Protein AF-0000000080283296 (afdb_homodimer)

Organism: Amycolatopsis orientalis (NCBI:txid31958)

Nearest PDB structures (foldseek):
  4ctd-assembly1_A  TM=1.386E-01  e=1.726E+00  Escherichia coli K-12
  4ctd-assembly1_A  TM=1.386E-01  e=1.718E+00  Escherichia coli K-12

Foldseek 3Di:
DDDDDADQDPPDDPDFDWPWKWKKKFKFWAQLVLVQVLLCVFAVQKHFDDAPRTWIKMKMWMWTKGADPVGIDIKIKIWIWTWTFGPVCVVVDDHDHPVCLVQQVDPVLRTATRTNEMEMADPVVQVNCCRPAVHRYDYKDKDWDAADPPDPHAHKIKIWIGDPRHTFKIKIAHCPPADWDWGANPQHWYWHAHPVSDIDTDTDDDPGTKIKGFDDPVCQVRMDMTGDDCPDPVNVSCCNGRNPTGTGMMIIDTDDDPDDDDDDDDDD/DDDDDADQDPPDDPDFDWPWKWKKKFKFWAQLVLVQVLLCVFAVQKHFDDAPRTWIKMKMWMWTKGADPVGIDIKIKIWIWTWTFGPVCVVVDDHDHPVCLVQQVDPVLRTATRTNEMEMADPVVQVNCCRPAVHNYDYKDKDWDAADPPDPHAHKIKIWIGDPRHTFKIKIAHCPPADWDWGANPQHWYWHAHPVSDIDTDTDDDPGTKIKGFDDPVCQVRMDMTGDDCPDPVNVSCCNGRNPTGTGMMIIDTDDDPDDDDDDDDDD

pLDDT: mean 95.44, std 4.17, range [61.84, 98.88]

Sequence (536 aa):
MSLPLPPVAEPYLLPFHYGALHTIGIDYPADPGACAEILGQAHPRLAVAEFDGKACVSVNYQLYFAQYPNGGGITQEIEINIVGYPRGERRRLPRLSYLDYARGVDQTKLLGIGRIHVLCDNPIAIDAGRKLFAEPKHPATFTTAVPSLNGPATDSWSVTCHQDGDELFGFTAVLEDLAHEPVLHTPITGYGTDGEGRLLAGPMNVHHPYRHYPLADGTADRVGFTIADDDSVVGKNLRTLVGGTPAAGVWTFQSMPVAAHHRPYYLPMSLPLPPVAEPYLLPFHYGALHTIGIDYPADPGACAEILGQAHPRLAVAEFDGKACVSVNYQLYFAQYPNGGGITQEIEINIVGYPRGERRRLPRLSYLDYARGVDQTKLLGIGRIHVLCDNPIAIDAGRKLFAEPKHPATFTTAVPSLNGPATDSWSVTCHQDGDELFGFTAVLEDLAHEPVLHTPITGYGTDGEGRLLAGPMNVHHPYRHYPLADGTADRVGFTIADDDSVVGKNLRTLVGGTPAAGVWTFQSMPVAAHHRPYYLP

Structure (mmCIF, N/CA/C/O backbone):
data_AF-0000000080283296-model_v1
#
loop_
_entity.id
_entity.type
_entity.pdbx_description
1 polymer 'Acetoacetate decarboxylase'
#
loop_
_atom_site.group_PDB
_atom_site.id
_atom_site.type_symbol
_atom_site.label_atom_id
_atom_site.label_alt_id
_atom_site.label_comp_id
_atom_site.label_asym_id
_atom_site.label_entity_id
_atom_site.label_seq_id
_atom_site.pdbx_PDB_ins_code
_atom_site.Cartn_x
_atom_site.Cartn_y
_atom_site.Cartn_z
_atom_site.occupancy
_atom_site.B_iso_or_equiv
_atom_site.auth_seq_id
_atom_site.auth_comp_id
_atom_site.auth_asym_id
_atom_site.auth_atom_id
_atom_site.pdbx_PDB_model_num
ATOM 1 N N . MET A 1 1 ? 31.375 -27.297 -7.504 1 61.84 1 MET A N 1
ATOM 2 C CA . MET A 1 1 ? 31.781 -25.906 -7.652 1 61.84 1 MET A CA 1
ATOM 3 C C . MET A 1 1 ? 30.641 -24.953 -7.293 1 61.84 1 MET A C 1
ATOM 5 O O . MET A 1 1 ? 29.469 -25.297 -7.477 1 61.84 1 MET A O 1
ATOM 9 N N . SER A 1 2 ? 30.891 -23.922 -6.496 1 79.38 2 SER A N 1
ATOM 10 C CA . SER A 1 2 ? 29.906 -22.938 -6.066 1 79.38 2 SER A CA 1
ATOM 11 C C . SER A 1 2 ? 29.391 -22.125 -7.25 1 79.38 2 SER A C 1
ATOM 13 O O . SER A 1 2 ? 30.125 -21.859 -8.203 1 79.38 2 SER A O 1
ATOM 15 N N . LEU A 1 3 ? 28.094 -22.016 -7.41 1 86.06 3 LEU A N 1
ATOM 16 C CA . LEU A 1 3 ? 27.469 -21.266 -8.492 1 86.06 3 LEU A CA 1
ATOM 17 C C . LEU A 1 3 ? 27.484 -19.766 -8.195 1 86.06 3 LEU A C 1
ATOM 19 O O . LEU A 1 3 ? 27.344 -19.359 -7.039 1 86.06 3 LEU A O 1
ATOM 23 N N . PRO A 1 4 ? 27.734 -18.969 -9.219 1 87.56 4 PRO A N 1
ATOM 24 C CA . PRO A 1 4 ? 27.594 -17.531 -9.031 1 87.56 4 PRO A CA 1
ATOM 25 C C . PRO A 1 4 ? 26.156 -17.094 -8.789 1 87.56 4 PRO A C 1
ATOM 27 O O . PRO A 1 4 ? 25.219 -17.859 -9.016 1 87.56 4 PRO A O 1
ATOM 30 N N . LEU A 1 5 ? 26.031 -15.844 -8.25 1 91.06 5 LEU A N 1
ATOM 31 C CA . LEU A 1 5 ? 24.703 -15.258 -8.148 1 91.06 5 LEU A CA 1
ATOM 32 C C . LEU A 1 5 ? 24.312 -14.594 -9.469 1 91.06 5 LEU A C 1
ATOM 34 O O . LEU A 1 5 ? 25.156 -14.016 -10.156 1 91.06 5 LEU A O 1
ATOM 38 N N . PRO A 1 6 ? 23 -14.664 -9.805 1 91.81 6 PRO A N 1
ATOM 39 C CA . PRO A 1 6 ? 22.531 -13.883 -10.953 1 91.81 6 PRO A CA 1
ATOM 40 C C . PRO A 1 6 ? 22.781 -12.383 -10.781 1 91.81 6 PRO A C 1
ATOM 42 O O . PRO A 1 6 ? 22.719 -11.867 -9.664 1 91.81 6 PRO A O 1
ATOM 45 N N . PRO A 1 7 ? 23.062 -11.656 -11.891 1 89.62 7 PRO A N 1
ATOM 46 C CA . PRO A 1 7 ? 23.281 -10.211 -11.797 1 89.62 7 PRO A CA 1
ATOM 47 C C . PRO A 1 7 ? 22.031 -9.445 -11.391 1 89.62 7 PRO A C 1
ATOM 49 O O . PRO A 1 7 ? 20.906 -9.883 -11.688 1 89.62 7 PRO A O 1
ATOM 52 N N . VAL A 1 8 ? 22.266 -8.32 -10.68 1 92.5 8 VAL A N 1
ATOM 53 C CA . VAL A 1 8 ? 21.203 -7.363 -10.406 1 92.5 8 VAL A CA 1
ATOM 54 C C . VAL A 1 8 ? 21.281 -6.195 -11.383 1 92.5 8 VAL A C 1
ATOM 56 O O . VAL A 1 8 ? 22.141 -5.316 -11.234 1 92.5 8 VAL A O 1
ATOM 59 N N . ALA A 1 9 ? 20.406 -6.152 -12.32 1 89.75 9 ALA A N 1
ATOM 60 C CA . ALA A 1 9 ? 20.453 -5.156 -13.391 1 89.75 9 ALA A CA 1
ATOM 61 C C . ALA A 1 9 ? 20.062 -3.777 -12.867 1 89.75 9 ALA A C 1
ATOM 63 O O . ALA A 1 9 ? 19.078 -3.637 -12.148 1 89.75 9 ALA A O 1
ATOM 64 N N . GLU A 1 10 ? 20.875 -2.842 -13.242 1 88.56 10 GLU A N 1
ATOM 65 C CA . GLU A 1 10 ? 20.469 -1.468 -12.969 1 88.56 10 GLU A CA 1
ATOM 66 C C . GLU A 1 10 ? 19.172 -1.118 -13.688 1 88.56 10 GLU A C 1
ATOM 68 O O . GLU A 1 10 ? 18.922 -1.6 -14.789 1 88.56 10 GLU A O 1
ATOM 73 N N . PRO A 1 11 ? 18.344 -0.292 -12.992 1 91.12 11 PRO A N 1
ATOM 74 C CA . PRO A 1 11 ? 18.438 0.456 -11.734 1 91.12 11 PRO A CA 1
ATOM 75 C C . PRO A 1 11 ? 17.797 -0.277 -10.562 1 91.12 11 PRO A C 1
ATOM 77 O O . PRO A 1 11 ? 17.516 0.333 -9.523 1 91.12 11 PRO A O 1
ATOM 80 N N . TYR A 1 12 ? 17.641 -1.524 -10.734 1 92.88 12 TYR A N 1
ATOM 81 C CA . TYR A 1 12 ? 16.828 -2.25 -9.773 1 92.88 12 TYR A CA 1
ATOM 82 C C . TYR A 1 12 ? 17.625 -2.602 -8.523 1 92.88 12 TYR A C 1
ATOM 84 O O . TYR A 1 12 ? 18.859 -2.711 -8.586 1 92.88 12 TYR A O 1
ATOM 92 N N . LEU A 1 13 ? 16.922 -2.658 -7.414 1 91.62 13 LEU A N 1
ATOM 93 C CA . LEU A 1 13 ? 17.484 -3.051 -6.129 1 91.62 13 LEU A CA 1
ATOM 94 C C . LEU A 1 13 ? 16.781 -4.293 -5.582 1 91.62 13 LEU A C 1
ATOM 96 O O . LEU A 1 13 ? 15.617 -4.555 -5.918 1 91.62 13 LEU A O 1
ATOM 100 N N . LEU A 1 14 ? 17.531 -5.082 -4.824 1 94 14 LEU A N 1
ATOM 101 C CA . LEU A 1 14 ? 16.984 -6.25 -4.133 1 94 14 LEU A CA 1
ATOM 102 C C . LEU A 1 14 ? 17.344 -6.215 -2.65 1 94 14 LEU A C 1
ATOM 104 O O . LEU A 1 14 ? 18.406 -5.723 -2.275 1 94 14 LEU A O 1
ATOM 108 N N . PRO A 1 15 ? 16.422 -6.801 -1.757 1 96.12 15 PRO A N 1
ATOM 109 C CA . PRO A 1 15 ? 15.094 -7.332 -2.098 1 96.12 15 PRO A CA 1
ATOM 110 C C . PRO A 1 15 ? 14.117 -6.25 -2.547 1 96.12 15 PRO A C 1
ATOM 112 O O . PRO A 1 15 ? 14.297 -5.074 -2.211 1 96.12 15 PRO A O 1
ATOM 115 N N . PHE A 1 16 ? 13.188 -6.688 -3.375 1 97.38 16 PHE A N 1
ATOM 116 C CA . PHE A 1 16 ? 12.062 -5.82 -3.701 1 97.38 16 PHE A CA 1
ATOM 117 C C . PHE A 1 16 ? 11 -5.875 -2.607 1 97.38 16 PHE A C 1
ATOM 119 O O . PHE A 1 16 ? 10.516 -6.953 -2.262 1 97.38 16 PHE A O 1
ATOM 126 N N . HIS A 1 17 ? 10.57 -4.676 -2.133 1 97.88 17 HIS A N 1
ATOM 127 C CA . HIS A 1 17 ? 9.648 -4.613 -1.004 1 97.88 17 HIS A CA 1
ATOM 128 C C . HIS A 1 17 ? 8.258 -4.191 -1.454 1 97.88 17 HIS A C 1
ATOM 130 O O . HIS A 1 17 ? 8.102 -3.186 -2.148 1 97.88 17 HIS A O 1
ATOM 136 N N . TYR A 1 18 ? 7.254 -5.016 -1 1 98.12 18 TYR A N 1
ATOM 137 C CA . TYR A 1 18 ? 5.848 -4.707 -1.218 1 98.12 18 TYR A CA 1
ATOM 138 C C . TYR A 1 18 ? 5.281 -3.896 -0.058 1 98.12 18 TYR A C 1
ATOM 140 O O . TYR A 1 18 ? 5.344 -4.324 1.097 1 98.12 18 TYR A O 1
ATOM 148 N N . GLY A 1 19 ? 4.75 -2.734 -0.404 1 97.44 19 GLY A N 1
ATOM 149 C CA . GLY A 1 19 ? 4.102 -1.939 0.628 1 97.44 19 GLY A CA 1
ATOM 150 C C . GLY A 1 19 ? 2.717 -2.441 0.988 1 97.44 19 GLY A C 1
ATOM 151 O O . GLY A 1 19 ? 2.26 -2.26 2.117 1 97.44 19 GLY A O 1
ATOM 152 N N . ALA A 1 20 ? 2.021 -2.963 0.049 1 98.25 20 ALA A N 1
ATOM 153 C CA . ALA A 1 20 ? 0.737 -3.645 0.182 1 98.25 20 ALA A CA 1
ATOM 154 C C . ALA A 1 20 ? 0.603 -4.766 -0.845 1 98.25 20 ALA A C 1
ATOM 156 O O . ALA A 1 20 ? 1.183 -4.695 -1.932 1 98.25 20 ALA A O 1
ATOM 157 N N . LEU A 1 21 ? -0.13 -5.809 -0.476 1 98.38 21 LEU A N 1
ATOM 158 C CA . LEU A 1 21 ? -0.338 -6.957 -1.349 1 98.38 21 LEU A CA 1
ATOM 159 C C . LEU A 1 21 ? -1.732 -7.543 -1.156 1 98.38 21 LEU A C 1
ATOM 161 O O . LEU A 1 21 ? -2.156 -7.789 -0.024 1 98.38 21 LEU A O 1
ATOM 165 N N . HIS A 1 22 ? -2.469 -7.676 -2.223 1 98.56 22 HIS A N 1
ATOM 166 C CA . HIS A 1 22 ? -3.76 -8.352 -2.301 1 98.56 22 HIS A CA 1
ATOM 167 C C . HIS A 1 22 ? -3.752 -9.438 -3.369 1 98.56 22 HIS A C 1
ATOM 169 O O . HIS A 1 22 ? -3.625 -9.141 -4.559 1 98.56 22 HIS A O 1
ATOM 175 N N . THR A 1 23 ? -3.855 -10.664 -2.898 1 98.44 23 THR A N 1
ATOM 176 C CA . THR A 1 23 ? -3.633 -11.734 -3.861 1 98.44 23 THR A CA 1
ATOM 177 C C . THR A 1 23 ? -4.598 -12.898 -3.613 1 98.44 23 THR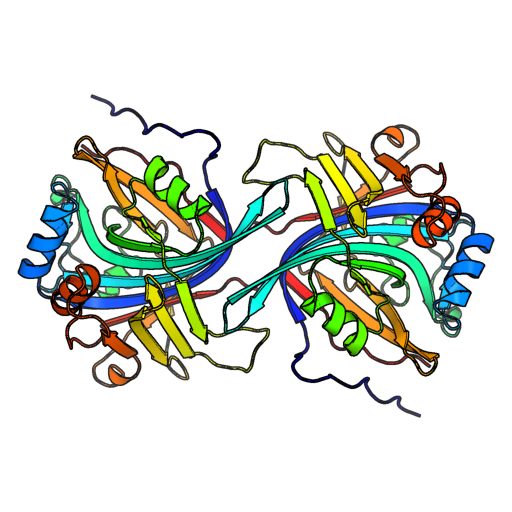 A C 1
ATOM 179 O O . THR A 1 23 ? -5.016 -13.125 -2.479 1 98.44 23 THR A O 1
ATOM 182 N N . ILE A 1 24 ? -4.945 -13.539 -4.715 1 98.69 24 ILE A N 1
ATOM 183 C CA . ILE A 1 24 ? -5.672 -14.805 -4.711 1 98.69 24 ILE A CA 1
ATOM 184 C C . ILE A 1 24 ? -4.965 -15.805 -5.621 1 98.69 24 ILE A C 1
ATOM 186 O O . ILE A 1 24 ? -4.457 -15.438 -6.684 1 98.69 24 ILE A O 1
ATOM 190 N N . GLY A 1 25 ? -4.852 -17 -5.172 1 98.19 25 GLY A N 1
ATOM 191 C CA . GLY A 1 25 ? -4.418 -18.141 -5.973 1 98.19 25 GLY A CA 1
ATOM 192 C C . GLY A 1 25 ? -5.422 -19.266 -5.996 1 98.19 25 GLY A C 1
ATOM 193 O O . GLY A 1 25 ? -6.043 -19.578 -4.977 1 98.19 25 GLY A O 1
ATOM 194 N N . ILE A 1 26 ? -5.551 -19.828 -7.117 1 98.19 26 ILE A N 1
ATOM 195 C CA . ILE A 1 26 ? -6.434 -20.969 -7.305 1 98.19 26 ILE A CA 1
ATOM 196 C C . ILE A 1 26 ? -5.641 -22.156 -7.855 1 98.19 26 ILE A C 1
ATOM 198 O O . ILE A 1 26 ? -4.941 -22.016 -8.867 1 98.19 26 ILE A O 1
ATOM 202 N N . ASP A 1 27 ? -5.785 -23.281 -7.168 1 97.62 27 ASP A N 1
ATOM 203 C CA . ASP A 1 27 ? -5.039 -24.469 -7.555 1 97.62 27 ASP A CA 1
ATOM 204 C C . ASP A 1 27 ? -5.949 -25.5 -8.219 1 97.62 27 ASP A C 1
ATOM 206 O O . ASP A 1 27 ? -7.031 -25.797 -7.711 1 97.62 27 ASP A O 1
ATOM 210 N N . TYR A 1 28 ? -5.449 -26 -9.328 1 97.25 28 TYR A N 1
ATOM 211 C CA . TYR A 1 28 ? -6.184 -27 -10.102 1 97.25 28 TYR A CA 1
ATOM 212 C C . TYR A 1 28 ? -5.387 -28.281 -10.227 1 97.25 28 TYR A C 1
ATOM 214 O O . TYR A 1 28 ? -4.219 -28.266 -10.625 1 97.25 28 TYR A O 1
ATOM 222 N N . PRO A 1 29 ? -6.078 -29.422 -9.906 1 96.62 29 PRO A N 1
ATOM 223 C CA . PRO A 1 29 ? -5.453 -30.672 -10.336 1 96.62 29 PRO A CA 1
ATOM 224 C C . PRO A 1 29 ? -5.398 -30.828 -11.852 1 96.62 29 PRO A C 1
ATOM 226 O O . PRO A 1 29 ? -6.324 -30.406 -12.555 1 96.62 29 PRO A O 1
ATOM 229 N N . ALA A 1 30 ? -4.289 -31.375 -12.305 1 97.62 30 ALA A N 1
ATOM 230 C CA . ALA A 1 30 ? -4.109 -31.5 -13.75 1 97.62 30 ALA A CA 1
ATOM 231 C C . ALA A 1 30 ? -3.387 -32.812 -14.102 1 97.62 30 ALA A C 1
ATOM 233 O O . ALA A 1 30 ? -2.869 -33.5 -13.227 1 97.62 30 ALA A O 1
ATOM 234 N N . ASP A 1 31 ? -3.416 -33.094 -15.375 1 97.44 31 ASP A N 1
ATOM 235 C CA . ASP A 1 31 ? -2.707 -34.281 -15.883 1 97.44 31 ASP A CA 1
ATOM 236 C C . ASP A 1 31 ? -1.195 -34.062 -15.836 1 97.44 31 ASP A C 1
ATOM 238 O O . ASP A 1 31 ? -0.675 -33.125 -16.438 1 97.44 31 ASP A O 1
ATOM 242 N N . PRO A 1 32 ? -0.52 -34.969 -15.156 1 98.06 32 PRO A N 1
ATOM 243 C CA . PRO A 1 32 ? 0.926 -34.781 -15.016 1 98.06 32 PRO A CA 1
ATOM 244 C C . PRO A 1 32 ? 1.653 -34.812 -16.359 1 98.06 32 PRO A C 1
ATOM 246 O O . PRO A 1 32 ? 2.625 -34.062 -16.547 1 98.06 32 PRO A O 1
ATOM 249 N N . GLY A 1 33 ? 1.235 -35.594 -17.25 1 98 33 GLY A N 1
ATOM 250 C CA . GLY A 1 33 ? 1.887 -35.688 -18.562 1 98 33 GLY A CA 1
ATOM 251 C C . GLY A 1 33 ? 1.787 -34.375 -19.344 1 98 33 GLY A C 1
ATOM 252 O O . GLY A 1 33 ? 2.785 -33.875 -19.875 1 98 33 GLY A O 1
ATOM 253 N N . ALA A 1 34 ? 0.582 -33.875 -19.375 1 97.75 34 ALA A N 1
ATOM 254 C CA . ALA A 1 34 ? 0.371 -32.594 -20.078 1 97.75 34 ALA A CA 1
ATOM 255 C C . ALA A 1 34 ? 1.168 -31.469 -19.406 1 97.75 34 ALA A C 1
ATOM 257 O O . ALA A 1 34 ? 1.777 -30.656 -20.094 1 97.75 34 ALA A O 1
ATOM 258 N N . CYS A 1 35 ? 1.17 -31.469 -18.078 1 98.62 35 CYS A N 1
ATOM 259 C CA . CYS A 1 35 ? 1.934 -30.469 -17.328 1 98.62 35 CYS A CA 1
ATOM 260 C C . CYS A 1 35 ? 3.426 -30.609 -17.609 1 98.62 35 CYS A C 1
ATOM 262 O O . CYS A 1 35 ? 4.129 -29.609 -17.766 1 98.62 35 CYS A O 1
ATOM 264 N N . ALA A 1 36 ? 3.857 -31.828 -17.688 1 98.62 36 ALA A N 1
ATOM 265 C CA . ALA A 1 36 ? 5.277 -32.062 -17.922 1 98.62 36 ALA A CA 1
ATOM 266 C C . ALA A 1 36 ? 5.695 -31.547 -19.297 1 98.62 36 ALA A C 1
ATOM 268 O O . ALA A 1 36 ? 6.793 -31 -19.453 1 98.62 36 ALA A O 1
ATOM 269 N N . GLU A 1 37 ? 4.895 -31.719 -20.219 1 98.44 37 GLU A N 1
ATOM 270 C CA . GLU A 1 37 ? 5.207 -31.234 -21.562 1 98.44 37 GLU A CA 1
ATOM 271 C C . GLU A 1 37 ? 5.332 -29.719 -21.594 1 98.44 37 GLU A C 1
ATOM 273 O O . GLU A 1 37 ? 6.328 -29.188 -22.078 1 98.44 37 GLU A O 1
ATOM 278 N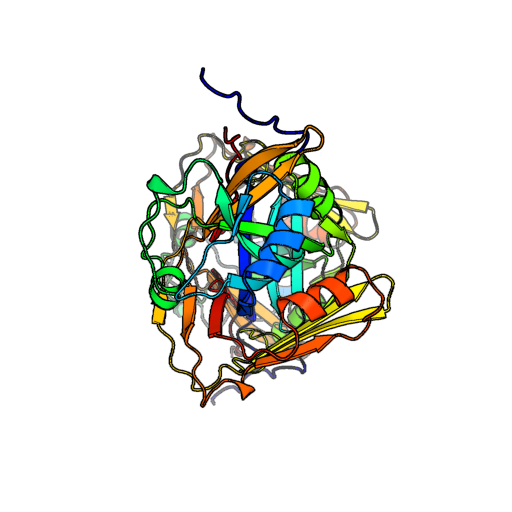 N . ILE A 1 38 ? 4.383 -29.047 -21.047 1 98.5 38 ILE A N 1
ATOM 279 C CA . ILE A 1 38 ? 4.355 -27.578 -21.062 1 98.5 38 ILE A CA 1
ATOM 280 C C . ILE A 1 38 ? 5.477 -27.031 -20.188 1 98.5 38 ILE A C 1
ATOM 282 O O . ILE A 1 38 ? 6.195 -26.125 -20.594 1 98.5 38 ILE A O 1
ATOM 286 N N . LEU A 1 39 ? 5.625 -27.625 -19.016 1 98.69 39 LEU A N 1
ATOM 287 C CA . LEU A 1 39 ? 6.684 -27.188 -18.109 1 98.69 39 LEU A CA 1
ATOM 288 C C . LEU A 1 39 ? 8.055 -27.406 -18.734 1 98.69 39 LEU A C 1
ATOM 290 O O . LEU A 1 39 ? 8.93 -26.531 -18.625 1 98.69 39 LEU A O 1
ATOM 294 N N . GLY A 1 40 ? 8.25 -28.5 -19.375 1 97.94 40 GLY A N 1
ATOM 295 C CA . GLY A 1 40 ? 9.523 -28.828 -19.984 1 97.94 40 GLY A CA 1
ATOM 296 C C . GLY A 1 40 ? 9.922 -27.859 -21.094 1 97.94 40 GLY A C 1
ATOM 297 O O . GLY A 1 40 ? 11.109 -27.609 -21.312 1 97.94 40 GLY A O 1
ATOM 298 N N . GLN A 1 41 ? 8.961 -27.359 -21.766 1 97 41 GLN A N 1
ATOM 299 C CA . GLN A 1 41 ? 9.234 -26.391 -22.812 1 97 41 GLN A CA 1
ATOM 300 C C . GLN A 1 41 ? 9.695 -25.062 -22.219 1 97 41 GLN A C 1
ATOM 302 O O . GLN A 1 41 ? 10.617 -24.422 -22.734 1 97 41 GLN A O 1
ATOM 307 N N . ALA A 1 42 ? 9.125 -24.672 -21.125 1 97 42 ALA A N 1
ATOM 308 C CA . ALA A 1 42 ? 9.438 -23.391 -20.5 1 97 42 ALA A CA 1
ATOM 309 C C . ALA A 1 42 ? 10.664 -23.516 -19.594 1 97 42 ALA A C 1
ATOM 311 O O . ALA A 1 42 ? 11.484 -22.594 -19.531 1 97 42 ALA A O 1
ATOM 312 N N . HIS A 1 43 ? 10.742 -24.641 -18.859 1 98.12 43 HIS A N 1
ATOM 313 C CA . HIS A 1 43 ? 11.773 -24.906 -17.875 1 98.12 43 HIS A CA 1
ATOM 314 C C . HIS A 1 43 ? 12.305 -26.328 -17.984 1 98.12 43 HIS A C 1
ATOM 316 O O . HIS A 1 43 ? 11.961 -27.188 -17.188 1 98.12 43 HIS A O 1
ATOM 322 N N . PRO A 1 44 ? 13.273 -26.516 -18.844 1 97.5 44 PRO A N 1
ATOM 323 C CA . PRO A 1 44 ? 13.734 -27.891 -19.109 1 97.5 44 PRO A CA 1
ATOM 324 C C . PRO A 1 44 ? 14.352 -28.531 -17.875 1 97.5 44 PRO A C 1
ATOM 326 O O . PRO A 1 44 ? 14.453 -29.766 -17.797 1 97.5 44 PRO A O 1
ATOM 329 N N . ARG A 1 45 ? 14.68 -27.75 -16.922 1 97.81 45 ARG A N 1
ATOM 330 C CA . ARG A 1 45 ? 15.383 -28.297 -15.773 1 97.81 45 ARG A CA 1
ATOM 331 C C . ARG A 1 45 ? 14.438 -28.5 -14.602 1 97.81 45 ARG A C 1
ATOM 333 O O . ARG A 1 45 ? 14.867 -28.859 -13.5 1 97.81 45 ARG A O 1
ATOM 340 N N . LEU A 1 46 ? 13.18 -28.281 -14.805 1 98.38 46 LEU A N 1
ATOM 341 C CA . LEU A 1 46 ? 12.18 -28.547 -13.773 1 98.38 46 LEU A CA 1
ATOM 342 C C . LEU A 1 46 ? 11.414 -29.828 -14.078 1 98.38 46 LEU A C 1
ATOM 344 O O . LEU A 1 46 ? 11.266 -30.203 -15.25 1 98.38 46 LEU A O 1
ATOM 348 N N . ALA A 1 47 ? 11.023 -30.469 -13.023 1 98.38 47 ALA A N 1
ATOM 349 C CA . ALA A 1 47 ? 10.086 -31.578 -13.086 1 98.38 47 ALA A CA 1
ATOM 350 C C . ALA A 1 47 ? 8.766 -31.234 -12.414 1 98.38 47 ALA A C 1
ATOM 352 O O . ALA A 1 47 ? 8.727 -30.406 -11.5 1 98.38 47 ALA A O 1
ATOM 353 N N . VAL A 1 48 ? 7.723 -31.875 -12.875 1 98.5 48 VAL A N 1
ATOM 354 C CA . VAL A 1 48 ? 6.398 -31.656 -12.312 1 98.5 48 VAL A CA 1
ATOM 355 C C . VAL A 1 48 ? 6.301 -32.312 -10.945 1 98.5 48 VAL A C 1
ATOM 357 O O . VAL A 1 48 ? 6.762 -33.469 -10.758 1 98.5 48 VAL A O 1
ATOM 360 N N . ALA A 1 49 ? 5.805 -31.594 -9.969 1 98.12 49 ALA A N 1
ATOM 361 C CA . ALA A 1 49 ? 5.445 -32.188 -8.688 1 98.12 49 ALA A CA 1
ATOM 362 C C . ALA A 1 49 ? 4.105 -32.906 -8.781 1 98.12 49 ALA A C 1
ATOM 364 O O . ALA A 1 49 ? 3.16 -32.406 -9.383 1 98.12 49 ALA A O 1
ATOM 365 N N . GLU A 1 50 ? 4.074 -34.062 -8.211 1 97.38 50 GLU A N 1
ATOM 366 C CA . GLU A 1 50 ? 2.828 -34.812 -8.195 1 97.38 50 GLU A CA 1
ATOM 367 C C . GLU A 1 50 ? 2.301 -35 -6.77 1 97.38 50 GLU A C 1
ATOM 369 O O . GLU A 1 50 ? 3.064 -35.281 -5.848 1 97.38 50 GLU A O 1
ATOM 374 N N . PHE A 1 51 ? 1.01 -34.719 -6.629 1 96.69 51 PHE A N 1
ATOM 375 C CA . PHE A 1 51 ? 0.261 -34.938 -5.398 1 96.69 51 PHE A CA 1
ATOM 376 C C . PHE A 1 51 ? -0.841 -35.969 -5.613 1 96.69 51 PHE A C 1
ATOM 378 O O . PHE A 1 51 ? -1.847 -35.688 -6.266 1 96.69 51 PHE A O 1
ATOM 385 N N . ASP A 1 52 ? -0.674 -37.156 -5.082 1 91.38 52 ASP A N 1
ATOM 386 C CA . ASP A 1 52 ? -1.609 -38.281 -5.262 1 91.38 52 ASP A CA 1
ATOM 387 C C . ASP A 1 52 ? -1.9 -38.5 -6.742 1 91.38 52 ASP A C 1
ATOM 389 O O . ASP A 1 52 ? -3.062 -38.594 -7.148 1 91.38 52 ASP A O 1
ATOM 393 N N . GLY A 1 53 ? -0.895 -38.375 -7.551 1 95.19 53 GLY A N 1
ATOM 394 C CA . GLY A 1 53 ? -0.961 -38.75 -8.953 1 95.19 53 GLY A CA 1
ATOM 395 C C . GLY A 1 53 ? -1.384 -37.594 -9.852 1 95.19 53 GLY A C 1
ATOM 396 O O . GLY A 1 53 ? -1.515 -37.75 -11.062 1 95.19 53 GLY A O 1
ATOM 397 N N . LYS A 1 54 ? -1.576 -36.438 -9.289 1 97.31 54 LYS A N 1
ATOM 398 C CA . LYS A 1 54 ? -1.974 -35.281 -10.078 1 97.31 54 LYS A CA 1
ATOM 399 C C . LYS A 1 54 ? -0.942 -34.156 -9.969 1 97.31 54 LYS A C 1
ATOM 401 O O . LYS A 1 54 ? -0.314 -34 -8.922 1 97.31 54 LYS A O 1
ATOM 406 N N . ALA A 1 55 ? -0.792 -33.438 -11.078 1 98.38 55 ALA A N 1
ATOM 407 C CA . ALA A 1 55 ? -0.044 -32.188 -11.031 1 98.38 55 ALA A CA 1
ATOM 408 C C . ALA A 1 55 ? -0.896 -31.062 -10.445 1 98.38 55 ALA A C 1
ATOM 410 O O . ALA A 1 55 ? -2.096 -31.234 -10.219 1 98.38 55 ALA A O 1
ATOM 411 N N . CYS A 1 56 ? -0.291 -30 -10.117 1 98.25 56 CYS A N 1
ATOM 412 C CA . CYS A 1 56 ? -0.986 -28.828 -9.609 1 98.25 56 CYS A CA 1
ATOM 413 C C . CYS A 1 56 ? -0.691 -27.609 -10.469 1 98.25 56 CYS A C 1
ATOM 415 O O . CYS A 1 56 ? 0.468 -27.219 -10.641 1 98.25 56 CYS A O 1
ATOM 417 N N . VAL A 1 57 ? -1.712 -27.078 -11.047 1 98.62 57 VAL A N 1
ATOM 418 C CA . VAL A 1 57 ? -1.646 -25.812 -11.742 1 98.62 57 VAL A CA 1
ATOM 419 C C . VAL A 1 57 ? -2.174 -24.688 -10.844 1 98.62 57 VAL A C 1
ATOM 421 O O . VAL A 1 57 ? -3.238 -24.828 -10.234 1 98.62 57 VAL A O 1
ATOM 424 N N . SER A 1 58 ? -1.393 -23.641 -10.742 1 98.38 58 SER A N 1
ATOM 425 C CA . SER A 1 58 ? -1.786 -22.5 -9.922 1 98.38 58 SER A CA 1
ATOM 426 C C . SER A 1 58 ? -1.96 -21.234 -10.773 1 98.38 58 SER A C 1
ATOM 428 O O . SER A 1 58 ? -1.063 -20.875 -11.531 1 98.38 58 SER A O 1
ATOM 430 N N . VAL A 1 59 ? -3.129 -20.625 -10.68 1 98.56 59 VAL A N 1
ATOM 431 C CA . VAL A 1 59 ? -3.398 -19.312 -11.273 1 98.56 59 VAL A CA 1
ATOM 432 C C . VAL A 1 59 ? -3.549 -18.266 -10.172 1 98.56 59 VAL A C 1
ATOM 434 O O . VAL A 1 59 ? -4.469 -18.344 -9.359 1 98.56 59 VAL A O 1
ATOM 437 N N . ASN A 1 60 ? -2.621 -17.328 -10.141 1 98.25 60 ASN A N 1
ATOM 438 C CA . ASN A 1 60 ? -2.664 -16.375 -9.039 1 98.25 60 ASN A CA 1
ATOM 439 C C . ASN A 1 60 ? -2.701 -14.938 -9.547 1 98.25 60 ASN A C 1
ATOM 441 O O . ASN A 1 60 ? -2.051 -14.609 -10.547 1 98.25 60 ASN A O 1
ATOM 445 N N . TYR A 1 61 ? -3.547 -14.172 -8.961 1 98.81 61 TYR A N 1
ATOM 446 C CA . TYR A 1 61 ? -3.654 -12.734 -9.172 1 98.81 61 TYR A CA 1
ATOM 447 C C . TYR A 1 61 ? -3.041 -11.961 -8.016 1 98.81 61 TYR A C 1
ATOM 449 O O . TYR A 1 61 ? -3.215 -12.336 -6.852 1 98.81 61 TYR A O 1
ATOM 457 N N . GLN A 1 62 ? -2.291 -10.922 -8.383 1 98.75 62 GLN A N 1
ATOM 458 C CA . GLN A 1 62 ? -1.726 -10.016 -7.387 1 98.75 62 GLN A CA 1
ATOM 459 C C . GLN A 1 62 ? -2.018 -8.562 -7.738 1 98.75 62 GLN A C 1
ATOM 461 O O . GLN A 1 62 ? -1.817 -8.141 -8.875 1 98.75 62 GLN A O 1
ATOM 466 N N . LEU A 1 63 ? -2.529 -7.871 -6.828 1 98.81 63 LEU A N 1
ATOM 467 C CA . LEU A 1 63 ? -2.51 -6.414 -6.766 1 98.81 63 LEU A CA 1
ATOM 468 C C . LEU A 1 63 ? -1.562 -5.93 -5.672 1 98.81 63 LEU A C 1
ATOM 470 O O . LEU A 1 63 ? -1.761 -6.23 -4.492 1 98.81 63 LEU A O 1
ATOM 474 N N . TYR A 1 64 ? -0.5 -5.199 -6.113 1 98.56 64 TYR A N 1
ATOM 475 C CA . TYR A 1 64 ? 0.407 -4.781 -5.051 1 98.56 64 TYR A CA 1
ATOM 476 C C . TYR A 1 64 ? 0.875 -3.346 -5.266 1 98.56 64 TYR A C 1
ATOM 478 O O . TYR A 1 64 ? 0.804 -2.826 -6.383 1 98.56 64 TYR A O 1
ATOM 486 N N . PHE A 1 65 ? 1.254 -2.779 -4.148 1 98.38 65 PHE A N 1
ATOM 487 C CA . PHE A 1 65 ? 1.835 -1.444 -4.066 1 98.38 65 PHE A CA 1
ATOM 488 C C . PHE A 1 65 ? 3.293 -1.514 -3.627 1 98.38 65 PHE A C 1
ATOM 490 O O . PHE A 1 65 ? 3.643 -2.303 -2.746 1 98.38 65 PHE A O 1
ATOM 497 N N . ALA A 1 66 ? 4.102 -0.65 -4.328 1 97.81 66 ALA A N 1
ATOM 498 C CA . ALA A 1 66 ? 5.473 -0.443 -3.869 1 97.81 66 ALA A CA 1
ATOM 499 C C . ALA A 1 66 ? 5.797 1.044 -3.762 1 97.81 66 ALA A C 1
ATOM 501 O O . ALA A 1 66 ? 5.422 1.832 -4.633 1 97.81 66 ALA A O 1
ATOM 502 N N . GLN A 1 67 ? 6.383 1.408 -2.65 1 96.81 67 GLN A N 1
ATOM 503 C CA . GLN A 1 67 ? 6.84 2.779 -2.447 1 96.81 67 GLN A CA 1
ATOM 504 C C . GLN A 1 67 ? 8.266 2.965 -2.957 1 96.81 67 GLN A C 1
ATOM 506 O O . GLN A 1 67 ? 9.148 2.154 -2.662 1 96.81 67 GLN A O 1
ATOM 511 N N . TYR A 1 68 ? 8.516 4.004 -3.746 1 96 68 TYR A N 1
ATOM 512 C CA . TYR A 1 68 ? 9.82 4.43 -4.246 1 96 68 TYR A CA 1
ATOM 513 C C . TYR A 1 68 ? 10.156 5.828 -3.754 1 96 68 TYR A C 1
ATOM 515 O O . TYR A 1 68 ? 9.297 6.535 -3.219 1 96 68 TYR A O 1
ATOM 523 N N . PRO A 1 69 ? 11.469 6.199 -3.924 1 94.5 69 PRO A N 1
ATOM 524 C CA . PRO A 1 69 ? 11.836 7.547 -3.484 1 94.5 69 PRO A CA 1
ATOM 525 C C . PRO A 1 69 ? 11.016 8.641 -4.168 1 94.5 69 PRO A C 1
ATOM 527 O O . PRO A 1 69 ? 10.711 9.664 -3.557 1 94.5 69 PRO A O 1
ATOM 530 N N . ASN A 1 70 ? 10.609 8.406 -5.34 1 94.81 70 ASN A N 1
ATOM 531 C CA . ASN A 1 70 ? 9.93 9.438 -6.121 1 94.81 70 ASN A CA 1
ATOM 532 C C . ASN A 1 70 ? 8.43 9.195 -6.188 1 94.81 70 ASN A C 1
ATOM 534 O O . ASN A 1 70 ? 7.746 9.727 -7.066 1 94.81 70 ASN A O 1
ATOM 538 N N . GLY A 1 71 ? 7.934 8.352 -5.297 1 94.12 71 GLY A N 1
ATOM 539 C CA . GLY A 1 71 ? 6.504 8.078 -5.293 1 94.12 71 GLY A CA 1
ATOM 540 C C . GLY A 1 71 ? 6.18 6.613 -5.066 1 94.12 71 GLY A C 1
ATOM 541 O O . GLY A 1 71 ? 6.801 5.953 -4.23 1 94.12 71 GLY A O 1
ATOM 542 N N . GLY A 1 72 ? 5.062 6.27 -5.613 1 93.69 72 GLY A N 1
ATOM 543 C CA . GLY A 1 72 ? 4.625 4.891 -5.496 1 93.69 72 GLY A CA 1
ATOM 544 C C . GLY A 1 72 ? 4.199 4.281 -6.816 1 93.69 72 GLY A C 1
ATOM 545 O O . GLY A 1 72 ? 4.004 4.996 -7.801 1 93.69 72 GLY A O 1
ATOM 546 N N . GLY A 1 73 ? 4.242 2.936 -6.859 1 96.38 73 GLY A N 1
ATOM 547 C CA . GLY A 1 73 ? 3.756 2.186 -8.008 1 96.38 73 GLY A CA 1
ATOM 548 C C . GLY A 1 73 ? 2.746 1.115 -7.633 1 96.38 73 GLY A C 1
ATOM 549 O O . GLY A 1 73 ? 2.854 0.497 -6.57 1 96.38 73 GLY A O 1
ATOM 550 N N . ILE A 1 74 ? 1.728 1.003 -8.516 1 98.31 74 ILE A N 1
ATOM 551 C CA . ILE A 1 74 ? 0.749 -0.071 -8.391 1 98.31 74 ILE A CA 1
ATOM 552 C C . ILE A 1 74 ? 0.923 -1.062 -9.539 1 98.31 74 ILE A C 1
ATOM 554 O O . ILE A 1 74 ? 1.154 -0.661 -10.68 1 98.31 74 ILE A O 1
ATOM 558 N N . THR A 1 75 ? 0.855 -2.346 -9.211 1 98.69 75 THR A N 1
ATOM 559 C CA . THR A 1 75 ? 0.971 -3.395 -10.219 1 98.69 75 THR A CA 1
ATOM 560 C C . THR A 1 75 ? -0.116 -4.449 -10.031 1 98.69 75 THR A C 1
ATOM 562 O O . THR A 1 75 ? -0.411 -4.848 -8.906 1 98.69 75 THR A O 1
ATOM 565 N N . GLN A 1 76 ? -0.724 -4.793 -11.125 1 98.75 76 GLN A N 1
ATOM 566 C CA . GLN A 1 76 ? -1.55 -5.996 -11.195 1 98.75 76 GLN A CA 1
ATOM 567 C C . GLN A 1 76 ? -0.899 -7.059 -12.07 1 98.75 76 GLN A C 1
ATOM 569 O O . GLN A 1 76 ? -0.319 -6.742 -13.117 1 98.75 76 GLN A O 1
ATOM 574 N N . GLU A 1 77 ? -0.996 -8.266 -11.602 1 98.69 77 GLU A N 1
ATOM 575 C CA . GLU A 1 77 ? -0.464 -9.344 -12.43 1 98.69 77 GLU A CA 1
ATOM 576 C C . GLU A 1 77 ? -1.189 -10.656 -12.164 1 98.69 77 GLU A C 1
ATOM 578 O O . GLU A 1 77 ? -1.745 -10.852 -11.078 1 98.69 77 GLU A O 1
ATOM 583 N N . ILE A 1 78 ? -1.262 -11.477 -13.188 1 98.81 78 ILE A N 1
ATOM 584 C CA . ILE A 1 78 ? -1.665 -12.875 -13.062 1 98.81 78 ILE A CA 1
ATOM 585 C C . ILE A 1 78 ? -0.517 -13.781 -13.492 1 98.81 78 ILE A C 1
ATOM 587 O O . ILE A 1 78 ? 0.128 -13.531 -14.516 1 98.81 78 ILE A O 1
ATOM 591 N N . GLU A 1 79 ? -0.286 -14.758 -12.703 1 98.75 79 GLU A N 1
ATOM 592 C CA . GLU A 1 79 ? 0.672 -15.797 -13.055 1 98.75 79 GLU A CA 1
ATOM 593 C C . GLU A 1 79 ? -0.022 -17.141 -13.25 1 98.75 79 GLU A C 1
ATOM 595 O O . GLU A 1 79 ? -0.877 -17.531 -12.453 1 98.75 79 GLU A O 1
ATOM 600 N N . ILE A 1 80 ? 0.324 -17.75 -14.305 1 98.75 80 ILE A N 1
ATOM 601 C CA . ILE A 1 80 ? -0.052 -19.141 -14.562 1 98.75 80 ILE A CA 1
ATOM 602 C C . ILE A 1 80 ? 1.159 -20.047 -14.375 1 98.75 80 ILE A C 1
ATOM 604 O O . ILE A 1 80 ? 2.152 -19.938 -15.094 1 98.75 80 ILE A O 1
ATOM 608 N N . ASN A 1 81 ? 0.984 -20.953 -13.422 1 98.81 81 ASN A N 1
ATOM 609 C CA . ASN A 1 81 ? 2.148 -21.719 -12.992 1 98.81 81 ASN A CA 1
ATOM 610 C C . ASN A 1 81 ? 1.845 -23.219 -12.93 1 98.81 81 ASN A C 1
ATOM 612 O O . ASN A 1 81 ? 0.689 -23.609 -12.773 1 98.81 81 ASN A O 1
ATOM 616 N N . ILE A 1 82 ? 2.852 -23.969 -13.102 1 98.88 82 ILE A N 1
ATOM 617 C CA . ILE A 1 82 ? 2.85 -25.375 -12.75 1 98.88 82 ILE A CA 1
ATOM 618 C C . ILE A 1 82 ? 3.777 -25.625 -11.562 1 98.88 82 ILE A C 1
ATOM 620 O O . ILE A 1 82 ? 4.941 -25.219 -11.586 1 98.88 82 ILE A O 1
ATOM 624 N N . VAL A 1 83 ? 3.229 -26.281 -10.508 1 98.62 83 VAL A N 1
ATOM 625 C CA . VAL A 1 83 ? 4.07 -26.578 -9.352 1 98.62 83 VAL A CA 1
ATOM 626 C C . VAL A 1 83 ? 5.094 -27.641 -9.719 1 98.62 83 VAL A C 1
ATOM 628 O O . VAL A 1 83 ? 4.742 -28.688 -10.258 1 98.62 83 VAL A O 1
ATOM 631 N N . GLY A 1 84 ? 6.332 -27.328 -9.492 1 98.38 84 GLY A N 1
ATOM 632 C CA . GLY A 1 84 ? 7.414 -28.25 -9.828 1 98.38 84 GLY A CA 1
ATOM 633 C C . GLY A 1 84 ? 8.617 -28.109 -8.914 1 98.38 84 GLY A C 1
ATOM 634 O O . GLY A 1 84 ? 8.539 -27.469 -7.871 1 98.38 84 GLY A O 1
ATOM 635 N N . TYR A 1 85 ? 9.656 -28.828 -9.242 1 98 85 TYR A N 1
ATOM 636 C CA . TYR A 1 85 ? 10.922 -28.828 -8.508 1 98 85 TYR A CA 1
ATOM 637 C C . TYR A 1 85 ? 12.094 -29.094 -9.438 1 98 85 TYR A C 1
ATOM 639 O O . TYR A 1 85 ? 11.914 -29.625 -10.539 1 98 85 TYR A O 1
ATOM 647 N N . PRO A 1 86 ? 13.305 -28.672 -9.008 1 97.12 86 PRO A N 1
ATOM 648 C CA . PRO A 1 86 ? 14.469 -28.984 -9.836 1 97.12 86 PRO A CA 1
ATOM 649 C C . PRO A 1 86 ? 14.688 -30.484 -10.008 1 97.12 86 PRO A C 1
ATOM 651 O O . PRO A 1 86 ? 14.742 -31.234 -9.023 1 97.12 86 PRO A O 1
ATOM 654 N N . ARG A 1 87 ? 14.844 -30.922 -11.242 1 95.5 87 ARG A N 1
ATOM 655 C CA . ARG A 1 87 ? 14.914 -32.344 -11.594 1 95.5 87 ARG A CA 1
ATOM 656 C C . ARG A 1 87 ? 15.969 -33.062 -10.766 1 95.5 87 ARG A C 1
ATOM 658 O O . ARG A 1 87 ? 15.773 -34.219 -10.375 1 95.5 87 ARG A O 1
ATOM 665 N N . GLY A 1 88 ? 17.031 -32.5 -10.438 1 91.38 88 GLY A N 1
ATOM 666 C CA . GLY A 1 88 ? 18.109 -33.156 -9.727 1 91.38 88 GLY A CA 1
ATOM 667 C C . GLY A 1 88 ? 17.875 -33.25 -8.227 1 91.38 88 GLY A C 1
ATOM 668 O O . GLY A 1 88 ? 18.656 -33.875 -7.508 1 91.38 88 GLY A O 1
ATOM 669 N N . GLU A 1 89 ? 16.703 -32.75 -7.805 1 93.75 89 GLU A N 1
ATOM 670 C CA . GLU A 1 89 ? 16.531 -32.656 -6.359 1 93.75 89 GLU A CA 1
ATOM 671 C C . GLU A 1 89 ? 15.398 -33.562 -5.875 1 93.75 89 GLU A C 1
ATOM 673 O O . GLU A 1 89 ? 14.93 -33.406 -4.742 1 93.75 89 GLU A O 1
ATOM 678 N N . ARG A 1 90 ? 14.969 -34.5 -6.656 1 93.06 90 ARG A N 1
ATOM 679 C CA . ARG A 1 90 ? 13.828 -35.344 -6.324 1 93.06 90 ARG A CA 1
ATOM 680 C C . ARG A 1 90 ? 14.055 -36.062 -5.004 1 93.06 90 ARG A C 1
ATOM 682 O O . ARG A 1 90 ? 13.133 -36.219 -4.199 1 93.06 90 ARG A O 1
ATOM 689 N N . ARG A 1 91 ? 15.172 -36.375 -4.695 1 93.12 91 ARG A N 1
ATOM 690 C CA . ARG A 1 91 ? 15.477 -37.219 -3.533 1 93.12 91 ARG A CA 1
ATOM 691 C C . ARG A 1 91 ? 15.32 -36.438 -2.24 1 93.12 91 ARG A C 1
ATOM 693 O O . ARG A 1 91 ? 15.227 -37 -1.157 1 93.12 91 ARG A O 1
ATOM 700 N N . ARG A 1 92 ? 15.266 -35.125 -2.365 1 93.12 92 ARG A N 1
ATOM 701 C CA . ARG A 1 92 ? 15.164 -34.281 -1.171 1 93.12 92 ARG A CA 1
ATOM 702 C C . ARG A 1 92 ? 13.703 -34 -0.821 1 93.12 92 ARG A C 1
ATOM 704 O O . ARG A 1 92 ? 13.406 -33.5 0.255 1 93.12 92 ARG A O 1
ATOM 711 N N . LEU A 1 93 ? 12.828 -34.438 -1.728 1 93.62 93 LEU A N 1
ATOM 712 C CA . LEU A 1 93 ? 11.43 -34.094 -1.544 1 93.62 93 LEU A CA 1
ATOM 713 C C . LEU A 1 93 ? 10.656 -35.219 -0.894 1 93.62 93 LEU A C 1
ATOM 715 O O . LEU A 1 93 ? 10.727 -36.375 -1.353 1 93.62 93 LEU A O 1
ATOM 719 N N . PRO A 1 94 ? 9.922 -34.938 0.161 1 91.88 94 PRO A N 1
ATOM 720 C CA . PRO A 1 94 ? 9.008 -35.938 0.704 1 91.88 94 PRO A CA 1
ATOM 721 C C . PRO A 1 94 ? 7.789 -36.188 -0.183 1 91.88 94 PRO A C 1
ATOM 723 O O . PRO A 1 94 ? 7.512 -35.375 -1.079 1 91.88 94 PRO A O 1
ATOM 726 N N . ARG A 1 95 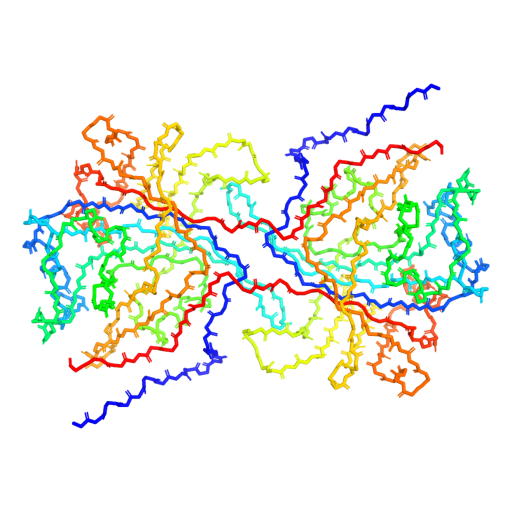? 7.129 -37.344 0.05 1 92.56 95 ARG A N 1
ATOM 727 C CA . ARG A 1 95 ? 5.812 -37.531 -0.548 1 92.56 95 ARG A CA 1
ATOM 728 C C . ARG A 1 95 ? 4.746 -36.719 0.188 1 92.56 95 ARG A C 1
ATOM 730 O O . ARG A 1 95 ? 4.605 -36.844 1.407 1 92.56 95 ARG A O 1
ATOM 737 N N . LEU A 1 96 ? 4.031 -35.844 -0.544 1 94.19 96 LEU A N 1
ATOM 738 C CA . LEU A 1 96 ? 3.029 -34.969 0.052 1 94.19 96 LEU A CA 1
ATOM 739 C C . LEU A 1 96 ? 1.698 -35.094 -0.682 1 94.19 96 LEU A C 1
ATOM 741 O O . LEU A 1 96 ? 1.671 -35.281 -1.901 1 94.19 96 LEU A O 1
ATOM 745 N N . SER A 1 97 ? 0.597 -35 0.105 1 95.19 97 SER A N 1
ATOM 746 C CA . SER A 1 97 ? -0.689 -34.719 -0.521 1 95.19 97 SER A CA 1
ATOM 747 C C . SER A 1 97 ? -0.782 -33.25 -0.938 1 95.19 97 SER A C 1
ATOM 749 O O . SER A 1 97 ? 0.053 -32.438 -0.545 1 95.19 97 SER A O 1
ATOM 751 N N . TYR A 1 98 ? -1.775 -33 -1.713 1 95.88 98 TYR A N 1
ATOM 752 C CA . TYR A 1 98 ? -2.014 -31.594 -2.068 1 95.88 98 TYR A CA 1
ATOM 753 C C . TYR A 1 98 ? -2.264 -30.75 -0.824 1 95.88 98 TYR A C 1
ATOM 755 O O . TYR A 1 98 ? -1.743 -29.641 -0.706 1 95.88 98 TYR A O 1
ATOM 763 N N . LEU A 1 99 ? -3.045 -31.281 0.089 1 94.38 99 LEU A N 1
ATOM 764 C CA . LEU A 1 99 ? -3.375 -30.516 1.285 1 94.38 99 LEU A CA 1
ATOM 765 C C . LEU A 1 99 ? -2.127 -30.25 2.119 1 94.38 99 LEU A C 1
ATOM 767 O O . LEU A 1 99 ? -1.989 -29.172 2.707 1 94.38 99 LEU A O 1
ATOM 771 N N . ASP A 1 100 ? -1.229 -31.219 2.156 1 94.12 100 ASP A N 1
ATOM 772 C CA . ASP A 1 100 ? 0.048 -31 2.826 1 94.12 100 ASP A CA 1
ATOM 773 C C . ASP A 1 100 ? 0.8 -29.828 2.195 1 94.12 100 ASP A C 1
ATOM 775 O O . ASP A 1 100 ? 1.302 -28.953 2.9 1 94.12 100 ASP A O 1
ATOM 779 N N . TYR A 1 101 ? 0.84 -29.844 0.921 1 95.19 101 TYR A N 1
ATOM 780 C CA . TYR A 1 101 ? 1.513 -28.781 0.183 1 95.19 101 TYR A CA 1
ATOM 781 C C . TYR A 1 101 ? 0.852 -27.438 0.444 1 95.19 101 TYR A C 1
ATOM 783 O O . TYR A 1 101 ? 1.527 -26.453 0.788 1 95.19 101 TYR A O 1
ATOM 791 N N . ALA A 1 102 ? -0.443 -27.422 0.337 1 94.62 102 ALA A N 1
ATOM 792 C CA . ALA A 1 102 ? -1.211 -26.188 0.499 1 94.62 102 ALA A CA 1
ATOM 793 C C . ALA A 1 102 ? -1.035 -25.625 1.901 1 94.62 102 ALA A C 1
ATOM 795 O O . ALA A 1 102 ? -1.068 -24.406 2.088 1 94.62 102 ALA A O 1
ATOM 796 N N . ARG A 1 103 ? -0.729 -26.5 2.863 1 92.06 103 ARG A N 1
ATOM 797 C CA . ARG A 1 103 ? -0.624 -26.078 4.258 1 92.06 103 ARG A CA 1
ATOM 798 C C . ARG A 1 103 ? 0.81 -25.703 4.609 1 92.06 103 ARG A C 1
ATOM 800 O O . ARG A 1 103 ? 1.093 -25.312 5.742 1 92.06 103 ARG A O 1
ATOM 807 N N . GLY A 1 104 ? 1.715 -25.859 3.646 1 91.62 104 GLY A N 1
ATOM 808 C CA . GLY A 1 104 ? 3.096 -25.453 3.869 1 91.62 104 GLY A CA 1
ATOM 809 C C . GLY A 1 104 ? 3.893 -26.469 4.664 1 91.62 104 GLY A C 1
ATOM 810 O O . GLY A 1 104 ? 4.867 -26.125 5.332 1 91.62 104 GLY A O 1
ATOM 811 N N . VAL A 1 105 ? 3.523 -27.656 4.574 1 89.75 105 VAL A N 1
ATOM 812 C CA . VAL A 1 105 ? 4.219 -28.70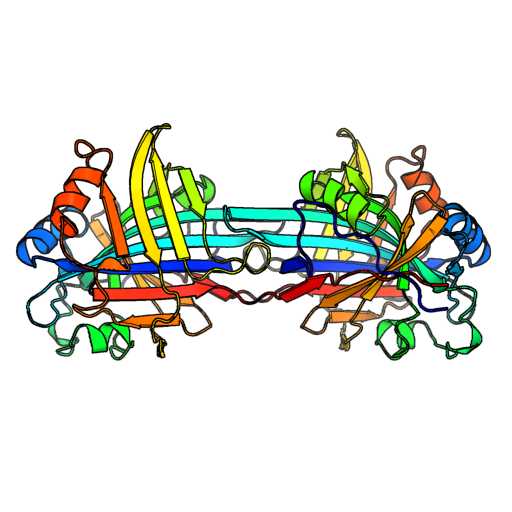3 5.305 1 89.75 105 VAL A CA 1
ATOM 813 C C . VAL A 1 105 ? 5.629 -28.875 4.746 1 89.75 105 VAL A C 1
ATOM 815 O O . VAL A 1 105 ? 6.562 -29.188 5.492 1 89.75 105 VAL A O 1
ATOM 818 N N . ASP A 1 106 ? 5.711 -28.719 3.463 1 89.75 106 ASP A N 1
ATOM 819 C CA . ASP A 1 106 ? 7.023 -28.828 2.838 1 89.75 106 ASP A CA 1
ATOM 820 C C . ASP A 1 106 ? 7.953 -27.703 3.312 1 89.75 106 ASP A C 1
ATOM 822 O O . ASP A 1 106 ? 7.688 -26.531 3.074 1 89.75 106 ASP A O 1
ATOM 826 N N . GLN A 1 107 ? 9.133 -28.078 3.875 1 89.19 107 GLN A N 1
ATOM 827 C CA . GLN A 1 107 ? 10.062 -27.062 4.363 1 89.19 107 GLN A CA 1
ATOM 828 C C . GLN A 1 107 ? 11.367 -27.094 3.578 1 89.19 107 GLN A C 1
ATOM 830 O O . GLN A 1 107 ? 12.289 -26.312 3.863 1 89.19 107 GLN A O 1
ATOM 835 N N . THR A 1 108 ? 11.375 -27.922 2.508 1 90.62 108 THR A N 1
ATOM 836 C CA . THR A 1 108 ? 12.555 -27.875 1.645 1 90.62 108 THR A CA 1
ATOM 837 C C . THR A 1 108 ? 12.562 -26.594 0.821 1 90.62 108 THR A C 1
ATOM 839 O O . THR A 1 108 ? 13.633 -26.109 0.429 1 90.62 108 THR A O 1
ATOM 842 N N . LYS A 1 109 ? 11.414 -26.156 0.536 1 92.5 109 LYS A N 1
ATOM 843 C CA . LYS A 1 109 ? 11.141 -24.969 -0.275 1 92.5 109 LYS A CA 1
ATOM 844 C C . LYS A 1 109 ? 11.664 -25.156 -1.698 1 92.5 109 LYS A C 1
ATOM 846 O O . LYS A 1 109 ? 11.961 -24.172 -2.385 1 92.5 109 LYS A O 1
ATOM 851 N N . LEU A 1 110 ? 11.758 -26.5 -2.041 1 94.62 110 LEU A N 1
ATOM 852 C CA . LEU A 1 110 ? 12.109 -26.844 -3.414 1 94.62 110 LEU A CA 1
ATOM 853 C C . LEU A 1 110 ? 10.859 -26.922 -4.289 1 94.62 110 LEU A C 1
ATOM 855 O O . LEU A 1 110 ? 10.945 -26.797 -5.516 1 94.62 110 LEU A O 1
ATOM 859 N N . LEU A 1 111 ? 9.695 -27.234 -3.635 1 96.56 111 LEU A N 1
ATOM 860 C CA . LEU A 1 111 ? 8.453 -27.094 -4.383 1 96.56 111 LEU A CA 1
ATOM 861 C C . LEU A 1 111 ? 8.141 -25.625 -4.645 1 96.56 111 LEU A C 1
ATOM 863 O O . LEU A 1 111 ? 8.102 -24.812 -3.713 1 96.56 111 LEU A O 1
ATOM 867 N N . GLY A 1 112 ? 8.078 -25.312 -5.941 1 97.31 112 GLY A N 1
ATOM 868 C CA . GLY A 1 112 ? 7.828 -23.938 -6.336 1 97.31 112 GLY A CA 1
ATOM 869 C C . GLY A 1 112 ? 7.012 -23.812 -7.609 1 97.31 112 GLY A C 1
ATOM 870 O O . GLY A 1 112 ? 6.555 -24.812 -8.156 1 97.31 112 GLY A O 1
ATOM 871 N N . ILE A 1 113 ? 6.809 -22.609 -7.969 1 98.25 113 ILE A N 1
ATOM 872 C CA . ILE A 1 113 ? 5.992 -22.359 -9.148 1 98.25 113 ILE A CA 1
ATOM 873 C C . ILE A 1 113 ? 6.891 -22.234 -10.383 1 98.25 113 ILE A C 1
ATOM 875 O O . ILE A 1 113 ? 7.773 -21.375 -10.422 1 98.25 113 ILE A O 1
ATOM 879 N N . GLY A 1 114 ? 6.746 -23.156 -11.328 1 98.62 114 GLY A N 1
ATOM 880 C CA . GLY A 1 114 ? 7.273 -22.953 -12.664 1 98.62 114 GLY A CA 1
ATOM 881 C C . GLY A 1 114 ? 6.406 -22.047 -13.516 1 98.62 114 GLY A C 1
ATOM 882 O O . GLY A 1 114 ? 5.391 -22.484 -14.062 1 98.62 114 GLY A O 1
ATOM 883 N N . ARG A 1 115 ? 6.836 -20.797 -13.648 1 98.44 115 ARG A N 1
ATOM 884 C CA . ARG A 1 115 ? 6.027 -19.797 -14.328 1 98.44 115 ARG A CA 1
ATOM 885 C C . ARG A 1 115 ? 5.926 -20.094 -15.82 1 98.44 115 ARG A C 1
ATOM 887 O O . ARG A 1 115 ? 6.941 -20.234 -16.5 1 98.44 115 ARG A O 1
ATOM 894 N N . ILE A 1 116 ? 4.715 -20.156 -16.281 1 98.62 116 ILE A N 1
ATOM 895 C CA . ILE A 1 116 ? 4.469 -20.391 -17.703 1 98.62 116 ILE A CA 1
ATOM 896 C C . ILE A 1 116 ? 4.125 -19.078 -18.391 1 98.62 116 ILE A C 1
ATOM 898 O O . ILE A 1 116 ? 4.727 -18.734 -19.406 1 98.62 116 ILE A O 1
ATOM 902 N N . HIS A 1 117 ? 3.174 -18.391 -17.812 1 98.44 117 HIS A N 1
ATOM 903 C CA . HIS A 1 117 ? 2.799 -17.047 -18.25 1 98.44 117 HIS A CA 1
ATOM 904 C C . HIS A 1 117 ? 2.654 -16.094 -17.062 1 98.44 117 HIS A C 1
ATOM 906 O O . HIS A 1 117 ? 2.068 -16.453 -16.047 1 98.44 117 HIS A O 1
ATOM 912 N N . VAL A 1 118 ? 3.223 -14.938 -17.234 1 98.69 118 VAL A N 1
ATOM 913 C CA . VAL A 1 118 ? 2.988 -13.852 -16.281 1 98.69 118 VAL A CA 1
ATOM 914 C C . VAL A 1 118 ? 2.459 -12.625 -17.031 1 98.69 118 VAL A C 1
ATOM 916 O O . VAL A 1 118 ? 3.168 -12.031 -17.844 1 98.69 118 VAL A O 1
ATOM 919 N N . LEU A 1 119 ? 1.22 -12.305 -16.812 1 98.81 119 LEU A N 1
ATOM 920 C CA . LEU A 1 119 ? 0.565 -11.148 -17.406 1 98.81 119 LEU A CA 1
ATOM 921 C C . LEU A 1 119 ? 0.521 -9.984 -16.422 1 98.81 119 LEU A C 1
ATOM 923 O O . LEU A 1 119 ? 0.057 -10.141 -15.289 1 98.81 119 LEU A O 1
ATOM 927 N N . CYS A 1 120 ? 1.005 -8.859 -16.844 1 98.81 120 CYS A N 1
ATOM 928 C CA . CYS A 1 120 ? 1.252 -7.762 -15.914 1 98.81 120 CYS A CA 1
ATOM 929 C C . CYS A 1 120 ? 0.939 -6.418 -16.562 1 98.81 120 CYS A C 1
ATOM 931 O O . CYS A 1 120 ? 1.184 -6.227 -17.75 1 98.81 120 CYS A O 1
ATOM 933 N N . ASP A 1 121 ? 0.465 -5.418 -15.773 1 98.62 121 ASP A N 1
ATOM 934 C CA . ASP A 1 121 ? 0.01 -4.16 -16.359 1 98.62 121 ASP A CA 1
ATOM 935 C C . ASP A 1 121 ? 1.054 -3.061 -16.172 1 98.62 121 ASP A C 1
ATOM 937 O O . ASP A 1 121 ? 0.869 -1.938 -16.641 1 98.62 121 ASP A O 1
ATOM 941 N N . ASN A 1 122 ? 2.111 -3.275 -15.477 1 98.19 122 ASN A N 1
ATOM 942 C CA . ASN A 1 122 ? 3.111 -2.262 -15.156 1 98.19 122 ASN A CA 1
ATOM 943 C C . ASN A 1 122 ? 4.414 -2.498 -15.922 1 98.19 122 ASN A C 1
ATOM 945 O O . ASN A 1 122 ? 5.113 -3.482 -15.672 1 98.19 122 ASN A O 1
ATOM 949 N N . PRO A 1 123 ? 4.777 -1.563 -16.812 1 97.44 123 PRO A N 1
ATOM 950 C CA . PRO A 1 123 ? 5.949 -1.789 -17.656 1 97.44 123 PRO A CA 1
ATOM 951 C C . PRO A 1 123 ? 7.242 -1.909 -16.844 1 97.44 123 PRO A C 1
ATOM 953 O O . PRO A 1 123 ? 8.156 -2.643 -17.25 1 97.44 123 PRO A O 1
ATOM 956 N N . ILE A 1 124 ? 7.332 -1.206 -15.75 1 95.75 124 ILE A N 1
ATOM 957 C CA . ILE A 1 124 ? 8.531 -1.275 -14.914 1 95.75 124 ILE A CA 1
ATOM 958 C C . ILE A 1 124 ? 8.625 -2.656 -14.273 1 95.75 124 ILE A C 1
ATOM 960 O O . ILE A 1 124 ? 9.703 -3.264 -14.25 1 95.75 124 ILE A O 1
ATOM 964 N N . ALA A 1 125 ? 7.527 -3.141 -13.805 1 97.19 125 ALA A N 1
ATOM 965 C CA . ALA A 1 125 ? 7.496 -4.473 -13.195 1 97.19 125 ALA A CA 1
ATOM 966 C C . ALA A 1 125 ? 7.809 -5.547 -14.234 1 97.19 125 ALA A C 1
ATOM 968 O O . ALA A 1 125 ? 8.453 -6.555 -13.914 1 97.19 125 ALA A O 1
ATOM 969 N N . ILE A 1 126 ? 7.332 -5.348 -15.453 1 98.25 126 ILE A N 1
ATOM 970 C CA . ILE A 1 126 ? 7.609 -6.297 -16.516 1 98.25 126 ILE A CA 1
ATOM 971 C C . ILE A 1 126 ? 9.109 -6.355 -16.781 1 98.25 126 ILE A C 1
ATOM 973 O O . ILE A 1 126 ? 9.695 -7.441 -16.828 1 98.25 126 ILE A O 1
ATOM 977 N N . ASP A 1 127 ? 9.695 -5.195 -16.922 1 97.69 127 ASP A N 1
ATOM 978 C CA . ASP A 1 127 ? 11.133 -5.129 -17.188 1 97.69 127 ASP A CA 1
ATOM 979 C C . ASP A 1 127 ? 11.93 -5.742 -16.047 1 97.69 127 ASP A C 1
ATOM 981 O O . ASP A 1 127 ? 12.828 -6.559 -16.266 1 97.69 127 ASP A O 1
ATOM 985 N N . ALA A 1 128 ? 11.609 -5.434 -14.836 1 96.88 128 ALA A N 1
ATOM 986 C CA . ALA A 1 128 ? 12.305 -5.941 -13.656 1 96.88 128 ALA A CA 1
ATOM 987 C C . ALA A 1 128 ? 12.172 -7.457 -13.555 1 96.88 128 ALA A C 1
ATOM 989 O O . ALA A 1 128 ? 13.156 -8.156 -13.305 1 96.88 128 ALA A O 1
ATOM 990 N N . GLY A 1 129 ? 10.961 -7.988 -13.719 1 97.69 129 GLY A N 1
ATOM 991 C CA . GLY A 1 129 ? 10.727 -9.422 -13.625 1 97.69 129 GLY A CA 1
ATOM 992 C C . GLY A 1 129 ? 11.516 -10.219 -14.641 1 97.69 129 GLY A C 1
ATOM 993 O O . GLY A 1 129 ? 12.039 -11.297 -14.328 1 97.69 129 GLY A O 1
ATOM 994 N N . ARG A 1 130 ? 11.586 -9.648 -15.844 1 97.38 130 ARG A N 1
ATOM 995 C CA . ARG A 1 130 ? 12.344 -10.32 -16.891 1 97.38 130 ARG A CA 1
ATOM 996 C C . ARG A 1 130 ? 13.836 -10.328 -16.562 1 97.38 130 ARG A C 1
ATOM 998 O O . ARG A 1 130 ? 14.484 -11.375 -16.641 1 97.38 130 ARG A O 1
ATOM 1005 N N . LYS A 1 131 ? 14.328 -9.25 -16.125 1 96.38 131 LYS A N 1
ATOM 1006 C CA . LYS A 1 131 ? 15.773 -9.07 -15.969 1 96.38 131 LYS A CA 1
ATOM 1007 C C . LYS A 1 131 ? 16.266 -9.703 -14.68 1 96.38 131 LYS A C 1
ATOM 1009 O O . LYS A 1 131 ? 17.375 -10.258 -14.641 1 96.38 131 LYS A O 1
ATOM 1014 N N . LEU A 1 132 ? 15.445 -9.656 -13.617 1 96.44 132 LEU A N 1
ATOM 1015 C CA . LEU A 1 132 ? 15.922 -10.07 -12.297 1 96.44 132 LEU A CA 1
ATOM 1016 C C . LEU A 1 132 ? 15.578 -11.531 -12.023 1 96.44 132 LEU A C 1
ATOM 1018 O O . LEU A 1 132 ? 16.344 -12.234 -11.367 1 96.44 132 LEU A O 1
ATOM 1022 N N . PHE A 1 133 ? 14.453 -12.008 -12.562 1 97.06 133 PHE A N 1
ATOM 1023 C CA . PHE A 1 133 ? 13.938 -13.297 -12.117 1 97.06 133 PHE A CA 1
ATOM 1024 C C . PHE A 1 133 ? 13.672 -14.203 -13.312 1 97.06 133 PHE A C 1
ATOM 1026 O O . PHE A 1 133 ? 13.141 -15.312 -13.156 1 97.06 133 PHE A O 1
ATOM 1033 N N . ALA A 1 134 ? 13.969 -13.742 -14.57 1 97.44 134 ALA A N 1
ATOM 1034 C CA . ALA A 1 134 ? 13.742 -14.5 -15.789 1 97.44 134 ALA A CA 1
ATOM 1035 C C . ALA A 1 134 ? 12.273 -14.898 -15.93 1 97.44 134 ALA A C 1
ATOM 1037 O O . ALA A 1 134 ? 11.961 -16.016 -16.359 1 97.44 134 ALA A O 1
ATOM 1038 N N . GLU A 1 135 ? 11.391 -14.008 -15.492 1 97.81 135 GLU A N 1
ATOM 1039 C CA . GLU A 1 135 ? 9.961 -14.273 -15.602 1 97.81 135 GLU A CA 1
ATOM 1040 C C . GLU A 1 135 ? 9.469 -14.078 -17.031 1 97.81 135 GLU A C 1
ATOM 1042 O O . GLU A 1 135 ? 9.898 -13.148 -17.719 1 97.81 135 GLU A O 1
ATOM 1047 N N . PRO A 1 136 ? 8.648 -14.977 -17.484 1 97.75 136 PRO A N 1
ATOM 1048 C CA . PRO A 1 136 ? 8.008 -14.766 -18.781 1 97.75 136 PRO A CA 1
ATOM 1049 C C . PRO A 1 136 ? 6.879 -13.742 -18.734 1 97.75 136 PRO A C 1
ATOM 1051 O O . PRO A 1 136 ? 5.723 -14.078 -19.016 1 97.75 136 PRO A O 1
ATOM 1054 N N . LYS A 1 137 ? 7.172 -12.469 -18.562 1 97.44 137 LYS A N 1
ATOM 1055 C CA . LYS A 1 137 ? 6.199 -11.406 -18.328 1 97.44 137 LYS A CA 1
ATOM 1056 C C . LYS A 1 137 ? 5.789 -10.734 -19.641 1 97.44 137 LYS A C 1
ATOM 1058 O O . LYS A 1 137 ? 6.641 -10.422 -20.469 1 97.44 137 LYS A O 1
ATOM 1063 N N . HIS A 1 138 ? 4.508 -10.57 -19.734 1 97.62 138 HIS A N 1
ATOM 1064 C CA . HIS A 1 138 ? 3.928 -9.898 -20.891 1 97.62 138 HIS A CA 1
ATOM 1065 C C . HIS A 1 138 ? 2.896 -8.859 -20.469 1 97.62 138 HIS A C 1
ATOM 1067 O O . HIS A 1 138 ? 2.23 -9.016 -19.453 1 97.62 138 HIS A O 1
ATOM 1073 N N . PRO A 1 139 ? 2.76 -7.797 -21.328 1 98.31 139 PRO A N 1
ATOM 1074 C CA . PRO A 1 139 ? 1.799 -6.746 -20.984 1 98.31 139 PRO A CA 1
ATOM 1075 C C . PRO A 1 139 ? 0.351 -7.23 -21.047 1 98.31 139 PRO A C 1
ATOM 1077 O O . PRO A 1 139 ? -0.012 -7.992 -21.938 1 98.31 139 PRO A O 1
ATOM 1080 N N . ALA A 1 140 ? -0.406 -6.848 -20.109 1 98.56 140 ALA A N 1
ATOM 1081 C CA . ALA A 1 140 ? -1.844 -7.094 -20.031 1 98.56 140 ALA A CA 1
ATOM 1082 C C . ALA A 1 140 ? -2.535 -6.031 -19.188 1 98.56 140 ALA A C 1
ATOM 1084 O O . ALA A 1 140 ? -1.874 -5.191 -18.562 1 98.56 140 ALA A O 1
ATOM 1085 N N . THR A 1 141 ? -3.811 -5.996 -19.25 1 98.44 141 THR A N 1
ATOM 1086 C CA . THR A 1 141 ? -4.641 -5.18 -18.375 1 98.44 141 THR A CA 1
ATOM 1087 C C . THR A 1 141 ? -5.699 -6.035 -17.672 1 98.44 141 THR A C 1
ATOM 1089 O O . THR A 1 141 ? -5.898 -7.195 -18.047 1 98.44 141 THR A O 1
ATOM 1092 N N . PHE A 1 142 ? -6.371 -5.449 -16.688 1 98.56 142 PHE A N 1
ATOM 1093 C CA . PHE A 1 142 ? -7.258 -6.266 -15.867 1 98.56 142 PHE A CA 1
ATOM 1094 C C . PHE A 1 142 ? -8.531 -5.504 -15.516 1 98.56 142 PHE A C 1
ATOM 1096 O O . PHE A 1 142 ? -8.492 -4.289 -15.305 1 98.56 142 PHE A O 1
ATOM 1103 N N . THR A 1 143 ? -9.617 -6.16 -15.5 1 98.44 143 THR A N 1
ATOM 1104 C CA . THR A 1 143 ? -10.852 -5.754 -14.828 1 98.44 143 THR A CA 1
ATOM 1105 C C . THR A 1 143 ? -11.102 -6.609 -13.594 1 98.44 143 THR A C 1
ATOM 1107 O O . THR A 1 143 ? -11.109 -7.84 -13.664 1 98.44 143 THR A O 1
ATOM 1110 N N . THR A 1 144 ? -11.281 -5.945 -12.477 1 98.38 144 THR A N 1
ATOM 1111 C CA . THR A 1 144 ? -11.359 -6.719 -11.242 1 98.38 144 THR A CA 1
ATOM 1112 C C . THR A 1 144 ? -12.516 -6.223 -10.367 1 98.38 144 THR A C 1
ATOM 1114 O O . THR A 1 144 ? -12.906 -5.059 -10.445 1 98.38 144 THR A O 1
ATOM 1117 N N . ALA A 1 145 ? -13.172 -7.027 -9.602 1 98.25 145 ALA A N 1
ATOM 1118 C CA . ALA A 1 145 ? -14.008 -6.82 -8.422 1 98.25 145 ALA A CA 1
ATOM 1119 C C . ALA A 1 145 ? -13.57 -7.73 -7.277 1 98.25 145 ALA A C 1
ATOM 1121 O O . ALA A 1 145 ? -13.875 -8.922 -7.277 1 98.25 145 ALA A O 1
ATOM 1122 N N . VAL A 1 146 ? -12.789 -7.195 -6.367 1 97.81 146 VAL A N 1
ATOM 1123 C CA . VAL A 1 146 ? -12.188 -8 -5.309 1 97.81 146 VAL A CA 1
ATOM 1124 C C . VAL A 1 146 ? -12.586 -7.445 -3.943 1 97.81 146 VAL A C 1
ATOM 1126 O O . VAL A 1 146 ? -12.992 -6.285 -3.834 1 97.81 146 VAL A O 1
ATOM 1129 N N . PRO A 1 147 ? -12.523 -8.25 -2.896 1 97.38 147 PRO A N 1
ATOM 1130 C CA . PRO A 1 147 ? -12.844 -7.73 -1.562 1 97.38 147 PRO A CA 1
ATOM 1131 C C . PRO A 1 147 ? -11.984 -6.527 -1.177 1 97.38 147 PRO A C 1
ATOM 1133 O O . PRO A 1 147 ? -10.789 -6.492 -1.481 1 97.38 147 PRO A O 1
ATOM 1136 N N . SER A 1 148 ? -12.648 -5.555 -0.624 1 96.94 148 SER A N 1
ATOM 1137 C CA . SER A 1 148 ? -11.992 -4.316 -0.208 1 96.94 148 SER A CA 1
ATOM 1138 C C . SER A 1 148 ? -12.711 -3.68 0.976 1 96.94 148 SER A C 1
ATOM 1140 O O . SER A 1 148 ? -13.945 -3.652 1.018 1 96.94 148 SER A O 1
ATOM 1142 N N . LEU A 1 149 ? -11.891 -3.201 1.944 1 95.06 149 LEU A N 1
ATOM 1143 C CA . LEU A 1 149 ? -12.492 -2.455 3.045 1 95.06 149 LEU A CA 1
ATOM 1144 C C . LEU A 1 149 ? -13.055 -1.125 2.555 1 95.06 149 LEU A C 1
ATOM 1146 O O . LEU A 1 149 ? -13.875 -0.508 3.232 1 95.06 149 LEU A O 1
ATOM 1150 N N . ASN A 1 150 ? -12.586 -0.618 1.406 1 96.44 150 ASN A N 1
ATOM 1151 C CA . ASN A 1 150 ? -13.078 0.614 0.801 1 96.44 150 ASN A CA 1
ATOM 1152 C C . ASN A 1 150 ? -14.141 0.331 -0.261 1 96.44 150 ASN A C 1
ATOM 1154 O O . ASN A 1 150 ? -14.219 1.037 -1.268 1 96.44 150 ASN A O 1
ATOM 1158 N N . GLY A 1 151 ? -14.859 -0.749 -0.201 1 93.56 151 GLY A N 1
ATOM 1159 C CA . GLY A 1 151 ? -15.969 -1.17 -1.043 1 93.56 151 GLY A CA 1
ATOM 1160 C C . GLY A 1 151 ? -17.031 -1.951 -0.288 1 93.56 151 GLY A C 1
ATOM 1161 O O . GLY A 1 151 ? -16.891 -2.191 0.913 1 93.56 151 GLY A O 1
ATOM 1162 N N . PRO A 1 152 ? -18.109 -2.234 -0.988 1 91.94 152 PRO A N 1
ATOM 1163 C CA . PRO A 1 152 ? -19.125 -3.064 -0.34 1 91.94 152 PRO A CA 1
ATOM 1164 C C . PRO A 1 152 ? -18.562 -4.379 0.197 1 91.94 152 PRO A C 1
ATOM 1166 O O . PRO A 1 152 ? -17.672 -4.969 -0.417 1 91.94 152 PRO A O 1
ATOM 1169 N N . ALA A 1 153 ? -19.125 -4.781 1.259 1 92.88 153 ALA A N 1
ATOM 1170 C CA . ALA A 1 153 ? -18.672 -6.012 1.895 1 92.88 153 ALA A CA 1
ATOM 1171 C C . ALA A 1 153 ? -18.906 -7.219 0.989 1 92.88 153 ALA A C 1
ATOM 1173 O O . ALA A 1 153 ? -20.016 -7.441 0.518 1 92.88 153 ALA A O 1
ATOM 1174 N N . THR A 1 154 ? -17.812 -7.938 0.722 1 95.25 154 THR A N 1
ATOM 1175 C CA . THR A 1 154 ? -17.875 -9.18 -0.037 1 95.25 154 THR A CA 1
ATOM 1176 C C . THR A 1 154 ? -16.609 -10.016 0.188 1 95.25 154 THR A C 1
ATOM 1178 O O . THR A 1 154 ? -15.578 -9.484 0.617 1 95.25 154 THR A O 1
ATOM 1181 N N . ASP A 1 155 ? -16.719 -11.305 -0.009 1 96.75 155 ASP A N 1
ATOM 1182 C CA . ASP A 1 155 ? -15.555 -12.172 -0.061 1 96.75 155 ASP A CA 1
ATOM 1183 C C . ASP A 1 155 ? -15.453 -12.875 -1.411 1 96.75 155 ASP A C 1
ATOM 1185 O O . ASP A 1 155 ? -15.07 -14.047 -1.478 1 96.75 155 ASP A O 1
ATOM 1189 N N . SER A 1 156 ? -15.891 -12.141 -2.402 1 97.88 156 SER A N 1
ATOM 1190 C CA . SER A 1 156 ? -15.844 -12.672 -3.762 1 97.88 156 SER A CA 1
ATOM 1191 C C . SER A 1 156 ? -14.781 -11.961 -4.594 1 97.88 156 SER A C 1
ATOM 1193 O O . SER A 1 156 ? -14.609 -10.742 -4.484 1 97.88 156 SER A O 1
ATOM 1195 N N . TRP A 1 157 ? -14.117 -12.773 -5.379 1 98.69 157 TRP A N 1
ATOM 1196 C CA . TRP A 1 157 ? -13.094 -12.281 -6.293 1 98.69 157 TRP A CA 1
ATOM 1197 C C . TRP A 1 157 ? -13.516 -12.484 -7.742 1 98.69 157 TRP A C 1
ATOM 1199 O O . TRP A 1 157 ? -13.945 -13.57 -8.125 1 98.69 157 TRP A O 1
ATOM 1209 N N . SER A 1 158 ? -13.453 -11.469 -8.508 1 98.75 158 SER A N 1
ATOM 1210 C CA . SER A 1 158 ? -13.602 -11.531 -9.953 1 98.75 158 SER A CA 1
ATOM 1211 C C . SER A 1 158 ? -12.469 -10.805 -10.664 1 98.75 158 SER A C 1
ATOM 1213 O O . SER A 1 158 ? -12.242 -9.617 -10.43 1 98.75 158 SER A O 1
ATOM 1215 N N . VAL A 1 159 ? -11.75 -11.562 -11.492 1 98.75 159 VAL A N 1
ATOM 1216 C CA . VAL A 1 159 ? -10.617 -10.992 -12.211 1 98.75 159 VAL A CA 1
ATOM 1217 C C . VAL A 1 159 ? -10.68 -11.414 -13.68 1 98.75 159 VAL A C 1
ATOM 1219 O O . VAL A 1 159 ? -10.82 -12.602 -13.992 1 98.75 159 VAL A O 1
ATOM 1222 N N . THR A 1 160 ? -10.617 -10.461 -14.562 1 98.69 160 THR A N 1
ATOM 1223 C CA . THR A 1 160 ? -10.547 -10.711 -16 1 98.69 160 THR A CA 1
ATOM 1224 C C . THR A 1 160 ? -9.273 -10.117 -16.594 1 98.69 160 THR A C 1
ATOM 1226 O O . THR A 1 160 ? -8.945 -8.953 -16.328 1 98.69 160 THR A O 1
ATOM 1229 N N . CYS A 1 161 ? -8.617 -10.938 -17.297 1 98.62 161 CYS A N 1
ATOM 1230 C CA . CYS A 1 161 ? -7.383 -10.531 -17.953 1 98.62 161 CYS A CA 1
ATOM 1231 C C . CYS A 1 161 ? -7.645 -10.148 -19.406 1 98.62 161 CYS A C 1
ATOM 1233 O O . CYS A 1 161 ? -8.352 -10.859 -20.125 1 98.62 161 CYS A O 1
ATOM 1235 N N . HIS A 1 162 ? -7.047 -9.008 -19.781 1 98.31 162 HIS A N 1
ATOM 1236 C CA . HIS A 1 162 ? -7.168 -8.523 -21.156 1 98.31 162 HIS A CA 1
ATOM 1237 C C . HIS A 1 162 ? -5.797 -8.383 -21.812 1 98.31 162 HIS A C 1
ATOM 1239 O O . HIS A 1 162 ? -4.828 -7.988 -21.156 1 98.31 162 HIS A O 1
ATOM 1245 N N . GLN A 1 163 ? -5.727 -8.688 -23 1 95.5 163 GLN A N 1
ATOM 1246 C CA . GLN A 1 163 ? -4.551 -8.398 -23.812 1 95.5 163 GLN A CA 1
ATOM 1247 C C . GLN A 1 163 ? -4.945 -7.703 -25.125 1 95.5 163 GLN A C 1
ATOM 1249 O O . GLN A 1 163 ? -5.832 -8.172 -25.828 1 95.5 163 GLN A O 1
ATOM 1254 N N . ASP A 1 164 ? -4.305 -6.531 -25.391 1 91.94 164 ASP A N 1
ATOM 1255 C CA . ASP A 1 164 ? -4.562 -5.715 -26.562 1 91.94 164 ASP A CA 1
ATOM 1256 C C . ASP A 1 164 ? -6.043 -5.363 -26.688 1 91.94 164 ASP A C 1
ATOM 1258 O O . ASP A 1 164 ? -6.625 -5.445 -27.766 1 91.94 164 ASP A O 1
ATOM 1262 N N . GLY A 1 165 ? -6.691 -5.164 -25.531 1 92.31 165 GLY A N 1
ATOM 1263 C CA . GLY A 1 165 ? -8.062 -4.688 -25.484 1 92.31 165 GLY A CA 1
ATOM 1264 C C . GLY A 1 165 ? -9.086 -5.809 -25.484 1 92.31 165 GLY A C 1
ATOM 1265 O O . GLY A 1 165 ? -10.266 -5.578 -25.234 1 92.31 165 GLY A O 1
ATOM 1266 N N . ASP A 1 166 ? -8.602 -7.047 -25.75 1 95.94 166 ASP A N 1
ATOM 1267 C CA . ASP A 1 166 ? -9.516 -8.18 -25.812 1 95.94 166 ASP A CA 1
ATOM 1268 C C . ASP A 1 166 ? -9.414 -9.039 -24.547 1 95.94 166 ASP A C 1
ATOM 1270 O O . ASP A 1 166 ? -8.336 -9.188 -23.984 1 95.94 166 ASP A O 1
ATOM 1274 N N . GLU A 1 167 ? -10.586 -9.547 -24.25 1 97.62 167 GLU A N 1
ATOM 1275 C CA . GLU A 1 167 ? -10.594 -10.469 -23.109 1 97.62 167 GLU A CA 1
ATOM 1276 C C . GLU A 1 167 ? -9.836 -11.758 -23.453 1 97.62 167 GLU A C 1
ATOM 1278 O O . GLU A 1 167 ? -10.055 -12.352 -24.5 1 97.62 167 GLU A O 1
ATOM 1283 N N . LEU A 1 168 ? -8.969 -12.188 -22.547 1 97.69 168 LEU A N 1
ATOM 1284 C CA . LEU A 1 168 ? -8.203 -13.414 -22.734 1 97.69 168 LEU A CA 1
ATOM 1285 C C . LEU A 1 168 ? -8.797 -14.547 -21.906 1 97.69 168 LEU A C 1
ATOM 1287 O O . LEU A 1 168 ? -9.133 -15.602 -22.438 1 97.69 168 LEU A O 1
ATOM 1291 N N . PHE A 1 169 ? -8.945 -14.336 -20.672 1 97.94 169 PHE A N 1
ATOM 1292 C CA . PHE A 1 169 ? -9.531 -15.281 -19.734 1 97.94 169 PHE A CA 1
ATOM 1293 C C . PHE A 1 169 ? -9.906 -14.586 -18.422 1 97.94 169 PHE A C 1
ATOM 1295 O O . PHE A 1 169 ? -9.586 -13.414 -18.219 1 97.94 169 PHE A O 1
ATOM 1302 N N . GLY A 1 170 ? -10.656 -15.32 -17.578 1 97.88 170 GLY A N 1
ATOM 1303 C CA . GLY A 1 170 ? -11 -14.812 -16.266 1 97.88 170 GLY A CA 1
ATOM 1304 C C . GLY A 1 170 ? -11.43 -15.898 -15.289 1 97.88 170 GLY A C 1
ATOM 1305 O O . GLY A 1 170 ? -11.625 -17.047 -15.688 1 97.88 170 GLY A O 1
ATOM 1306 N N . PHE A 1 171 ? -11.461 -15.484 -14.031 1 98 171 PHE A N 1
ATOM 1307 C CA . PHE A 1 171 ? -11.953 -16.406 -13.016 1 98 171 PHE A CA 1
ATOM 1308 C C . PHE A 1 171 ? -12.766 -15.656 -11.953 1 98 171 PHE A C 1
ATOM 1310 O O . PHE A 1 171 ? -12.656 -14.438 -11.828 1 98 171 PHE A O 1
ATOM 1317 N N . THR A 1 172 ? -13.609 -16.359 -11.297 1 98.25 172 THR A N 1
ATOM 1318 C CA . THR A 1 172 ? -14.367 -15.914 -10.133 1 98.25 172 THR A CA 1
ATOM 1319 C C . THR A 1 172 ? -14.195 -16.891 -8.977 1 98.25 172 THR A C 1
ATOM 1321 O O . THR A 1 172 ? -14.016 -18.094 -9.188 1 98.25 172 THR A O 1
ATOM 1324 N N . ALA A 1 173 ? -14.172 -16.438 -7.812 1 98.56 173 ALA A N 1
ATOM 1325 C CA . ALA A 1 173 ? -14.172 -17.219 -6.582 1 98.56 173 ALA A CA 1
ATOM 1326 C C . ALA A 1 173 ? -15.094 -16.609 -5.531 1 98.56 173 ALA A C 1
ATOM 1328 O O . ALA A 1 173 ? -14.852 -15.492 -5.07 1 98.56 173 ALA A O 1
ATOM 1329 N N . VAL A 1 174 ? -16.156 -17.297 -5.211 1 98.38 174 VAL A N 1
ATOM 1330 C CA . VAL A 1 174 ? -17.078 -16.891 -4.152 1 98.38 174 VAL A CA 1
ATOM 1331 C C . VAL A 1 174 ? -16.703 -17.594 -2.85 1 98.38 174 VAL A C 1
ATOM 1333 O O . VAL A 1 174 ? -17 -18.781 -2.674 1 98.38 174 VAL A O 1
ATOM 1336 N N . LEU A 1 175 ? -16.156 -16.875 -1.926 1 97.88 175 LEU A N 1
ATOM 1337 C CA . LEU A 1 175 ? -15.57 -17.516 -0.755 1 97.88 175 LEU A CA 1
ATOM 1338 C C . LEU A 1 175 ? -16.422 -17.266 0.487 1 97.88 175 LEU A C 1
ATOM 1340 O O . LEU A 1 175 ? -16.062 -17.688 1.587 1 97.88 175 LEU A O 1
ATOM 1344 N N . GLU A 1 176 ? -17.547 -16.609 0.272 1 95.38 176 GLU A N 1
ATOM 1345 C CA . GLU A 1 176 ? -18.469 -16.344 1.379 1 95.38 176 GLU A CA 1
ATOM 1346 C C . GLU A 1 176 ? -18.859 -17.641 2.086 1 95.38 176 GLU A C 1
ATOM 1348 O O . GLU A 1 176 ? -19.234 -18.625 1.438 1 95.38 176 GLU A O 1
ATOM 1353 N N . ASP A 1 177 ? -18.719 -17.703 3.402 1 92.44 177 ASP A N 1
ATOM 1354 C CA . ASP A 1 177 ? -19.203 -18.766 4.285 1 92.44 177 ASP A CA 1
ATOM 1355 C C . ASP A 1 177 ? -18.391 -20.047 4.082 1 92.44 177 ASP A C 1
ATOM 1357 O O . ASP A 1 177 ? -18.812 -21.125 4.5 1 92.44 177 ASP A O 1
ATOM 1361 N N . LEU A 1 178 ? -17.312 -19.969 3.34 1 95.31 178 LEU A N 1
ATOM 1362 C CA . LEU A 1 178 ? -16.422 -21.125 3.24 1 95.31 178 LEU A CA 1
ATOM 1363 C C . LEU A 1 178 ? -15.445 -21.172 4.41 1 95.31 178 LEU A C 1
ATOM 1365 O O . LEU A 1 178 ? -14.891 -20.141 4.797 1 95.31 178 LEU A O 1
ATOM 1369 N N . ALA A 1 179 ? -15.375 -22.359 4.953 1 92.38 179 ALA A N 1
ATOM 1370 C CA . ALA A 1 179 ? -14.375 -22.531 6.004 1 92.38 179 ALA A CA 1
ATOM 1371 C C . ALA A 1 179 ? -12.961 -22.375 5.457 1 92.38 179 ALA A C 1
ATOM 1373 O O . ALA A 1 179 ? -12.664 -22.828 4.348 1 92.38 179 ALA A O 1
ATOM 1374 N N . HIS A 1 180 ? -12.133 -21.609 6.172 1 95.19 180 HIS A N 1
ATOM 1375 C CA . HIS A 1 180 ? -10.734 -21.438 5.801 1 95.19 180 HIS A CA 1
ATOM 1376 C C . HIS A 1 180 ? -9.82 -21.625 7.012 1 95.19 180 HIS A C 1
ATOM 1378 O O . HIS A 1 180 ? -10.289 -21.656 8.148 1 95.19 180 HIS A O 1
ATOM 1384 N N . GLU A 1 181 ? -8.555 -21.891 6.785 1 94.81 181 GLU A N 1
ATOM 1385 C CA . GLU A 1 181 ? -7.531 -22.016 7.82 1 94.81 181 GLU A CA 1
ATOM 1386 C C . GLU A 1 181 ? -6.312 -21.156 7.496 1 94.81 181 GLU A C 1
ATOM 1388 O O . GLU A 1 181 ? -5.969 -20.969 6.324 1 94.81 181 GLU A O 1
ATOM 1393 N N . PRO A 1 182 ? -5.648 -20.562 8.516 1 95.69 182 PRO A N 1
ATOM 1394 C CA . PRO A 1 182 ? -4.379 -19.875 8.273 1 95.69 182 PRO A CA 1
ATOM 1395 C C . PRO A 1 182 ? -3.252 -20.828 7.887 1 95.69 182 PRO A C 1
ATOM 1397 O O . PRO A 1 182 ? -3.104 -21.891 8.492 1 95.69 182 PRO A O 1
ATOM 1400 N N . VAL A 1 183 ? -2.535 -20.438 6.863 1 94.56 183 VAL A N 1
ATOM 1401 C CA . VAL A 1 183 ? -1.413 -21.266 6.441 1 94.56 183 VAL A CA 1
ATOM 1402 C C . VAL A 1 183 ? -0.185 -20.406 6.195 1 94.56 183 VAL A C 1
ATOM 1404 O O . VAL A 1 183 ? -0.308 -19.25 5.766 1 94.56 183 VAL A O 1
ATOM 1407 N N . LEU A 1 184 ? 0.974 -20.969 6.516 1 88.81 184 LEU A N 1
ATOM 1408 C CA . LEU A 1 184 ? 2.26 -20.328 6.254 1 88.81 184 LEU A CA 1
ATOM 1409 C C . LEU A 1 184 ? 3.062 -21.125 5.23 1 88.81 184 LEU A C 1
ATOM 1411 O O . LEU A 1 184 ? 3.635 -22.172 5.555 1 88.81 184 LEU A O 1
ATOM 1415 N N . HIS A 1 185 ? 3.041 -20.594 4.027 1 84.38 185 HIS A N 1
ATOM 1416 C CA . HIS A 1 185 ? 3.719 -21.344 2.986 1 84.38 185 HIS A CA 1
ATOM 1417 C C . HIS A 1 185 ? 4.848 -20.531 2.357 1 84.38 185 HIS A C 1
ATOM 1419 O O . HIS A 1 185 ? 5.41 -20.938 1.335 1 84.38 185 HIS A O 1
ATOM 1425 N N . THR A 1 186 ? 5.188 -19.531 3.016 1 88.38 186 THR A N 1
ATOM 1426 C CA . THR A 1 186 ? 6.32 -18.734 2.557 1 88.38 186 THR A CA 1
ATOM 1427 C C . THR A 1 186 ? 7.633 -19.312 3.062 1 88.38 186 THR A C 1
ATOM 1429 O O . THR A 1 186 ? 7.664 -19.984 4.102 1 88.38 186 THR A O 1
ATOM 1432 N N . PRO A 1 187 ? 8.766 -19.062 2.295 1 93.69 187 PRO A N 1
ATOM 1433 C CA . PRO A 1 187 ? 8.844 -18.375 1.011 1 93.69 187 PRO A CA 1
ATOM 1434 C C . PRO A 1 187 ? 8.203 -19.156 -0.129 1 93.69 187 PRO A C 1
ATOM 1436 O O . PRO A 1 187 ? 8.289 -20.391 -0.163 1 93.69 187 PRO A O 1
ATOM 1439 N N . ILE A 1 188 ? 7.504 -18.469 -0.977 1 94.88 188 ILE A N 1
ATOM 1440 C CA . ILE A 1 188 ? 7.07 -19.016 -2.258 1 94.88 188 ILE A CA 1
ATOM 1441 C C . ILE A 1 188 ? 8.219 -18.969 -3.26 1 94.88 188 ILE A C 1
ATOM 1443 O O . ILE A 1 188 ? 8.688 -17.891 -3.627 1 94.88 188 ILE A O 1
ATOM 1447 N N . THR A 1 189 ? 8.625 -20.078 -3.662 1 96.69 189 THR A N 1
ATOM 1448 C CA . THR A 1 189 ? 9.719 -20.172 -4.617 1 96.69 189 THR A CA 1
ATOM 1449 C C . THR A 1 189 ? 9.203 -20.031 -6.047 1 96.69 189 THR A C 1
ATOM 1451 O O . THR A 1 189 ? 8.406 -20.859 -6.5 1 96.69 189 THR A O 1
ATOM 1454 N N . GLY A 1 190 ? 9.648 -18.969 -6.699 1 97.94 190 GLY A N 1
ATOM 1455 C CA . GLY A 1 190 ? 9.375 -18.828 -8.117 1 97.94 190 GLY A CA 1
ATOM 1456 C C . GLY A 1 190 ? 10.562 -19.172 -8.992 1 97.94 190 GLY A C 1
ATOM 1457 O O . GLY A 1 190 ? 11.68 -18.703 -8.758 1 97.94 190 GLY A O 1
ATOM 1458 N N . TYR A 1 191 ? 10.312 -20.047 -9.938 1 98.38 191 TYR A N 1
ATOM 1459 C CA . TYR A 1 191 ? 11.391 -20.469 -10.828 1 98.38 191 TYR A CA 1
ATOM 1460 C C . TYR A 1 191 ? 11.336 -19.703 -12.141 1 98.38 191 TYR A C 1
ATOM 1462 O O . TYR A 1 191 ? 10.25 -19.391 -12.641 1 98.38 191 TYR A O 1
ATOM 1470 N N . GLY A 1 192 ? 12.539 -19.438 -12.664 1 97.62 192 GLY A N 1
ATOM 1471 C CA . GLY A 1 192 ? 12.75 -18.891 -14 1 97.62 192 GLY A CA 1
ATOM 1472 C C . GLY A 1 192 ? 13.922 -19.516 -14.719 1 97.62 192 GLY A C 1
ATOM 1473 O O . GLY A 1 192 ? 14.844 -20.047 -14.086 1 97.62 192 GLY A O 1
ATOM 1474 N N . THR A 1 193 ? 13.82 -19.562 -15.992 1 97.56 193 THR A N 1
ATOM 1475 C CA . THR A 1 193 ? 14.922 -19.984 -16.844 1 97.56 193 THR A CA 1
ATOM 1476 C C . THR A 1 193 ? 15.422 -18.812 -17.703 1 97.56 193 THR A C 1
ATOM 1478 O O . THR A 1 193 ? 14.656 -18.25 -18.484 1 97.56 193 THR A O 1
ATOM 1481 N N . ASP A 1 194 ? 16.688 -18.5 -17.531 1 95.06 194 ASP A N 1
ATOM 1482 C CA . ASP A 1 194 ? 17.188 -17.328 -18.25 1 95.06 194 ASP A CA 1
ATOM 1483 C C . ASP A 1 194 ? 17.547 -17.672 -19.688 1 95.06 194 ASP A C 1
ATOM 1485 O O . ASP A 1 194 ? 17.344 -18.797 -20.141 1 95.06 194 ASP A O 1
ATOM 1489 N N . GLY A 1 195 ? 18.031 -16.688 -20.469 1 93.06 195 GLY A N 1
ATOM 1490 C CA . GLY A 1 195 ? 18.312 -16.828 -21.891 1 93.06 195 GLY A CA 1
ATOM 1491 C C . GLY A 1 195 ? 19.391 -17.859 -22.203 1 93.06 195 GLY A C 1
ATOM 1492 O O . GLY A 1 195 ? 19.469 -18.359 -23.312 1 93.06 195 GLY A O 1
ATOM 1493 N N . GLU A 1 196 ? 20.188 -18.188 -21.203 1 94.06 196 GLU A N 1
ATOM 1494 C CA . GLU A 1 196 ? 21.25 -19.172 -21.375 1 94.06 196 GLU A CA 1
ATOM 1495 C C . GLU A 1 196 ? 20.797 -20.562 -20.953 1 94.06 196 GLU A C 1
ATOM 1497 O O . GLU A 1 196 ? 21.578 -21.516 -20.969 1 94.06 196 GLU A O 1
ATOM 1502 N N . GLY A 1 197 ? 19.562 -20.656 -20.5 1 94.5 197 GLY A N 1
ATOM 1503 C CA . GLY A 1 197 ? 19.016 -21.938 -20.094 1 94.5 197 GLY A CA 1
ATOM 1504 C C . GLY A 1 197 ? 19.266 -22.25 -18.625 1 94.5 197 GLY A C 1
ATOM 1505 O O . GLY A 1 197 ? 19 -23.375 -18.188 1 94.5 197 GLY A O 1
ATOM 1506 N N . ARG A 1 198 ? 19.844 -21.344 -17.969 1 95.56 198 ARG A N 1
ATOM 1507 C CA . ARG A 1 198 ? 20.109 -21.562 -16.547 1 95.56 198 ARG A CA 1
ATOM 1508 C C . ARG A 1 198 ? 18.828 -21.375 -15.727 1 95.56 198 ARG A C 1
ATOM 1510 O O . ARG A 1 198 ? 18.047 -20.469 -15.984 1 95.56 198 ARG A O 1
ATOM 1517 N N . LEU A 1 199 ? 18.609 -22.281 -14.758 1 97.06 199 LEU A N 1
ATOM 1518 C CA . LEU A 1 199 ? 17.469 -22.234 -13.859 1 97.06 199 LEU A CA 1
ATOM 1519 C C . LEU A 1 199 ? 17.766 -21.359 -12.648 1 97.06 199 LEU A C 1
ATOM 1521 O O . LEU A 1 199 ? 18.828 -21.5 -12.023 1 97.06 199 LEU A O 1
ATOM 1525 N N . LEU A 1 200 ? 16.859 -20.469 -12.367 1 96.12 200 LEU A N 1
ATOM 1526 C CA . LEU A 1 200 ? 17 -19.672 -11.148 1 96.12 200 LEU A CA 1
ATOM 1527 C C . LEU A 1 200 ? 15.766 -19.797 -10.266 1 96.12 200 LEU A C 1
ATOM 1529 O O . LEU A 1 200 ? 14.68 -20.109 -10.75 1 96.12 200 LEU A O 1
ATOM 1533 N N . ALA A 1 201 ? 15.969 -19.656 -8.953 1 96.44 201 ALA A N 1
ATOM 1534 C CA . ALA A 1 201 ? 14.922 -19.594 -7.938 1 96.44 201 ALA A CA 1
ATOM 1535 C C . ALA A 1 201 ? 14.891 -18.219 -7.27 1 96.44 201 ALA A C 1
ATOM 1537 O O . ALA A 1 201 ? 15.93 -17.703 -6.863 1 96.44 201 ALA A O 1
ATOM 1538 N N . GLY A 1 202 ? 13.75 -17.578 -7.234 1 94.88 202 GLY A N 1
ATOM 1539 C CA . GLY A 1 202 ? 13.531 -16.312 -6.527 1 94.88 202 GLY A CA 1
ATOM 1540 C C . GLY A 1 202 ? 12.469 -16.422 -5.449 1 94.88 202 GLY A C 1
ATOM 1541 O O . GLY A 1 202 ? 11.273 -16.516 -5.754 1 94.88 202 GLY A O 1
ATOM 1542 N N . PRO A 1 203 ? 12.875 -16.438 -4.207 1 94.88 203 PRO A N 1
ATOM 1543 C CA . PRO A 1 203 ? 11.898 -16.594 -3.127 1 94.88 203 PRO A CA 1
ATOM 1544 C C . PRO A 1 203 ? 11.172 -15.305 -2.785 1 94.88 203 PRO A C 1
ATOM 1546 O O . PRO A 1 203 ? 11.789 -14.234 -2.73 1 94.88 203 PRO A O 1
ATOM 1549 N N . MET A 1 204 ? 9.953 -15.422 -2.66 1 96.56 204 MET A N 1
ATOM 1550 C CA . MET A 1 204 ? 9.133 -14.328 -2.152 1 96.56 204 MET A CA 1
ATOM 1551 C C . MET A 1 204 ? 8.602 -14.648 -0.759 1 96.56 204 MET A C 1
ATOM 1553 O O . MET A 1 204 ? 7.988 -15.688 -0.548 1 96.56 204 MET A O 1
ATOM 1557 N N . ASN A 1 205 ? 8.859 -13.75 0.181 1 95.62 205 ASN A N 1
ATOM 1558 C CA . ASN A 1 205 ? 8.32 -13.867 1.534 1 95.62 205 ASN A CA 1
ATOM 1559 C C . ASN A 1 205 ? 7.133 -12.938 1.75 1 95.62 205 ASN A C 1
ATOM 1561 O O . ASN A 1 205 ? 7.246 -11.727 1.567 1 95.62 205 ASN A O 1
ATOM 1565 N N . VAL A 1 206 ? 6.012 -13.5 2.088 1 95.81 206 VAL A N 1
ATOM 1566 C CA . VAL A 1 206 ? 4.887 -12.75 2.639 1 95.81 206 VAL A CA 1
ATOM 1567 C C . VAL A 1 206 ? 4.887 -12.867 4.164 1 95.81 206 VAL A C 1
ATOM 1569 O O . VAL A 1 206 ? 4.941 -13.977 4.707 1 95.81 206 VAL A O 1
ATOM 1572 N N . HIS A 1 207 ? 4.77 -11.781 4.848 1 94.12 207 HIS A N 1
ATOM 1573 C CA . HIS A 1 207 ? 5.125 -11.75 6.262 1 94.12 207 HIS A CA 1
ATOM 1574 C C . HIS A 1 207 ? 3.934 -12.117 7.141 1 94.12 207 HIS A C 1
ATOM 1576 O O . HIS A 1 207 ? 4.043 -12.125 8.367 1 94.12 207 HIS A O 1
ATOM 1582 N N . HIS A 1 208 ? 2.801 -12.445 6.562 1 93.38 208 HIS A N 1
ATOM 1583 C CA . HIS A 1 208 ? 1.602 -12.891 7.266 1 93.38 208 HIS A CA 1
ATOM 1584 C C . HIS A 1 208 ? 1.033 -14.156 6.648 1 93.38 208 HIS A C 1
ATOM 1586 O O . HIS A 1 208 ? 1.289 -14.453 5.477 1 93.38 208 HIS A O 1
ATOM 1592 N N . PRO A 1 209 ? 0.228 -14.914 7.461 1 94.62 209 PRO A N 1
ATOM 1593 C CA . PRO A 1 209 ? -0.358 -16.141 6.906 1 94.62 209 PRO A CA 1
ATOM 1594 C C . PRO A 1 209 ? -1.372 -15.852 5.801 1 94.62 209 PRO A C 1
ATOM 1596 O O . PRO A 1 209 ? -2.041 -14.82 5.816 1 94.62 209 PRO A O 1
ATOM 1599 N N . TYR A 1 210 ? -1.428 -16.812 4.898 1 96.88 210 TYR A N 1
ATOM 1600 C CA . TYR A 1 210 ? -2.533 -16.859 3.949 1 96.88 210 TYR A CA 1
ATOM 1601 C C . TYR A 1 210 ? -3.773 -17.484 4.586 1 96.88 210 TYR A C 1
ATOM 1603 O O . TYR A 1 210 ? -3.686 -18.125 5.633 1 96.88 210 TYR A O 1
ATOM 1611 N N . ARG A 1 211 ? -4.898 -17.141 3.973 1 96.69 211 ARG A N 1
ATOM 1612 C CA . ARG A 1 211 ? -6.098 -17.953 4.172 1 96.69 211 ARG A CA 1
ATOM 1613 C C . ARG A 1 211 ? -6.211 -19.031 3.113 1 96.69 211 ARG A C 1
ATOM 1615 O O . ARG A 1 211 ? -6.148 -18.75 1.914 1 96.69 211 ARG A O 1
ATOM 1622 N N . HIS A 1 212 ? -6.316 -20.25 3.525 1 97.44 212 HIS A N 1
ATOM 1623 C CA . HIS A 1 212 ? -6.508 -21.344 2.594 1 97.44 212 HIS A CA 1
ATOM 1624 C C . HIS A 1 212 ? -7.926 -21.906 2.684 1 97.44 212 HIS A C 1
ATOM 1626 O O . HIS A 1 212 ? -8.43 -22.156 3.779 1 97.44 212 HIS A O 1
ATOM 1632 N N . TYR A 1 213 ? -8.547 -22.031 1.549 1 97.12 213 TYR A N 1
ATOM 1633 C CA . TYR A 1 213 ? -9.875 -22.609 1.384 1 97.12 213 TYR A CA 1
ATOM 1634 C C . TYR A 1 213 ? -9.805 -23.938 0.65 1 97.12 213 TYR A C 1
ATOM 1636 O O . TYR A 1 213 ? -9.766 -23.969 -0.582 1 97.12 213 TYR A O 1
ATOM 1644 N N . PRO A 1 214 ? -9.773 -25.016 1.455 1 95.06 214 PRO A N 1
ATOM 1645 C CA . PRO A 1 214 ? -9.867 -26.281 0.744 1 95.06 214 PRO A CA 1
ATOM 1646 C C . PRO A 1 214 ? -11.211 -26.469 0.041 1 95.06 214 PRO A C 1
ATOM 1648 O O . PRO A 1 214 ? -12.258 -26.172 0.613 1 95.06 214 PRO A O 1
ATOM 1651 N N . LEU A 1 215 ? -11.062 -26.875 -1.176 1 94.38 215 LEU A N 1
ATOM 1652 C CA . LEU A 1 215 ? -12.297 -27.109 -1.915 1 94.38 215 LEU A CA 1
ATOM 1653 C C . LEU A 1 215 ? -12.555 -28.609 -2.098 1 94.38 215 LEU A C 1
ATOM 1655 O O . LEU A 1 215 ? -11.609 -29.391 -2.23 1 94.38 215 LEU A O 1
ATOM 1659 N N . ALA A 1 216 ? -13.812 -28.922 -1.893 1 85 216 ALA A N 1
ATOM 1660 C CA . ALA A 1 216 ? -14.289 -30.281 -2.094 1 85 216 ALA A CA 1
ATOM 1661 C C . ALA A 1 216 ? -15.406 -30.328 -3.129 1 85 216 ALA A C 1
ATOM 1663 O O . ALA A 1 216 ? -15.758 -29.312 -3.719 1 85 216 ALA A O 1
ATOM 1664 N N . ASP A 1 217 ? -15.812 -31.531 -3.373 1 77 217 ASP A N 1
ATOM 1665 C CA . ASP A 1 217 ? -16.844 -31.734 -4.391 1 77 217 ASP A CA 1
ATOM 1666 C C . ASP A 1 217 ? -18.031 -30.812 -4.152 1 77 217 ASP A C 1
ATOM 1668 O O . ASP A 1 217 ? -18.594 -30.266 -5.098 1 77 217 ASP A O 1
ATOM 1672 N N . GLY A 1 218 ? -18.391 -30.516 -3.016 1 81.56 218 GLY A N 1
ATOM 1673 C CA . GLY A 1 218 ? -19.562 -29.703 -2.727 1 81.56 218 GLY A CA 1
ATOM 1674 C C . GLY A 1 218 ? -19.297 -28.203 -2.844 1 81.56 218 GLY A C 1
ATOM 1675 O O . GLY A 1 218 ? -20.234 -27.406 -2.809 1 81.56 218 GLY A O 1
ATOM 1676 N N . THR A 1 219 ? -18.016 -27.859 -3.123 1 87.44 219 THR A N 1
ATOM 1677 C CA . THR A 1 219 ? -17.703 -26.438 -3.164 1 87.44 219 THR A CA 1
ATOM 1678 C C . THR A 1 219 ? -16.984 -26.078 -4.461 1 87.44 219 THR A C 1
ATOM 1680 O O . THR A 1 219 ? -16.453 -24.969 -4.598 1 87.44 219 THR A O 1
ATOM 1683 N N . ALA A 1 220 ? -17.047 -26.969 -5.402 1 81.69 220 ALA A N 1
ATOM 1684 C CA . ALA A 1 220 ? -16.328 -26.766 -6.66 1 81.69 220 ALA A CA 1
ATOM 1685 C C . ALA A 1 220 ? -16.953 -25.625 -7.461 1 81.69 220 ALA A C 1
ATOM 1687 O O . ALA A 1 220 ? -16.25 -24.922 -8.203 1 81.69 220 ALA A O 1
ATOM 1688 N N . ASP A 1 221 ? -18.219 -25.391 -7.289 1 90.06 221 ASP A N 1
ATOM 1689 C CA . ASP A 1 221 ? -18.938 -24.406 -8.078 1 90.06 221 ASP A CA 1
ATOM 1690 C C . ASP A 1 221 ? -18.656 -22.984 -7.574 1 90.06 221 ASP A C 1
ATOM 1692 O O . ASP A 1 221 ? -19.062 -22.016 -8.195 1 90.06 221 ASP A O 1
ATOM 1696 N N . ARG A 1 222 ? -17.906 -22.969 -6.496 1 96 222 ARG A N 1
ATOM 1697 C CA . ARG A 1 222 ? -17.578 -21.672 -5.93 1 96 222 ARG A CA 1
ATOM 1698 C C . ARG A 1 222 ? -16.516 -20.969 -6.766 1 96 222 ARG A C 1
ATOM 1700 O O . ARG A 1 222 ? -16.297 -19.75 -6.625 1 96 222 ARG A O 1
ATOM 1707 N N . VAL A 1 223 ? -15.867 -21.766 -7.625 1 97.38 223 VAL A N 1
ATOM 1708 C CA . VAL A 1 223 ? -14.828 -21.203 -8.484 1 97.38 223 VAL A CA 1
ATOM 1709 C C . VAL A 1 223 ? -15.203 -21.406 -9.953 1 97.38 223 VAL A C 1
ATOM 1711 O O . VAL A 1 223 ? -15.586 -22.5 -10.352 1 97.38 223 VAL A O 1
ATOM 1714 N N . GLY A 1 224 ? -15.227 -20.297 -10.656 1 96.44 224 GLY A N 1
ATOM 1715 C CA . GLY A 1 224 ? -15.445 -20.344 -12.094 1 96.44 224 GLY A CA 1
ATOM 1716 C C . GLY A 1 224 ? -14.234 -19.891 -12.891 1 96.44 224 GLY A C 1
ATOM 1717 O O . GLY A 1 224 ? -13.477 -19.031 -12.445 1 96.44 224 GLY A O 1
ATOM 1718 N N . PHE A 1 225 ? -14.07 -20.484 -14.055 1 96.44 225 PHE A N 1
ATOM 1719 C CA . PHE A 1 225 ? -12.977 -20.141 -14.953 1 96.44 225 PHE A CA 1
ATOM 1720 C C . PHE A 1 225 ? -13.453 -20.094 -16.391 1 96.44 225 PHE A C 1
ATOM 1722 O O . PHE A 1 225 ? -14.125 -21.016 -16.859 1 96.44 225 PHE A O 1
ATOM 1729 N N . THR A 1 226 ? -13.125 -18.969 -17.078 1 96.12 226 THR A N 1
ATOM 1730 C CA . THR A 1 226 ? -13.508 -18.828 -18.469 1 96.12 226 THR A CA 1
ATOM 1731 C C . THR A 1 226 ? -12.297 -18.5 -19.344 1 96.12 226 THR A C 1
ATOM 1733 O O . THR A 1 226 ? -11.422 -17.75 -18.938 1 96.12 226 THR A O 1
ATOM 1736 N N . ILE A 1 227 ? -12.273 -19.125 -20.484 1 96.75 227 ILE A N 1
ATOM 1737 C CA . ILE A 1 227 ? -11.289 -18.812 -21.516 1 96.75 227 ILE A CA 1
ATOM 1738 C C . ILE A 1 227 ? -11.969 -18.141 -22.703 1 96.75 227 ILE A C 1
ATOM 1740 O O . ILE A 1 227 ? -12.82 -18.75 -23.359 1 96.75 227 ILE A O 1
ATOM 1744 N N . ALA A 1 228 ? -11.602 -16.938 -22.938 1 96.06 228 ALA A N 1
ATOM 1745 C CA . ALA A 1 228 ? -12.273 -16.156 -23.969 1 96.06 228 ALA A CA 1
ATOM 1746 C C . ALA A 1 228 ? -11.57 -16.297 -25.312 1 96.06 228 ALA A C 1
ATOM 1748 O O . ALA A 1 228 ? -12.219 -16.312 -26.359 1 96.06 228 ALA A O 1
ATOM 1749 N N . ASP A 1 229 ? -10.234 -16.328 -25.297 1 93.62 229 ASP A N 1
ATOM 1750 C CA . ASP A 1 229 ? -9.445 -16.484 -26.516 1 93.62 229 ASP A CA 1
ATOM 1751 C C . ASP A 1 229 ? -8.727 -17.828 -26.531 1 93.62 229 ASP A C 1
ATOM 1753 O O . ASP A 1 229 ? -7.559 -17.922 -26.141 1 93.62 229 ASP A O 1
ATOM 1757 N N . ASP A 1 230 ? -9.281 -18.766 -27.156 1 90.88 230 ASP A N 1
ATOM 1758 C CA . ASP A 1 230 ? -8.766 -20.125 -27.156 1 90.88 230 ASP A CA 1
ATOM 1759 C C . ASP A 1 230 ? -7.672 -20.297 -28.203 1 90.88 230 ASP A C 1
ATOM 1761 O O . ASP A 1 230 ? -6.977 -21.312 -28.234 1 90.88 230 ASP A O 1
ATOM 1765 N N . ASP A 1 231 ? -7.512 -19.281 -28.938 1 92.44 231 ASP A N 1
ATOM 1766 C CA . ASP A 1 231 ? -6.547 -19.422 -30.031 1 92.44 231 ASP A CA 1
ATOM 1767 C C . ASP A 1 231 ? -5.184 -18.875 -29.625 1 92.44 231 ASP A C 1
ATOM 1769 O O . ASP A 1 231 ? -4.172 -19.172 -30.266 1 92.44 231 ASP A O 1
ATOM 1773 N N . SER A 1 232 ? -5.27 -18.047 -28.594 1 94.38 232 SER A N 1
ATOM 1774 C CA . SER A 1 232 ? -3.992 -17.516 -28.125 1 94.38 232 SER A CA 1
ATOM 1775 C C . SER A 1 232 ? -3.156 -18.609 -27.469 1 94.38 232 SER A C 1
ATOM 1777 O O . SER A 1 232 ? -3.689 -19.641 -27.047 1 94.38 232 SER A O 1
ATOM 1779 N N . VAL A 1 233 ? -1.832 -18.391 -27.422 1 95.06 233 VAL A N 1
ATOM 1780 C CA . VAL A 1 233 ? -0.94 -19.344 -26.75 1 95.06 233 VAL A CA 1
ATOM 1781 C C . VAL A 1 233 ? -1.361 -19.516 -25.297 1 95.06 233 VAL A C 1
ATOM 1783 O O . VAL A 1 233 ? -1.394 -20.625 -24.781 1 95.06 233 VAL A O 1
ATOM 1786 N N . VAL A 1 234 ? -1.738 -18.422 -24.641 1 96.88 234 VAL A N 1
ATOM 1787 C CA . VAL A 1 234 ? -2.18 -18.469 -23.25 1 96.88 234 VAL A CA 1
ATOM 1788 C C . VAL A 1 234 ? -3.469 -19.281 -23.141 1 96.88 234 VAL A C 1
ATOM 1790 O O . VAL A 1 234 ? -3.59 -20.141 -22.266 1 96.88 234 VAL A O 1
ATOM 1793 N N . GLY A 1 235 ? -4.383 -19.016 -24.016 1 96.62 235 GLY A N 1
ATOM 1794 C CA . GLY A 1 235 ? -5.645 -19.734 -24 1 96.62 235 GLY A CA 1
ATOM 1795 C C . GLY A 1 235 ? -5.484 -21.234 -24.219 1 96.62 235 GLY A C 1
ATOM 1796 O O . GLY A 1 235 ? -6.117 -22.031 -23.531 1 96.62 235 GLY A O 1
ATOM 1797 N N . LYS A 1 236 ? -4.648 -21.609 -25.109 1 96.75 236 LYS A N 1
ATOM 1798 C CA . LYS A 1 236 ? -4.398 -23.016 -25.391 1 96.75 236 LYS A CA 1
ATOM 1799 C C . LYS A 1 236 ? -3.768 -23.719 -24.188 1 96.75 236 LYS A C 1
ATOM 1801 O O . LYS A 1 236 ? -4.164 -24.828 -23.828 1 96.75 236 LYS A O 1
ATOM 1806 N N . ASN A 1 237 ? -2.789 -23.031 -23.625 1 97.62 237 ASN A N 1
ATOM 1807 C CA . ASN A 1 237 ? -2.186 -23.594 -22.422 1 97.62 237 ASN A CA 1
ATOM 1808 C C . ASN A 1 237 ? -3.209 -23.75 -21.297 1 97.62 237 ASN A C 1
ATOM 1810 O O . ASN A 1 237 ? -3.252 -24.781 -20.641 1 97.62 237 ASN A O 1
ATOM 1814 N N . LEU A 1 238 ? -4.035 -22.766 -21.156 1 97.5 238 LEU A N 1
ATOM 1815 C CA . LEU A 1 238 ? -5.035 -22.812 -20.094 1 97.5 238 LEU A CA 1
ATOM 1816 C C . LEU A 1 238 ? -6.047 -23.922 -20.344 1 97.5 238 LEU A C 1
ATOM 1818 O O . LEU A 1 238 ? -6.477 -24.594 -19.406 1 97.5 238 LEU A O 1
ATOM 1822 N N . ARG A 1 239 ? -6.434 -24.094 -21.531 1 96.62 239 ARG A N 1
ATOM 1823 C CA . ARG A 1 239 ? -7.348 -25.188 -21.859 1 96.62 239 ARG A CA 1
ATOM 1824 C C . ARG A 1 239 ? -6.738 -26.547 -21.5 1 96.62 239 ARG A C 1
ATOM 1826 O O . ARG A 1 239 ? -7.43 -27.422 -20.984 1 96.62 239 ARG A O 1
ATOM 1833 N N . THR A 1 240 ? -5.523 -26.641 -21.766 1 96.5 240 THR A N 1
ATOM 1834 C CA . THR A 1 240 ? -4.82 -27.891 -21.484 1 96.5 240 THR A CA 1
ATOM 1835 C C . THR A 1 240 ? -4.625 -28.078 -19.984 1 96.5 240 THR A C 1
ATOM 1837 O O . THR A 1 240 ? -4.816 -29.172 -19.453 1 96.5 240 THR A O 1
ATOM 1840 N N . LEU A 1 241 ? -4.285 -27.047 -19.266 1 97.12 241 LEU A N 1
ATOM 1841 C CA . LEU A 1 241 ? -3.832 -27.109 -17.875 1 97.12 241 LEU A CA 1
ATOM 1842 C C . LEU A 1 241 ? -5.016 -27.125 -16.922 1 97.12 241 LEU A C 1
ATOM 1844 O O . LEU A 1 241 ? -5 -27.828 -15.906 1 97.12 241 LEU A O 1
ATOM 1848 N N . VAL A 1 242 ? -5.965 -26.266 -17.141 1 93.75 242 VAL A N 1
ATOM 1849 C CA . VAL A 1 242 ? -7.09 -26.078 -16.234 1 93.75 242 VAL A CA 1
ATOM 1850 C C . VAL A 1 242 ? -8.336 -26.75 -16.812 1 93.75 242 VAL A C 1
ATOM 1852 O O . VAL A 1 242 ? -9.008 -27.531 -16.125 1 93.75 242 VAL A O 1
ATOM 1855 N N . GLY A 1 243 ? -8.492 -26.562 -18.125 1 81.19 243 GLY A N 1
ATOM 1856 C CA . GLY A 1 243 ? -9.633 -27.156 -18.812 1 81.19 243 GLY A CA 1
ATOM 1857 C C . GLY A 1 243 ? -10.93 -27 -18.047 1 81.19 243 GLY A C 1
ATOM 1858 O O . GLY A 1 243 ? -11.266 -25.906 -17.578 1 81.19 243 GLY A O 1
ATOM 1859 N N . GLY A 1 244 ? -11.711 -27.906 -17.797 1 83.62 244 GLY A N 1
ATOM 1860 C CA . GLY A 1 244 ? -12.961 -27.984 -17.047 1 83.62 244 GLY A CA 1
ATOM 1861 C C . GLY A 1 244 ? -12.812 -28.625 -15.688 1 83.62 244 GLY A C 1
ATOM 1862 O O . GLY A 1 244 ? -13.797 -29.016 -15.062 1 83.62 244 GLY A O 1
ATOM 1863 N N . THR A 1 245 ? -11.57 -28.656 -15.227 1 90.75 245 THR A N 1
ATOM 1864 C CA . THR A 1 245 ? -11.305 -29.312 -13.953 1 90.75 245 THR A CA 1
ATOM 1865 C C . THR A 1 245 ? -11.664 -28.406 -12.781 1 90.75 245 THR A C 1
ATOM 1867 O O . THR A 1 245 ? -11.281 -27.234 -12.766 1 90.75 245 THR A O 1
ATOM 1870 N N . PRO A 1 246 ? -12.391 -28.969 -11.805 1 94.88 246 PRO A N 1
ATOM 1871 C CA . PRO A 1 246 ? -12.688 -28.156 -10.617 1 94.88 246 PRO A CA 1
ATOM 1872 C C . PRO A 1 246 ? -11.438 -27.828 -9.805 1 94.88 246 PRO A C 1
ATOM 1874 O O . PRO A 1 246 ? -10.523 -28.656 -9.711 1 94.88 246 PRO A O 1
ATOM 1877 N N . ALA A 1 247 ? -11.438 -26.656 -9.211 1 96.88 247 ALA A N 1
ATOM 1878 C CA . ALA A 1 247 ? -10.328 -26.234 -8.359 1 96.88 247 ALA A CA 1
ATOM 1879 C C . ALA A 1 247 ? -10.242 -27.109 -7.109 1 96.88 247 ALA A C 1
ATOM 1881 O O . ALA A 1 247 ? -11.258 -27.578 -6.598 1 96.88 247 ALA A O 1
ATOM 1882 N N . ALA A 1 248 ? -9.039 -27.281 -6.645 1 95.88 248 ALA A N 1
ATOM 1883 C CA . ALA A 1 248 ? -8.797 -28.062 -5.434 1 95.88 248 ALA A CA 1
ATOM 1884 C C . ALA A 1 248 ? -8.727 -27.156 -4.203 1 95.88 248 ALA A C 1
ATOM 1886 O O . ALA A 1 248 ? -9.023 -27.594 -3.088 1 95.88 248 ALA A O 1
ATOM 1887 N N . GLY A 1 249 ? -8.305 -25.922 -4.406 1 96.69 249 GLY A N 1
ATOM 1888 C CA . GLY A 1 249 ? -8.156 -25 -3.293 1 96.69 249 GLY A CA 1
ATOM 1889 C C . GLY A 1 249 ? -7.91 -23.562 -3.73 1 96.69 249 GLY A C 1
ATOM 1890 O O . GLY A 1 249 ? -7.555 -23.312 -4.883 1 96.69 249 GLY A O 1
ATOM 1891 N N . VAL A 1 250 ? -8.203 -22.688 -2.805 1 97.94 250 VAL A N 1
ATOM 1892 C CA . VAL A 1 250 ? -7.973 -21.25 -2.986 1 97.94 250 VAL A CA 1
ATOM 1893 C C . VAL A 1 250 ? -7.137 -20.719 -1.827 1 97.94 250 VAL A C 1
ATOM 1895 O O . VAL A 1 250 ? -7.309 -21.141 -0.681 1 97.94 250 VAL A O 1
ATOM 1898 N N . TRP A 1 251 ? -6.211 -19.906 -2.105 1 97.31 251 TRP A N 1
ATOM 1899 C CA . TRP A 1 251 ? -5.48 -19.188 -1.066 1 97.31 251 TRP A CA 1
ATOM 1900 C C . TRP A 1 251 ? -5.543 -17.688 -1.304 1 97.31 251 TRP A C 1
ATOM 1902 O O . TRP A 1 251 ? -5.465 -17.234 -2.445 1 97.31 251 TRP A O 1
ATOM 1912 N N . THR A 1 252 ? -5.762 -16.938 -0.217 1 98.12 252 THR A N 1
ATOM 1913 C CA . THR A 1 252 ? -5.812 -15.477 -0.334 1 98.12 252 THR A CA 1
ATOM 1914 C C . THR A 1 252 ? -4.941 -14.82 0.728 1 98.12 252 THR A C 1
ATOM 1916 O O . THR A 1 252 ? -4.668 -15.414 1.773 1 98.12 252 THR A O 1
ATOM 1919 N N . PHE A 1 253 ? -4.512 -13.711 0.393 1 98.12 253 PHE A N 1
ATOM 1920 C CA . PHE A 1 253 ? -3.898 -12.781 1.333 1 98.12 253 PHE A CA 1
ATOM 1921 C C . PHE A 1 253 ? -4.258 -11.344 0.984 1 98.12 253 PHE A C 1
ATOM 1923 O O . PHE A 1 253 ? -4.164 -10.938 -0.177 1 98.12 253 PHE A O 1
ATOM 1930 N N . GLN A 1 254 ? -4.684 -10.578 1.954 1 97 254 GLN A N 1
ATOM 1931 C CA . GLN A 1 254 ? -4.918 -9.141 1.828 1 97 254 GLN A CA 1
ATOM 1932 C C . GLN A 1 254 ? -4.281 -8.375 2.984 1 97 254 GLN A C 1
ATOM 1934 O O . GLN A 1 254 ? -4.566 -8.648 4.152 1 97 254 GLN A O 1
ATOM 1939 N N . SER A 1 255 ? -3.486 -7.422 2.605 1 95.81 255 SER A N 1
ATOM 1940 C CA . SER A 1 255 ? -2.828 -6.605 3.617 1 95.81 255 SER A CA 1
ATOM 1941 C C . SER A 1 255 ? -3.848 -5.875 4.484 1 95.81 255 SER A C 1
ATOM 1943 O O . SER A 1 255 ? -4.859 -5.383 3.982 1 95.81 255 SER A O 1
ATOM 1945 N N . MET A 1 256 ? -3.514 -5.852 5.777 1 93.69 256 MET A N 1
ATOM 1946 C CA . MET A 1 256 ? -4.328 -5.055 6.688 1 93.69 256 MET A CA 1
ATOM 1947 C C . MET A 1 256 ? -4.09 -3.564 6.469 1 93.69 256 MET A C 1
ATOM 1949 O O . MET A 1 256 ? -2.988 -3.156 6.098 1 93.69 256 MET A O 1
ATOM 1953 N N . PRO A 1 257 ? -5.148 -2.811 6.699 1 95.19 257 PRO A N 1
ATOM 1954 C CA . PRO A 1 257 ? -4.91 -1.367 6.613 1 95.19 257 PRO A CA 1
ATOM 1955 C C . PRO A 1 257 ? -3.928 -0.868 7.668 1 95.19 257 PRO A C 1
ATOM 1957 O O . PRO A 1 257 ? -3.803 -1.473 8.734 1 95.19 257 PRO A O 1
ATOM 1960 N N . VAL A 1 258 ? -3.232 0.276 7.367 1 96.75 258 VAL A N 1
ATOM 1961 C CA . VAL A 1 258 ? -2.264 0.836 8.305 1 96.75 258 VAL A CA 1
ATOM 1962 C C . VAL A 1 258 ? -2.857 2.062 8.992 1 96.75 258 VAL A C 1
ATOM 1964 O O . VAL A 1 258 ? -2.318 2.543 9.992 1 96.75 258 VAL A O 1
ATOM 1967 N N . ALA A 1 259 ? -3.881 2.627 8.414 1 97.44 259 ALA A N 1
ATOM 1968 C CA . ALA A 1 259 ? -4.574 3.799 8.945 1 97.44 259 ALA A CA 1
ATOM 1969 C C . ALA A 1 259 ? -6.027 3.836 8.477 1 97.44 259 ALA A C 1
ATOM 1971 O O . ALA A 1 259 ? -6.402 3.117 7.547 1 97.44 259 ALA A O 1
ATOM 1972 N N . ALA A 1 260 ? -6.836 4.621 9.141 1 97 260 ALA A N 1
ATOM 1973 C CA . ALA A 1 260 ? -8.227 4.836 8.742 1 97 260 ALA A CA 1
ATOM 1974 C C . ALA A 1 260 ? -8.68 6.254 9.078 1 97 260 ALA A C 1
ATOM 1976 O O . ALA A 1 260 ? -8.352 6.785 10.141 1 97 260 ALA A O 1
ATOM 1977 N N . HIS A 1 261 ? -9.25 6.906 8.109 1 96.69 261 HIS A N 1
ATOM 1978 C CA . HIS A 1 261 ? -9.945 8.172 8.328 1 96.69 261 HIS A CA 1
ATOM 1979 C C . HIS A 1 261 ? -11.43 7.957 8.602 1 96.69 261 HIS A C 1
ATOM 1981 O O . HIS A 1 261 ? -12.172 7.543 7.711 1 96.69 261 HIS A O 1
ATOM 1987 N N . HIS A 1 262 ? -11.867 8.305 9.789 1 94.44 262 HIS A N 1
ATOM 1988 C CA . HIS A 1 262 ? -13.172 7.895 10.289 1 94.44 262 HIS A CA 1
ATOM 1989 C C . HIS A 1 262 ? -14.234 8.93 9.961 1 94.44 262 HIS A C 1
ATOM 1991 O O . HIS A 1 262 ? -13.922 10.023 9.484 1 94.44 262 HIS A O 1
ATOM 1997 N N . ARG A 1 263 ? -15.477 8.508 10.164 1 93.69 263 ARG A N 1
ATOM 1998 C CA . ARG A 1 263 ? -16.641 9.352 9.922 1 93.69 263 ARG A CA 1
ATOM 1999 C C . ARG A 1 263 ? -16.547 10.664 10.695 1 93.69 263 ARG A C 1
ATOM 2001 O O . ARG A 1 263 ? -16.297 10.656 11.906 1 93.69 263 ARG A O 1
ATOM 2008 N N . PRO A 1 264 ? -16.656 11.836 9.984 1 94.75 264 PRO A N 1
ATOM 2009 C CA . PRO A 1 264 ? -16.625 13.117 10.695 1 94.75 264 PRO A CA 1
ATOM 2010 C C . PRO A 1 264 ? -17.891 13.352 11.531 1 94.75 264 PRO A C 1
ATOM 2012 O O . PRO A 1 264 ? -18.891 12.648 11.375 1 94.75 264 PRO A O 1
ATOM 2015 N N . TYR A 1 265 ? -17.812 14.32 12.477 1 94.25 265 TYR A N 1
ATOM 2016 C CA . TYR A 1 265 ? -18.938 14.781 13.281 1 94.25 265 TYR A CA 1
ATOM 2017 C C . TYR A 1 265 ? -18.906 16.297 13.453 1 94.25 265 TYR A C 1
ATOM 2019 O O . TYR A 1 265 ? -17.844 16.922 13.328 1 94.25 265 TYR A O 1
ATOM 2027 N N . TYR A 1 266 ? -20.031 16.875 13.672 1 93.81 266 TYR A N 1
ATOM 2028 C CA . TYR A 1 266 ? -20.125 18.312 13.867 1 93.81 266 TYR A CA 1
ATOM 2029 C C . TYR A 1 266 ? -19.781 18.703 15.305 1 93.81 266 TYR A C 1
ATOM 2031 O O . TYR A 1 266 ? -19.969 17.906 16.219 1 93.81 266 TYR A O 1
ATOM 2039 N N . LEU A 1 267 ? -19.25 19.859 15.391 1 91.38 267 LEU A N 1
ATOM 2040 C CA . LEU A 1 267 ? -19.016 20.469 16.703 1 91.38 267 LEU A CA 1
ATOM 2041 C C . LEU A 1 267 ? -19.938 21.672 16.906 1 91.38 267 LEU A C 1
ATOM 2043 O O . LEU A 1 267 ? -20.359 22.312 15.938 1 91.38 267 LEU A O 1
ATOM 2047 N N . PRO A 1 268 ? -20.281 21.891 18.109 1 84.62 268 PRO A N 1
ATOM 2048 C CA . PRO A 1 268 ? -21.188 23.016 18.375 1 84.62 268 PRO A CA 1
ATOM 2049 C C . PRO A 1 268 ? -20.594 24.359 18 1 84.62 268 PRO A C 1
ATOM 2051 O O . PRO A 1 268 ? -19.375 24.531 18.016 1 84.62 268 PRO A O 1
ATOM 2054 N N . MET B 1 1 ? -29.062 20.016 22.547 1 61.97 1 MET B N 1
ATOM 2055 C CA . MET B 1 1 ? -29.641 19.203 21.484 1 61.97 1 MET B CA 1
ATOM 2056 C C . MET B 1 1 ? -28.547 18.438 20.734 1 61.97 1 MET B C 1
ATOM 2058 O O . MET B 1 1 ? -27.406 18.922 20.625 1 61.97 1 MET B O 1
ATOM 2062 N N . SER B 1 2 ? -28.734 17.125 20.484 1 79.38 2 SER B N 1
ATOM 2063 C CA . SER B 1 2 ? -27.766 16.281 19.781 1 79.38 2 SER B CA 1
ATOM 2064 C C . SER B 1 2 ? -27.578 16.719 18.344 1 79.38 2 SER B C 1
ATOM 2066 O O . SER B 1 2 ? -28.531 17.203 17.719 1 79.38 2 SER B O 1
ATOM 2068 N N . LEU B 1 3 ? -26.375 16.906 17.891 1 86.31 3 LEU B N 1
ATOM 2069 C CA . LEU B 1 3 ? -26.062 17.312 16.516 1 86.31 3 LEU B CA 1
ATOM 2070 C C . LEU B 1 3 ? -26.156 16.141 15.562 1 86.31 3 LEU B C 1
ATOM 2072 O O . LEU B 1 3 ? -25.812 15.008 15.93 1 86.31 3 LEU B O 1
ATOM 2076 N N . PRO B 1 4 ? -26.672 16.406 14.383 1 88.62 4 PRO B N 1
ATOM 2077 C CA . PRO B 1 4 ? -26.656 15.352 13.375 1 88.62 4 PRO B CA 1
ATOM 2078 C C . PRO B 1 4 ? -25.234 15.023 12.891 1 88.62 4 PRO B C 1
ATOM 2080 O O . PRO B 1 4 ? -24.297 15.797 13.141 1 88.62 4 PRO B O 1
ATOM 2083 N N . LEU B 1 5 ? -25.125 13.828 12.258 1 91.62 5 LEU B N 1
ATOM 2084 C CA . LEU B 1 5 ? -23.875 13.508 11.594 1 91.62 5 LEU B CA 1
ATOM 2085 C C . LEU B 1 5 ? -23.828 14.125 10.195 1 91.62 5 LEU B C 1
ATOM 2087 O O . LEU B 1 5 ? -24.844 14.195 9.508 1 91.62 5 LEU B O 1
ATOM 2091 N N . PRO B 1 6 ? -22.609 14.562 9.781 1 92.38 6 PRO B N 1
ATOM 2092 C CA . PRO B 1 6 ? -22.469 14.977 8.383 1 92.38 6 PRO B CA 1
ATOM 2093 C C . PRO B 1 6 ? -22.812 13.859 7.398 1 92.38 6 PRO B C 1
ATOM 2095 O O . PRO B 1 6 ? -22.562 12.688 7.68 1 92.38 6 PRO B O 1
ATOM 2098 N N . PRO B 1 7 ? -23.391 14.203 6.23 1 90.19 7 PRO B N 1
ATOM 2099 C CA . PRO B 1 7 ? -23.734 13.18 5.238 1 90.19 7 PRO B CA 1
ATOM 2100 C C . PRO B 1 7 ? -22.5 12.508 4.633 1 90.19 7 PRO B C 1
ATOM 2102 O O . PRO B 1 7 ? -21.438 13.125 4.547 1 90.19 7 PRO B O 1
ATOM 2105 N N . VAL B 1 8 ? -22.688 11.219 4.266 1 93.12 8 VAL B N 1
ATOM 2106 C CA . VAL B 1 8 ? -21.688 10.508 3.479 1 93.12 8 VAL B CA 1
ATOM 2107 C C . VAL B 1 8 ? -22.094 10.5 2.008 1 93.12 8 VAL B C 1
ATOM 2109 O O . VAL B 1 8 ? -22.984 9.742 1.606 1 93.12 8 VAL B O 1
ATOM 2112 N N . ALA B 1 9 ? -21.438 11.273 1.211 1 90.19 9 ALA B N 1
ATOM 2113 C CA . ALA B 1 9 ? -21.797 11.445 -0.194 1 90.19 9 ALA B CA 1
ATOM 2114 C C . ALA B 1 9 ? -21.438 10.211 -1.011 1 90.19 9 ALA B C 1
ATOM 2116 O O . ALA B 1 9 ? -20.344 9.672 -0.885 1 90.19 9 ALA B O 1
ATOM 2117 N N . GLU B 1 10 ? -22.406 9.797 -1.766 1 88.81 10 GLU B N 1
ATOM 2118 C CA . GLU B 1 10 ? -22.094 8.75 -2.729 1 88.81 10 GLU B CA 1
ATOM 2119 C C . GLU B 1 10 ? -21 9.203 -3.695 1 88.81 10 GLU B C 1
ATOM 2121 O O . GLU B 1 10 ? -20.938 10.383 -4.055 1 88.81 10 GLU B O 1
ATOM 2126 N N . PRO B 1 11 ? -20.109 8.25 -4.078 1 91.19 11 PRO B N 1
ATOM 2127 C CA . PRO B 1 11 ? -20.016 6.805 -3.863 1 91.19 11 PRO B CA 1
ATOM 2128 C C . PRO B 1 11 ? -19.078 6.438 -2.715 1 91.19 11 PRO B C 1
ATOM 2130 O O . PRO B 1 11 ? -18.656 5.285 -2.605 1 91.19 11 PRO B O 1
ATOM 2133 N N . TYR B 1 12 ? -18.859 7.375 -1.896 1 92.94 12 TYR B N 1
ATOM 2134 C CA . TYR B 1 12 ? -17.797 7.184 -0.916 1 92.94 12 TYR B CA 1
ATOM 2135 C C . TYR B 1 12 ? -18.297 6.383 0.28 1 92.94 12 TYR B C 1
ATOM 2137 O O . TYR B 1 12 ? -19.5 6.379 0.577 1 92.94 12 TYR B O 1
ATOM 2145 N N . LEU B 1 13 ? -17.359 5.633 0.854 1 92.06 13 LEU B N 1
ATOM 2146 C CA . LEU B 1 13 ? -17.609 4.852 2.061 1 92.06 13 LEU B CA 1
ATOM 2147 C C . LEU B 1 13 ? -16.703 5.297 3.195 1 92.06 13 LEU B C 1
ATOM 2149 O O . LEU B 1 13 ? -15.609 5.824 2.949 1 92.06 13 LEU B O 1
ATOM 2153 N N . LEU B 1 14 ? -17.188 5.164 4.418 1 94.31 14 LEU B N 1
ATOM 2154 C CA . LEU B 1 14 ? -16.422 5.434 5.621 1 94.31 14 LEU B CA 1
ATOM 2155 C C . LEU B 1 14 ? -16.469 4.246 6.578 1 94.31 14 LEU B C 1
ATOM 2157 O O . LEU B 1 14 ? -17.484 3.547 6.648 1 94.31 14 LEU B O 1
ATOM 2161 N N . PRO B 1 15 ? -15.336 4.031 7.383 1 96.31 15 PRO B N 1
ATOM 2162 C CA . PRO B 1 15 ? -14.07 4.758 7.312 1 96.31 15 PRO B CA 1
ATOM 2163 C C . PRO B 1 15 ? -13.305 4.496 6.016 1 96.31 15 PRO B C 1
ATOM 2165 O O . PRO B 1 15 ? -13.516 3.463 5.371 1 96.31 15 PRO B O 1
ATOM 2168 N N . PHE B 1 16 ? -12.523 5.5 5.645 1 97.5 16 PHE B N 1
ATOM 2169 C CA . PHE B 1 16 ? -11.578 5.301 4.555 1 97.5 16 PHE B CA 1
ATOM 2170 C C . PHE B 1 16 ? -10.312 4.605 5.051 1 97.5 16 PHE B C 1
ATOM 2172 O O . PHE B 1 16 ? -9.664 5.082 5.984 1 97.5 16 PHE B O 1
ATOM 2179 N N . HIS B 1 17 ? -9.914 3.512 4.348 1 97.94 17 HIS B N 1
ATOM 2180 C CA . HIS B 1 17 ? -8.797 2.703 4.805 1 97.94 17 HIS B CA 1
ATOM 2181 C C . HIS B 1 17 ? -7.57 2.904 3.916 1 97.94 17 HIS B C 1
ATOM 2183 O O . HIS B 1 17 ? -7.66 2.789 2.691 1 97.94 17 HIS B O 1
ATOM 2189 N N . TYR B 1 18 ? -6.426 3.193 4.613 1 98.12 18 TYR B N 1
ATOM 2190 C CA . TYR B 1 18 ? -5.129 3.297 3.951 1 98.12 18 TYR B CA 1
ATOM 2191 C C . TYR B 1 18 ? -4.414 1.952 3.936 1 98.12 18 TYR B C 1
ATOM 2193 O O . TYR B 1 18 ? -4.199 1.344 4.984 1 98.12 18 TYR B O 1
ATOM 2201 N N . GLY B 1 19 ? -4.07 1.52 2.738 1 97.5 19 GLY B N 1
ATOM 2202 C CA . GLY B 1 19 ? -3.305 0.288 2.641 1 97.5 19 GLY B CA 1
ATOM 2203 C C . GLY B 1 19 ? -1.833 0.475 2.957 1 97.5 19 GLY B C 1
ATOM 2204 O O . GLY B 1 19 ? -1.17 -0.454 3.422 1 97.5 19 GLY B O 1
ATOM 2205 N N . ALA B 1 20 ? -1.3 1.596 2.629 1 98.25 20 ALA B N 1
ATOM 2206 C CA . ALA B 1 20 ? 0.044 2.059 2.965 1 98.25 20 ALA B CA 1
ATOM 2207 C C . ALA B 1 20 ? 0.069 3.572 3.16 1 98.25 20 ALA B C 1
ATOM 2209 O O . ALA B 1 20 ? -0.726 4.297 2.557 1 98.25 20 ALA B O 1
ATOM 2210 N N . LEU B 1 21 ? 0.956 4.031 4.035 1 98.38 21 LEU B N 1
ATOM 2211 C CA . LEU B 1 21 ? 1.09 5.453 4.328 1 98.38 21 LEU B CA 1
ATOM 2212 C C . LEU B 1 21 ? 2.547 5.816 4.602 1 98.38 21 LEU B C 1
ATOM 2214 O O . LEU B 1 21 ? 3.217 5.156 5.398 1 98.38 21 LEU B O 1
ATOM 2218 N N . HIS B 1 22 ? 3.055 6.781 3.9 1 98.56 22 HIS B N 1
ATOM 2219 C CA . HIS B 1 22 ? 4.363 7.398 4.094 1 98.56 22 HIS B CA 1
ATOM 2220 C C . HIS B 1 22 ? 4.238 8.906 4.266 1 98.56 22 HIS B C 1
ATOM 2222 O O . HIS B 1 22 ? 3.842 9.609 3.336 1 98.56 22 HIS B O 1
ATOM 2228 N N . THR B 1 23 ? 4.555 9.352 5.465 1 98.44 23 THR B N 1
ATOM 2229 C CA . THR B 1 23 ? 4.242 10.75 5.738 1 98.44 23 THR B CA 1
ATOM 2230 C C . THR B 1 23 ? 5.344 11.391 6.578 1 98.44 23 THR B C 1
ATOM 2232 O O . THR B 1 23 ? 6.008 10.719 7.367 1 98.44 23 THR B O 1
ATOM 2235 N N . ILE B 1 24 ? 5.527 12.68 6.316 1 98.69 24 ILE B N 1
ATOM 2236 C CA . ILE B 1 24 ? 6.359 13.555 7.133 1 98.69 24 ILE B CA 1
ATOM 2237 C C . ILE B 1 24 ? 5.578 14.82 7.484 1 98.69 24 ILE B C 1
ATOM 2239 O O . ILE B 1 24 ? 4.836 15.352 6.652 1 98.69 24 ILE B O 1
ATOM 2243 N N . GLY B 1 25 ? 5.672 15.234 8.703 1 98.12 25 GLY B N 1
ATOM 2244 C CA . GLY B 1 25 ? 5.195 16.531 9.164 1 98.12 25 GLY B CA 1
ATOM 2245 C C . GLY B 1 25 ? 6.277 17.375 9.812 1 98.12 25 GLY B C 1
ATOM 2246 O O . GLY B 1 25 ? 7.121 16.844 10.547 1 98.12 25 GLY B O 1
ATOM 2247 N N . ILE B 1 26 ? 6.234 18.594 9.523 1 98.19 26 ILE B N 1
ATOM 2248 C CA . ILE B 1 26 ? 7.168 19.547 10.102 1 98.19 26 ILE B CA 1
ATOM 2249 C C . ILE B 1 26 ? 6.395 20.656 10.82 1 98.19 26 ILE B C 1
ATOM 2251 O O . ILE B 1 26 ? 5.5 21.281 10.242 1 98.19 26 ILE B O 1
ATOM 2255 N N . ASP B 1 27 ? 6.781 20.859 12.07 1 97.62 27 ASP B N 1
ATOM 2256 C CA . ASP B 1 27 ? 6.09 21.844 12.898 1 97.62 27 ASP B CA 1
ATOM 2257 C C . ASP B 1 27 ? 6.938 23.094 13.086 1 97.62 27 ASP B C 1
ATOM 2259 O O . ASP B 1 27 ? 8.125 23 13.398 1 97.62 27 ASP B O 1
ATOM 2263 N N . TYR B 1 28 ? 6.273 24.219 12.906 1 97.25 28 TYR B N 1
ATOM 2264 C CA . TYR B 1 28 ? 6.926 25.516 13.039 1 97.25 28 TYR B CA 1
ATOM 2265 C C . TYR B 1 28 ? 6.246 26.375 14.109 1 97.25 28 TYR B C 1
ATOM 2267 O O . TYR B 1 28 ? 5.027 26.547 14.094 1 97.25 28 TYR B O 1
ATOM 2275 N N . PRO B 1 29 ? 7.102 26.922 15.023 1 96.69 29 PRO B N 1
ATOM 2276 C CA . PRO B 1 29 ? 6.523 27.984 15.844 1 96.69 29 PRO B CA 1
ATOM 2277 C C . PRO B 1 29 ? 6.172 29.234 15.031 1 96.69 29 PRO B C 1
ATOM 2279 O O . PRO B 1 29 ? 6.891 29.578 14.094 1 96.69 29 PRO B O 1
ATOM 2282 N N . ALA B 1 30 ? 5.055 29.828 15.414 1 97.62 30 ALA B N 1
ATOM 2283 C CA . ALA B 1 30 ? 4.594 30.984 14.656 1 97.62 30 ALA B CA 1
ATOM 2284 C C . ALA B 1 30 ? 3.943 32 15.57 1 97.62 30 ALA B C 1
ATOM 2286 O O . ALA B 1 30 ? 3.689 31.734 16.75 1 97.62 30 ALA B O 1
ATOM 2287 N N . ASP B 1 31 ? 3.74 33.188 15.016 1 97.38 31 ASP B N 1
ATOM 2288 C CA . ASP B 1 31 ? 3.059 34.25 15.742 1 97.38 31 ASP B CA 1
ATOM 2289 C C . ASP B 1 31 ? 1.576 33.938 15.922 1 97.38 31 ASP B C 1
ATOM 2291 O O . ASP B 1 31 ? 0.853 33.75 14.938 1 97.38 31 ASP B O 1
ATOM 2295 N N . PRO B 1 32 ? 1.14 33.906 17.172 1 98 32 PRO B N 1
ATOM 2296 C CA . PRO B 1 32 ? -0.258 33.562 17.406 1 98 32 PRO B CA 1
ATOM 2297 C C . PRO B 1 32 ? -1.242 34.5 16.75 1 98 32 PRO B C 1
ATOM 2299 O O . PRO B 1 32 ? -2.297 34.094 16.266 1 98 32 PRO B O 1
ATOM 2302 N N . GLY B 1 33 ? -0.933 35.75 16.719 1 98 33 GLY B N 1
ATOM 2303 C CA . GLY B 1 33 ? -1.827 36.719 16.109 1 98 33 GLY B CA 1
ATOM 2304 C C . GLY B 1 33 ? -2.016 36.5 14.625 1 98 33 GLY B C 1
ATOM 2305 O O . GLY B 1 33 ? -3.145 36.5 14.125 1 98 33 GLY B O 1
ATOM 2306 N N . ALA B 1 34 ? -0.902 36.344 13.969 1 97.69 34 ALA B N 1
ATOM 2307 C CA . ALA B 1 34 ? -0.959 36.062 12.531 1 97.69 34 ALA B CA 1
ATOM 2308 C C . ALA B 1 34 ? -1.709 34.781 12.242 1 97.69 34 ALA B C 1
ATOM 2310 O O . ALA B 1 34 ? -2.523 34.719 11.32 1 97.69 34 ALA B O 1
ATOM 2311 N N . CYS B 1 35 ? -1.439 33.75 13.062 1 98.56 35 CYS B N 1
ATOM 2312 C CA . CYS B 1 35 ? -2.125 32.469 12.914 1 98.56 35 CYS B CA 1
ATOM 2313 C C . CYS B 1 35 ? -3.621 32.625 13.156 1 98.56 35 CYS B C 1
ATOM 2315 O O . CYS B 1 35 ? -4.434 32.031 12.438 1 98.56 35 CYS B O 1
ATOM 2317 N N . ALA B 1 36 ? -3.953 33.406 14.117 1 98.62 36 ALA B N 1
ATOM 2318 C CA . ALA B 1 36 ? -5.363 33.625 14.445 1 98.62 36 ALA B CA 1
ATOM 2319 C C . ALA B 1 36 ? -6.102 34.281 13.289 1 98.62 36 ALA B C 1
ATOM 2321 O O . ALA B 1 36 ? -7.254 33.938 13 1 98.62 36 ALA B O 1
ATOM 2322 N N . GLU B 1 37 ? -5.488 35.156 12.688 1 98.38 37 GLU B N 1
ATOM 2323 C CA . GLU B 1 37 ? -6.113 35.844 11.555 1 98.38 37 GLU B CA 1
ATOM 2324 C C . GLU B 1 37 ? -6.387 34.906 10.406 1 98.38 37 GLU B C 1
ATOM 2326 O O . GLU B 1 37 ? -7.508 34.812 9.898 1 98.38 37 GLU B O 1
ATOM 2331 N N . ILE B 1 38 ? -5.41 34.125 10.039 1 98.5 38 ILE B N 1
ATOM 2332 C CA . ILE B 1 38 ? -5.527 33.219 8.906 1 98.5 38 ILE B CA 1
ATOM 2333 C C . ILE B 1 38 ? -6.496 32.094 9.258 1 98.5 38 ILE B C 1
ATOM 2335 O O . ILE B 1 38 ? -7.367 31.734 8.453 1 98.5 38 ILE B O 1
ATOM 2339 N N . LEU B 1 39 ? -6.344 31.562 10.469 1 98.69 39 LEU B N 1
ATOM 2340 C CA . LEU B 1 39 ? -7.23 30.484 10.906 1 98.69 39 LEU B CA 1
ATOM 2341 C C . LEU B 1 39 ? -8.68 30.969 10.961 1 98.69 39 LEU B C 1
ATOM 2343 O O . LEU B 1 39 ? -9.594 30.25 10.547 1 98.69 39 LEU B O 1
ATOM 2347 N N . GLY B 1 40 ? -8.891 32.156 11.438 1 97.88 40 GLY B N 1
ATOM 2348 C CA . GLY B 1 40 ? -10.227 32.688 11.57 1 97.88 40 GLY B CA 1
ATOM 2349 C C . GLY B 1 40 ? -10.93 32.875 10.234 1 97.88 40 GLY B C 1
ATOM 2350 O O . GLY B 1 40 ? -12.156 32.75 10.156 1 97.88 40 GLY B O 1
ATOM 2351 N N . GLN B 1 41 ? -10.18 33.156 9.242 1 96.94 41 GLN B N 1
ATOM 2352 C CA . GLN B 1 41 ? -10.75 33.281 7.902 1 96.94 41 GLN B CA 1
ATOM 2353 C C . GLN B 1 41 ? -11.211 31.938 7.359 1 96.94 41 GLN B C 1
ATOM 2355 O O . GLN B 1 41 ? -12.266 31.844 6.734 1 96.94 41 GLN B O 1
ATOM 2360 N N . ALA B 1 42 ? -10.477 30.922 7.621 1 96.81 42 ALA B N 1
ATOM 2361 C CA . ALA B 1 42 ? -10.773 29.594 7.098 1 96.81 42 ALA B CA 1
ATOM 2362 C C . ALA B 1 42 ? -11.773 28.859 7.996 1 96.81 42 ALA B C 1
ATOM 2364 O O . ALA B 1 42 ? -12.641 28.141 7.508 1 96.81 42 ALA B O 1
ATOM 2365 N N . HIS B 1 43 ? -11.586 29.031 9.32 1 98.06 43 HIS B N 1
ATOM 2366 C CA . HIS B 1 43 ? -12.359 28.328 10.344 1 98.06 43 HIS B CA 1
ATOM 2367 C C . HIS B 1 43 ? -12.766 29.281 11.461 1 98.06 43 HIS B C 1
ATOM 2369 O O . HIS B 1 43 ? -12.18 29.266 12.547 1 98.06 43 HIS B O 1
ATOM 2375 N N . PRO B 1 44 ? -13.867 29.969 11.281 1 97.44 44 PRO B N 1
ATOM 2376 C CA . PRO B 1 44 ? -14.234 31 12.266 1 97.44 44 PRO B CA 1
ATOM 2377 C C . PRO B 1 44 ? -14.523 30.406 13.648 1 97.44 44 PRO B C 1
ATOM 2379 O O . PRO B 1 44 ? -14.492 31.141 14.641 1 97.44 44 PRO B O 1
ATOM 2382 N N . ARG B 1 45 ? -14.727 29.156 13.68 1 97.75 45 ARG B N 1
ATOM 2383 C CA . ARG B 1 45 ? -15.125 28.562 14.945 1 97.75 45 ARG B CA 1
ATOM 2384 C C . ARG B 1 45 ? -13.938 27.891 15.633 1 97.75 45 ARG B C 1
ATOM 2386 O O . ARG B 1 45 ? -14.102 27.234 16.672 1 97.75 45 ARG B O 1
ATOM 2393 N N . LEU B 1 46 ? -12.781 28.016 15.078 1 98.38 46 LEU B N 1
ATOM 2394 C CA . LEU B 1 46 ? -11.562 27.5 15.711 1 98.38 46 LEU B CA 1
ATOM 2395 C C . LEU B 1 46 ? -10.766 28.641 16.344 1 98.38 46 LEU B C 1
ATOM 2397 O O . LEU B 1 46 ? -10.82 29.781 15.891 1 98.38 46 LEU B O 1
ATOM 2401 N N . ALA B 1 47 ? -10.102 28.281 17.391 1 98.38 47 ALA B N 1
ATOM 2402 C CA . ALA B 1 47 ? -9.094 29.125 18.016 1 98.38 47 ALA B CA 1
ATOM 2403 C C . ALA B 1 47 ? -7.699 28.516 17.891 1 98.38 47 ALA B C 1
ATOM 2405 O O . ALA B 1 47 ? -7.555 27.297 17.812 1 98.38 47 ALA B O 1
ATOM 2406 N N . VAL B 1 48 ? -6.73 29.406 17.891 1 98.5 48 VAL B N 1
ATOM 2407 C CA . VAL B 1 48 ? -5.344 28.969 17.797 1 98.5 48 VAL B CA 1
ATOM 2408 C C . VAL B 1 48 ? -4.902 28.359 19.125 1 98.5 48 VAL B C 1
ATOM 2410 O O . VAL B 1 48 ? -5.203 28.906 20.203 1 98.5 48 VAL B O 1
ATOM 2413 N N . ALA B 1 49 ? -4.281 27.203 19.047 1 98.19 49 ALA B N 1
ATOM 2414 C CA . ALA B 1 49 ? -3.613 26.641 20.219 1 98.19 49 ALA B CA 1
ATOM 2415 C C . ALA B 1 49 ? -2.258 27.312 20.453 1 98.19 49 ALA B C 1
ATOM 2417 O O . ALA B 1 49 ? -1.512 27.547 19.5 1 98.19 49 ALA B O 1
ATOM 2418 N N . GLU B 1 50 ? -1.988 27.609 21.672 1 97.44 50 GLU B N 1
ATOM 2419 C CA . GLU B 1 50 ? -0.698 28.203 22.016 1 97.44 50 GLU B CA 1
ATOM 2420 C C . GLU B 1 50 ? 0.122 27.281 22.906 1 97.44 50 GLU B C 1
ATOM 2422 O O . GLU B 1 50 ? -0.408 26.688 23.844 1 97.44 50 GLU B O 1
ATOM 2427 N N . PHE B 1 51 ? 1.375 27.109 22.516 1 96.75 51 PHE B N 1
ATOM 2428 C CA . PHE B 1 51 ? 2.377 26.391 23.297 1 96.75 51 PHE B CA 1
ATOM 2429 C C . PHE B 1 51 ? 3.508 27.312 23.719 1 96.75 51 PHE B C 1
ATOM 2431 O O . PHE B 1 51 ? 4.328 27.719 22.891 1 96.75 51 PHE B O 1
ATOM 2438 N N . ASP B 1 52 ? 3.562 27.672 24.984 1 91.44 52 ASP B N 1
ATOM 2439 C CA . ASP B 1 52 ? 4.543 28.609 25.531 1 91.44 52 ASP B CA 1
ATOM 2440 C C . ASP B 1 52 ? 4.547 29.922 24.75 1 91.44 52 ASP B C 1
ATOM 2442 O O . ASP B 1 52 ? 5.605 30.391 24.328 1 91.44 52 ASP B O 1
ATOM 2446 N N . GLY B 1 53 ? 3.393 30.344 24.344 1 95.19 53 GLY B N 1
ATOM 2447 C CA . GLY B 1 53 ? 3.207 31.656 23.734 1 95.19 53 GLY B CA 1
ATOM 2448 C C . GLY B 1 53 ? 3.326 31.641 22.234 1 95.19 53 GLY B C 1
ATOM 2449 O O . GLY B 1 53 ? 3.215 32.688 21.578 1 95.19 53 GLY B O 1
ATOM 2450 N N . LYS B 1 54 ? 3.523 30.484 21.672 1 97.31 54 LYS B N 1
ATOM 2451 C CA . LYS B 1 54 ? 3.637 30.391 20.2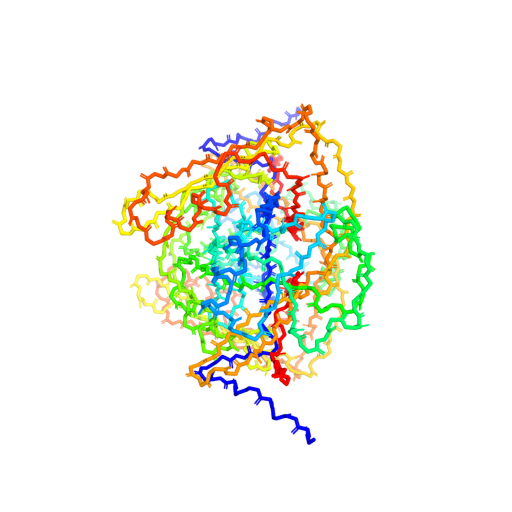19 1 97.31 54 LYS B CA 1
ATOM 2452 C C . LYS B 1 54 ? 2.545 29.484 19.641 1 97.31 54 LYS B C 1
ATOM 2454 O O . LYS B 1 54 ? 2.135 28.516 20.281 1 97.31 54 LYS B O 1
ATOM 2459 N N . ALA B 1 55 ? 2.094 29.859 18.453 1 98.38 55 ALA B N 1
ATOM 2460 C CA . ALA B 1 55 ? 1.256 28.938 17.672 1 98.38 55 ALA B CA 1
ATOM 2461 C C . ALA B 1 55 ? 2.098 27.859 17 1 98.38 55 ALA B C 1
ATOM 2463 O O . ALA B 1 55 ? 3.328 27.922 17.016 1 98.38 55 ALA B O 1
ATOM 2464 N N . CYS B 1 56 ? 1.468 26.875 16.516 1 98.31 56 CYS B N 1
ATOM 2465 C CA . CYS B 1 56 ? 2.135 25.797 15.789 1 98.31 56 CYS B CA 1
ATOM 2466 C C . CYS B 1 56 ? 1.554 25.641 14.391 1 98.31 56 CYS B C 1
ATOM 2468 O O . CYS B 1 56 ? 0.354 25.422 14.234 1 98.31 56 CYS B O 1
ATOM 2470 N N . VAL B 1 57 ? 2.383 25.859 13.43 1 98.62 57 VAL B N 1
ATOM 2471 C CA . VAL B 1 57 ? 2.055 25.562 12.039 1 98.62 57 VAL B CA 1
ATOM 2472 C C . VAL B 1 57 ? 2.646 24.219 11.641 1 98.62 57 VAL B C 1
ATOM 2474 O O . VAL B 1 57 ? 3.82 23.938 11.906 1 98.62 57 VAL B O 1
ATOM 2477 N N . SER B 1 58 ? 1.807 23.391 11.055 1 98.38 58 SER B N 1
ATOM 2478 C CA . SER B 1 58 ? 2.252 22.078 10.609 1 98.38 58 SER B CA 1
ATOM 2479 C C . SER B 1 58 ? 2.119 21.922 9.102 1 98.38 58 SER B C 1
ATOM 2481 O O . SER B 1 58 ? 1.051 22.172 8.539 1 98.38 58 SER B O 1
ATOM 2483 N N . VAL B 1 59 ? 3.217 21.594 8.445 1 98.56 59 VAL B N 1
ATOM 2484 C CA . VAL B 1 59 ? 3.229 21.234 7.031 1 98.56 59 VAL B CA 1
ATOM 2485 C C . VAL B 1 59 ? 3.498 19.734 6.879 1 98.56 59 VAL B C 1
ATOM 2487 O O . VAL B 1 59 ? 4.57 19.25 7.254 1 98.56 59 VAL B O 1
ATOM 2490 N N . ASN B 1 60 ? 2.508 19.016 6.371 1 98.25 60 ASN B N 1
ATOM 2491 C CA . ASN B 1 60 ? 2.68 17.578 6.309 1 98.25 60 ASN B CA 1
ATOM 2492 C C . ASN B 1 60 ? 2.477 17.047 4.891 1 98.25 60 ASN B C 1
ATOM 2494 O O . ASN B 1 60 ? 1.612 17.531 4.16 1 98.25 60 ASN B O 1
ATOM 2498 N N . TYR B 1 61 ? 3.359 16.188 4.488 1 98.81 61 TYR B N 1
ATOM 2499 C CA . TYR B 1 61 ? 3.281 15.438 3.24 1 98.81 61 TYR B CA 1
ATOM 2500 C C . TYR B 1 61 ? 2.85 13.992 3.494 1 98.81 61 TYR B C 1
ATOM 2502 O O . TYR B 1 61 ? 3.295 13.367 4.457 1 98.81 61 TYR B O 1
ATOM 2510 N N . GLN B 1 62 ? 1.938 13.531 2.627 1 98.69 62 GLN B N 1
ATOM 2511 C CA . GLN B 1 62 ? 1.506 12.141 2.666 1 98.69 62 GLN B CA 1
ATOM 2512 C C . GLN B 1 62 ? 1.577 11.5 1.281 1 98.69 62 GLN B C 1
ATOM 2514 O O . GLN B 1 62 ? 1.115 12.086 0.299 1 98.69 62 GLN B O 1
ATOM 2519 N N . LEU B 1 63 ? 2.191 10.414 1.207 1 98.81 63 LEU B N 1
ATOM 2520 C CA . LEU B 1 63 ? 2.035 9.438 0.14 1 98.81 63 LEU B CA 1
ATOM 2521 C C . LEU B 1 63 ? 1.287 8.203 0.642 1 98.81 63 LEU B C 1
ATOM 2523 O O . LEU B 1 63 ? 1.751 7.52 1.558 1 98.81 63 LEU B O 1
ATOM 2527 N N . TYR B 1 64 ? 0.095 7.969 0.031 1 98.56 64 TYR B N 1
ATOM 2528 C CA . TYR B 1 64 ? -0.61 6.805 0.552 1 98.56 64 TYR B CA 1
ATOM 2529 C C . TYR B 1 64 ? -1.248 6.004 -0.577 1 98.56 64 TYR B C 1
ATOM 2531 O O . TYR B 1 64 ? -1.464 6.527 -1.673 1 98.56 64 TYR B O 1
ATOM 2539 N N . PHE B 1 65 ? -1.443 4.75 -0.242 1 98.38 65 PHE B N 1
ATOM 2540 C CA . PHE B 1 65 ? -2.123 3.777 -1.089 1 98.38 65 PHE B CA 1
ATOM 2541 C C . PHE B 1 65 ? -3.443 3.346 -0.465 1 98.38 65 PHE B C 1
ATOM 2543 O O . PHE B 1 65 ? -3.529 3.152 0.75 1 98.38 65 PHE B O 1
ATOM 2550 N N . ALA B 1 66 ? -4.461 3.246 -1.391 1 97.88 66 ALA B N 1
ATOM 2551 C CA . ALA B 1 66 ? -5.719 2.625 -0.987 1 97.88 66 ALA B CA 1
ATOM 2552 C C . ALA B 1 66 ? -6.156 1.562 -1.992 1 97.88 66 ALA B C 1
ATOM 2554 O O . ALA B 1 66 ? -6.047 1.765 -3.203 1 97.88 66 ALA B O 1
ATOM 2555 N N . GLN B 1 67 ? -6.531 0.417 -1.462 1 96.88 67 GLN B N 1
ATOM 2556 C CA . GLN B 1 67 ? -7.07 -0.656 -2.291 1 96.88 67 GLN B CA 1
ATOM 2557 C C . GLN B 1 67 ? -8.578 -0.521 -2.455 1 96.88 67 GLN B C 1
ATOM 2559 O O . GLN B 1 67 ? -9.305 -0.319 -1.477 1 96.88 67 GLN B O 1
ATOM 2564 N N . TYR B 1 68 ? -9.078 -0.597 -3.689 1 96.06 68 TYR B N 1
ATOM 2565 C CA . TYR B 1 68 ? -10.492 -0.612 -4.055 1 96.06 68 TYR B CA 1
ATOM 2566 C C . TYR B 1 68 ? -10.859 -1.917 -4.75 1 96.06 68 TYR B C 1
ATOM 2568 O O . TYR B 1 68 ? -9.977 -2.693 -5.133 1 96.06 68 TYR B O 1
ATOM 2576 N N . PRO B 1 69 ? -12.203 -2.162 -4.863 1 94.62 69 PRO B N 1
ATOM 2577 C CA . PRO B 1 69 ? -12.609 -3.395 -5.547 1 94.62 69 PRO B CA 1
ATOM 2578 C C . PRO B 1 69 ? -12.047 -3.492 -6.965 1 94.62 69 PRO B C 1
ATOM 2580 O O . PRO B 1 69 ? -11.734 -4.586 -7.434 1 94.62 69 PRO B O 1
ATOM 2583 N N . ASN B 1 70 ? -11.867 -2.412 -7.598 1 94.94 70 ASN B N 1
ATOM 2584 C CA . ASN B 1 70 ? -11.469 -2.412 -9 1 94.94 70 ASN B CA 1
ATOM 2585 C C . ASN B 1 70 ? -9.992 -2.053 -9.164 1 94.94 70 ASN B C 1
ATOM 2587 O O . ASN B 1 70 ? -9.562 -1.655 -10.25 1 94.94 70 ASN B O 1
ATOM 2591 N N . GLY B 1 71 ? -9.258 -2.137 -8.078 1 94.12 71 GLY B N 1
ATOM 2592 C CA . GLY B 1 71 ? -7.836 -1.819 -8.156 1 94.12 71 GLY B CA 1
ATOM 2593 C C . GLY B 1 71 ? -7.336 -1.022 -6.969 1 94.12 71 GLY B C 1
ATOM 2594 O O . GLY B 1 71 ? -7.715 -1.293 -5.828 1 94.12 71 GLY B O 1
ATOM 2595 N N . GLY B 1 72 ? -6.316 -0.288 -7.277 1 93.69 72 GLY B N 1
ATOM 2596 C CA . GLY B 1 72 ? -5.73 0.546 -6.238 1 93.69 72 GLY B CA 1
ATOM 2597 C C . GLY B 1 72 ? -5.543 1.989 -6.668 1 93.69 72 GLY B C 1
ATOM 2598 O O . GLY B 1 72 ? -5.625 2.305 -7.859 1 93.69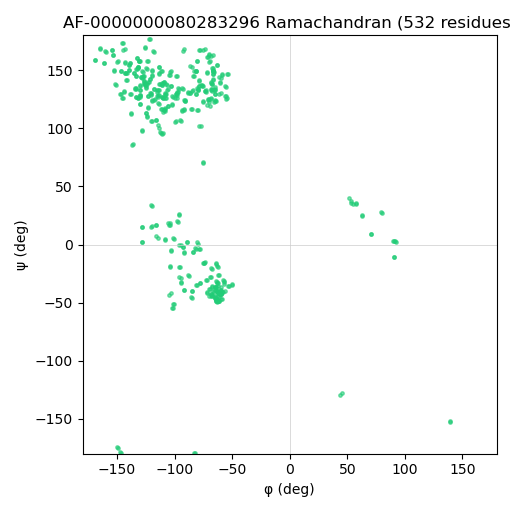 72 GLY B O 1
ATOM 2599 N N . GLY B 1 73 ? -5.461 2.873 -5.652 1 96.44 73 GLY B N 1
ATOM 2600 C CA . GLY B 1 73 ? -5.152 4.273 -5.879 1 96.44 73 GLY B CA 1
ATOM 2601 C C . GLY B 1 73 ? -3.988 4.773 -5.043 1 96.44 73 GLY B C 1
ATOM 2602 O O . GLY B 1 73 ? -3.812 4.348 -3.898 1 96.44 73 GLY B O 1
ATOM 2603 N N . ILE B 1 74 ? -3.166 5.613 -5.707 1 98.31 74 ILE B N 1
ATOM 2604 C CA . ILE B 1 74 ? -2.084 6.301 -5.012 1 98.31 74 ILE B CA 1
ATOM 2605 C C . ILE B 1 74 ? -2.389 7.797 -4.934 1 98.31 74 ILE B C 1
ATOM 2607 O O . ILE B 1 74 ? -2.891 8.383 -5.895 1 98.31 74 ILE B O 1
ATOM 2611 N N . THR B 1 75 ? -2.127 8.375 -3.779 1 98.69 75 THR B N 1
ATOM 2612 C CA . THR B 1 75 ? -2.348 9.805 -3.58 1 98.69 75 THR B CA 1
ATOM 2613 C C . THR B 1 75 ? -1.149 10.445 -2.881 1 98.69 75 THR B C 1
ATOM 2615 O O . THR B 1 75 ? -0.597 9.875 -1.939 1 98.69 75 THR B O 1
ATOM 2618 N N . GLN B 1 76 ? -0.745 11.547 -3.416 1 98.75 76 GLN B N 1
ATOM 2619 C CA . GLN B 1 76 ? 0.158 12.453 -2.709 1 98.75 76 GLN B CA 1
ATOM 2620 C C . GLN B 1 76 ? -0.556 13.734 -2.305 1 98.75 76 GLN B C 1
ATOM 2622 O O . GLN B 1 76 ? -1.361 14.273 -3.068 1 98.75 76 GLN B O 1
ATOM 2627 N N . GLU B 1 77 ? -0.249 14.164 -1.105 1 98.69 77 GLU B N 1
ATOM 2628 C CA . GLU B 1 77 ? -0.835 15.43 -0.681 1 98.69 77 GLU B CA 1
ATOM 2629 C C . GLU B 1 77 ? 0.054 16.141 0.339 1 98.69 77 GLU B C 1
ATOM 2631 O O . GLU B 1 77 ? 0.837 15.492 1.039 1 98.69 77 GLU B O 1
ATOM 2636 N N . ILE B 1 78 ? -0.012 17.453 0.311 1 98.81 78 ILE B N 1
ATOM 2637 C CA . ILE B 1 78 ? 0.542 18.297 1.368 1 98.81 78 ILE B CA 1
ATOM 2638 C C . ILE B 1 78 ? -0.577 19.094 2.031 1 98.81 78 ILE B C 1
ATOM 2640 O O . ILE B 1 78 ? -1.441 19.641 1.349 1 98.81 78 ILE B O 1
ATOM 2644 N N . GLU B 1 79 ? -0.542 19.094 3.316 1 98.75 79 GLU B N 1
ATOM 2645 C CA . GLU B 1 79 ? -1.445 19.938 4.09 1 98.75 79 GLU B CA 1
ATOM 2646 C C . GLU B 1 79 ? -0.676 21.016 4.848 1 98.75 79 GLU B C 1
ATOM 2648 O O . GLU B 1 79 ? 0.358 20.734 5.457 1 98.75 79 GLU B O 1
ATOM 2653 N N . ILE B 1 80 ? -1.167 22.188 4.742 1 98.75 80 ILE B N 1
ATOM 2654 C CA . ILE B 1 80 ? -0.719 23.297 5.562 1 98.75 80 ILE B CA 1
ATOM 26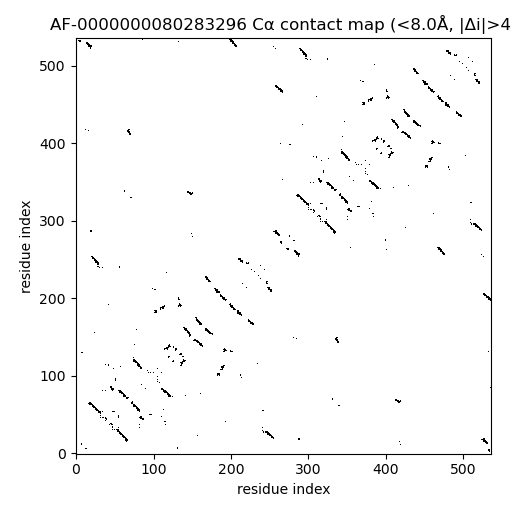55 C C . ILE B 1 80 ? -1.771 23.625 6.621 1 98.75 80 ILE B C 1
ATOM 2657 O O . ILE B 1 80 ? -2.898 24 6.293 1 98.75 80 ILE B O 1
ATOM 2661 N N . ASN B 1 81 ? -1.313 23.484 7.863 1 98.81 81 ASN B N 1
ATOM 2662 C CA . ASN B 1 81 ? -2.285 23.531 8.953 1 98.81 81 ASN B CA 1
ATOM 2663 C C . ASN B 1 81 ? -1.833 24.469 10.07 1 98.81 81 ASN B C 1
ATOM 2665 O O . ASN B 1 81 ? -0.636 24.703 10.234 1 98.81 81 ASN B O 1
ATOM 2669 N N . ILE B 1 82 ? -2.785 24.984 10.727 1 98.88 82 ILE B N 1
ATOM 2670 C CA . ILE B 1 82 ? -2.576 25.625 12.023 1 98.88 82 ILE B CA 1
ATOM 2671 C C . ILE B 1 82 ? -3.211 24.781 13.125 1 98.88 82 ILE B C 1
ATOM 2673 O O . ILE B 1 82 ? -4.391 24.422 13.039 1 98.88 82 ILE B O 1
ATOM 2677 N N . VAL B 1 83 ? -2.398 24.453 14.164 1 98.62 83 VAL B N 1
ATOM 2678 C CA . VAL B 1 83 ? -2.949 23.672 15.266 1 98.62 83 VAL B CA 1
ATOM 2679 C C . VAL B 1 83 ? -3.92 24.531 16.078 1 98.62 83 VAL B C 1
ATOM 2681 O O . VAL B 1 83 ? -3.582 25.641 16.469 1 98.62 83 VAL B O 1
ATOM 2684 N N . GLY B 1 84 ? -5.102 24.047 16.219 1 98.38 84 GLY B N 1
ATOM 2685 C CA . GLY B 1 84 ? -6.141 24.781 16.922 1 98.38 84 GLY B CA 1
ATOM 2686 C C . GLY B 1 84 ? -7.137 23.875 17.625 1 98.38 84 GLY B C 1
ATOM 2687 O O . GLY B 1 84 ? -6.91 22.672 17.766 1 98.38 84 GLY B O 1
ATOM 2688 N N . TYR B 1 85 ? -8.156 24.484 18.188 1 98.06 85 TYR B N 1
ATOM 2689 C CA . TYR B 1 85 ? -9.234 23.797 18.891 1 98.06 85 TYR B CA 1
ATOM 2690 C C . TYR B 1 85 ? -10.539 24.562 18.781 1 98.06 85 TYR B C 1
ATOM 2692 O O . TYR B 1 85 ? -10.539 25.766 18.469 1 98.06 85 TYR B O 1
ATOM 2700 N N . PRO B 1 86 ? -11.672 23.844 18.953 1 97.19 86 PRO B N 1
ATOM 2701 C CA . PRO B 1 86 ? -12.945 24.562 18.922 1 97.19 86 PRO B CA 1
ATOM 2702 C C . PRO B 1 86 ? -13.047 25.641 20.016 1 97.19 86 PRO B C 1
ATOM 2704 O O . PRO B 1 86 ? -12.828 25.359 21.188 1 97.19 86 PRO B O 1
ATOM 2707 N N . ARG B 1 87 ? -13.422 26.828 19.625 1 95.56 87 ARG B N 1
ATOM 2708 C CA . ARG B 1 87 ? -13.422 28 20.5 1 95.56 87 ARG B CA 1
ATOM 2709 C C . ARG B 1 87 ? -14.211 27.719 21.766 1 95.56 87 ARG B C 1
ATOM 2711 O O . ARG B 1 87 ? -13.836 28.188 22.844 1 95.56 87 ARG B O 1
ATOM 2718 N N . GLY B 1 88 ? -15.219 27.016 21.75 1 91.62 88 GLY B N 1
ATOM 2719 C CA . GLY B 1 88 ? -16.078 26.781 22.906 1 91.62 88 GLY B CA 1
ATOM 2720 C C . GLY B 1 88 ? -15.523 25.734 23.859 1 91.62 88 GLY B C 1
ATOM 2721 O O . GLY B 1 88 ? -16.078 25.516 24.938 1 91.62 88 GLY B O 1
ATOM 2722 N N . GLU B 1 89 ? -14.352 25.203 23.5 1 93.88 89 GLU B N 1
ATOM 2723 C CA . GLU B 1 89 ? -13.891 24.047 24.266 1 93.88 89 GLU B CA 1
ATOM 2724 C C . GLU B 1 89 ? -12.602 24.375 25.016 1 93.88 89 GLU B C 1
ATOM 2726 O O . GLU B 1 89 ? -11.922 23.469 25.516 1 93.88 89 GLU B O 1
ATOM 2731 N N . ARG B 1 90 ? -12.258 25.609 25.172 1 93.38 90 ARG B N 1
ATOM 2732 C CA . ARG B 1 90 ? -11 26.016 25.797 1 93.38 90 ARG B CA 1
ATOM 2733 C C . ARG B 1 90 ? -10.875 25.453 27.203 1 93.38 90 ARG B C 1
ATOM 2735 O O . ARG B 1 90 ? -9.797 25.016 27.609 1 93.38 90 ARG B O 1
ATOM 2742 N N . ARG B 1 91 ? -11.867 25.328 27.875 1 93.38 91 ARG B N 1
ATOM 2743 C CA . ARG B 1 91 ? -11.844 24.953 29.281 1 93.38 91 ARG B CA 1
ATOM 2744 C C . ARG B 1 91 ? -11.5 23.469 29.438 1 93.38 91 ARG B C 1
ATOM 2746 O O . ARG B 1 91 ? -11.117 23.031 30.531 1 93.38 91 ARG B O 1
ATOM 2753 N N . ARG B 1 92 ? -11.594 22.75 28.359 1 93.31 92 ARG B N 1
ATOM 2754 C CA . ARG B 1 92 ? -11.328 21.312 28.438 1 93.31 92 ARG B CA 1
ATOM 2755 C C . ARG B 1 92 ? -9.867 21 28.141 1 93.31 92 ARG B C 1
ATOM 2757 O O . ARG B 1 92 ? -9.406 19.875 28.344 1 93.31 92 ARG B O 1
ATOM 2764 N N . LEU B 1 93 ? -9.148 22.047 27.734 1 93.94 93 LEU B N 1
ATOM 2765 C CA . LEU B 1 93 ? -7.781 21.812 27.297 1 93.94 93 LEU B CA 1
ATOM 2766 C C . LEU B 1 93 ? -6.789 22.125 28.406 1 93.94 93 LEU B C 1
ATOM 2768 O O . LEU B 1 93 ? -6.848 23.188 29.016 1 93.94 93 LEU B O 1
ATOM 2772 N N . PRO B 1 94 ? -5.887 21.219 28.688 1 92.06 94 PRO B N 1
ATOM 2773 C CA . PRO B 1 94 ? -4.789 21.531 29.594 1 92.06 94 PRO B CA 1
ATOM 2774 C C . PRO B 1 94 ? -3.762 22.484 28.984 1 92.06 94 PRO B C 1
ATOM 2776 O O . PRO B 1 94 ? -3.754 22.672 27.766 1 92.06 94 PRO B O 1
ATOM 2779 N N . ARG B 1 95 ? -2.963 23.109 29.859 1 92.94 95 ARG B N 1
ATOM 2780 C CA . ARG B 1 95 ? -1.785 23.812 29.375 1 92.94 95 ARG B CA 1
ATOM 2781 C C . ARG B 1 95 ? -0.674 22.844 29 1 92.94 95 ARG B C 1
ATOM 2783 O O . ARG B 1 95 ? -0.271 22 29.797 1 92.94 95 ARG B O 1
ATOM 2790 N N . LEU B 1 96 ? -0.212 22.922 27.719 1 94.44 96 LEU B N 1
ATOM 2791 C CA . LEU B 1 96 ? 0.802 22 27.219 1 94.44 96 LEU B CA 1
ATOM 2792 C C . LEU B 1 96 ? 1.96 22.766 26.578 1 94.44 96 LEU B C 1
ATOM 2794 O O . LEU B 1 96 ? 1.753 23.812 25.969 1 94.44 96 LEU B O 1
ATOM 2798 N N . SER B 1 97 ? 3.189 22.219 26.781 1 95.44 97 SER B N 1
ATOM 2799 C CA . SER B 1 97 ? 4.285 22.625 25.906 1 95.44 97 SER B CA 1
ATOM 2800 C C . SER B 1 97 ? 4.152 22.016 24.516 1 95.44 97 SER B C 1
ATOM 2802 O O . SER B 1 97 ? 3.34 21.109 24.312 1 95.44 97 SER B O 1
ATOM 2804 N N . TYR B 1 98 ? 4.941 22.531 23.656 1 96 98 TYR B N 1
ATOM 2805 C CA . TYR B 1 98 ? 4.965 21.938 22.328 1 96 98 TYR B CA 1
ATOM 2806 C C . TYR B 1 98 ? 5.379 20.469 22.391 1 96 98 TYR B C 1
ATOM 2808 O O . TYR B 1 98 ? 4.789 19.625 21.719 1 96 98 TYR B O 1
ATOM 2816 N N . LEU B 1 99 ? 6.375 20.203 23.203 1 94.5 99 LEU B N 1
ATOM 2817 C CA . LEU B 1 99 ? 6.867 18.828 23.297 1 94.5 99 LEU B CA 1
ATOM 2818 C C . LEU B 1 99 ? 5.797 17.906 23.859 1 94.5 99 LEU B C 1
ATOM 2820 O O . LEU B 1 99 ? 5.676 16.75 23.422 1 94.5 99 LEU B O 1
ATOM 2824 N N . ASP B 1 100 ? 5.016 18.406 24.797 1 94.44 100 ASP B N 1
ATOM 2825 C CA . ASP B 1 100 ? 3.889 17.625 25.297 1 94.44 100 ASP B CA 1
ATOM 2826 C C . ASP B 1 100 ? 2.914 17.281 24.172 1 94.44 100 ASP B C 1
ATOM 2828 O O . ASP B 1 100 ? 2.486 16.141 24.047 1 94.44 100 ASP B O 1
ATOM 2832 N N . TYR B 1 101 ? 2.621 18.266 23.422 1 95.25 101 TYR B N 1
ATOM 2833 C CA . TYR B 1 101 ? 1.71 18.078 22.297 1 95.25 101 TYR B CA 1
ATOM 2834 C C . TYR B 1 101 ? 2.275 17.078 21.297 1 95.25 101 TYR B C 1
ATOM 2836 O O . TYR B 1 101 ? 1.593 16.125 20.906 1 95.25 101 TYR B O 1
ATOM 2844 N N . ALA B 1 102 ? 3.514 17.281 20.953 1 94.69 102 ALA B N 1
ATOM 2845 C CA . ALA B 1 102 ? 4.172 16.438 19.969 1 94.69 102 ALA B CA 1
ATOM 2846 C C . ALA B 1 102 ? 4.238 14.992 20.422 1 94.69 102 ALA B C 1
ATOM 2848 O O . ALA B 1 102 ? 4.188 14.07 19.609 1 94.69 102 ALA B O 1
ATOM 2849 N N . ARG B 1 103 ? 4.227 14.797 21.734 1 92.19 103 ARG B N 1
ATOM 2850 C CA . ARG B 1 103 ? 4.375 13.453 22.297 1 92.19 103 ARG B CA 1
ATOM 2851 C C . ARG B 1 103 ? 3.014 12.805 22.531 1 92.19 103 ARG B C 1
ATOM 2853 O O . ARG B 1 103 ? 2.934 11.664 22.984 1 92.19 103 ARG B O 1
ATOM 2860 N N . GLY B 1 104 ? 1.944 13.547 22.234 1 91.69 104 GLY B N 1
ATOM 2861 C CA . GLY B 1 104 ? 0.608 12.984 22.344 1 91.69 104 GLY B CA 1
ATOM 2862 C C . GLY B 1 104 ? 0.091 12.953 23.766 1 91.69 104 GLY B C 1
ATOM 2863 O O . GLY B 1 104 ? -0.761 12.125 24.109 1 91.69 104 GLY B O 1
ATOM 2864 N N . VAL B 1 105 ? 0.542 13.82 24.531 1 90 105 VAL B N 1
ATOM 2865 C CA . VAL B 1 105 ? 0.113 13.875 25.938 1 90 105 VAL B CA 1
ATOM 2866 C C . VAL B 1 105 ? -1.36 14.266 26 1 90 105 VAL B C 1
ATOM 2868 O O . VAL B 1 105 ? -2.092 13.805 26.875 1 90 105 VAL B O 1
ATOM 2871 N N . ASP B 1 106 ? -1.722 15.125 25.094 1 89.94 106 ASP B N 1
ATOM 2872 C CA . ASP B 1 106 ? -3.119 15.547 25.062 1 89.94 106 ASP B CA 1
ATOM 2873 C C . ASP B 1 106 ? -4.035 14.383 24.688 1 89.94 106 ASP B C 1
ATOM 2875 O O . ASP B 1 106 ? -3.951 13.844 23.578 1 89.94 106 ASP B O 1
ATOM 2879 N N . GLN B 1 107 ? -5.02 14.062 25.562 1 89.44 107 GLN B N 1
ATOM 2880 C CA . GLN B 1 107 ? -5.922 12.953 25.281 1 89.44 107 GLN B CA 1
ATOM 2881 C C . GLN B 1 107 ? -7.355 13.438 25.078 1 89.44 107 GLN B C 1
ATOM 2883 O O . GLN B 1 107 ? -8.258 12.641 24.844 1 89.44 107 GLN B O 1
ATOM 2888 N N . THR B 1 108 ? -7.508 14.781 25.078 1 90.94 108 THR B N 1
ATOM 2889 C CA . THR B 1 108 ? -8.836 15.289 24.75 1 90.94 108 THR B CA 1
ATOM 2890 C C . THR B 1 108 ? -9.133 15.102 23.266 1 90.94 108 THR B C 1
ATOM 2892 O O . THR B 1 108 ? -10.297 14.992 22.859 1 90.94 108 THR B O 1
ATOM 2895 N N . LYS B 1 109 ? -8.117 15.156 22.516 1 92.69 109 LYS B N 1
ATOM 2896 C CA . LYS B 1 109 ? -8.125 15.055 21.047 1 92.69 109 LYS B CA 1
ATOM 2897 C C . LYS B 1 109 ? -8.914 16.203 20.422 1 92.69 109 LYS B C 1
ATOM 2899 O O . LYS B 1 109 ? -9.445 16.078 19.328 1 92.69 109 LYS B O 1
ATOM 2904 N N . LEU B 1 110 ? -8.93 17.328 21.266 1 94.81 110 LEU B N 1
ATOM 2905 C CA . LEU B 1 110 ? -9.523 18.562 20.781 1 94.81 110 LEU B CA 1
ATOM 2906 C C . LEU B 1 110 ? -8.484 19.406 20.047 1 94.81 110 LEU B C 1
ATOM 2908 O O . LEU B 1 110 ? -8.828 20.266 19.219 1 94.81 110 LEU B O 1
ATOM 2912 N N . LEU B 1 111 ? -7.18 19.188 20.438 1 96.62 111 LEU B N 1
ATOM 2913 C CA . LEU B 1 111 ? -6.137 19.797 19.609 1 96.62 111 LEU B CA 1
ATOM 2914 C C . LEU B 1 111 ? -6.023 19.078 18.266 1 96.62 111 LEU B C 1
ATOM 2916 O O . LEU B 1 111 ? -5.867 17.859 18.219 1 96.62 111 LEU B O 1
ATOM 2920 N N . GLY B 1 112 ? -6.254 19.875 17.219 1 97.31 112 GLY B N 1
ATOM 2921 C CA . GLY B 1 112 ? -6.227 19.312 15.875 1 97.31 112 GLY B CA 1
ATOM 2922 C C . GLY B 1 112 ? -5.715 20.297 14.828 1 97.31 112 GLY B C 1
ATOM 2923 O O . GLY B 1 112 ? -5.285 21.391 15.164 1 97.31 112 GLY B O 1
ATOM 2924 N N . ILE B 1 113 ? -5.715 19.812 13.656 1 98.25 113 ILE B N 1
ATOM 2925 C CA . ILE B 1 113 ? -5.188 20.625 12.562 1 98.25 113 ILE B CA 1
ATOM 2926 C C . ILE B 1 113 ? -6.328 21.391 11.898 1 98.25 113 ILE B C 1
ATOM 2928 O O . ILE B 1 113 ? -7.273 20.797 11.391 1 98.25 113 ILE B O 1
ATOM 2932 N N . GLY B 1 114 ? -6.301 22.734 12.008 1 98.62 114 GLY B N 1
ATOM 2933 C CA . GLY B 1 114 ? -7.105 23.578 11.133 1 98.62 114 GLY B CA 1
ATOM 2934 C C . GLY B 1 114 ? -6.52 23.719 9.742 1 98.62 114 GLY B C 1
ATOM 2935 O O . GLY B 1 114 ? -5.598 24.516 9.539 1 98.62 114 GLY B O 1
ATOM 2936 N N . ARG B 1 115 ? -7.086 22.984 8.797 1 98.38 115 ARG B N 1
ATOM 2937 C CA . ARG B 1 115 ? -6.535 22.938 7.449 1 98.38 115 ARG B CA 1
ATOM 2938 C C . ARG B 1 115 ? -6.707 24.281 6.738 1 98.38 115 ARG B C 1
ATOM 2940 O O . ARG B 1 115 ? -7.824 24.781 6.637 1 98.38 115 ARG B O 1
ATOM 2947 N N . ILE B 1 116 ? -5.609 24.781 6.27 1 98.62 116 ILE B N 1
ATOM 2948 C CA . ILE B 1 116 ? -5.637 26.047 5.527 1 98.62 116 ILE B CA 1
ATOM 2949 C C . ILE B 1 116 ? -5.574 25.75 4.031 1 98.62 116 ILE B C 1
ATOM 2951 O O . ILE B 1 116 ? -6.395 26.25 3.262 1 98.62 116 ILE B O 1
ATOM 2955 N N . HIS B 1 117 ? -4.598 24.953 3.658 1 98.44 117 HIS B N 1
ATOM 2956 C CA . HIS B 1 117 ? -4.457 24.469 2.289 1 98.44 117 HIS B CA 1
ATOM 2957 C C . HIS B 1 117 ? -4.168 22.969 2.262 1 98.44 117 HIS B C 1
ATOM 2959 O O . HIS B 1 117 ? -3.354 22.484 3.047 1 98.44 117 HIS B O 1
ATOM 2965 N N . VAL B 1 118 ? -4.875 22.312 1.39 1 98.69 118 VAL B N 1
ATOM 2966 C CA . VAL B 1 118 ? -4.559 20.906 1.095 1 98.69 118 VAL B CA 1
ATOM 2967 C C . VAL B 1 118 ? -4.312 20.75 -0.403 1 98.69 118 VAL B C 1
ATOM 2969 O O . VAL B 1 118 ? -5.227 20.922 -1.211 1 98.69 118 VAL B O 1
ATOM 2972 N N . LEU B 1 119 ? -3.092 20.516 -0.767 1 98.75 119 LEU B N 1
ATOM 2973 C CA . LEU B 1 119 ? -2.688 20.281 -2.15 1 98.75 119 LEU B CA 1
ATOM 2974 C C . LEU B 1 119 ? -2.553 18.797 -2.443 1 98.75 119 LEU B C 1
ATOM 2976 O O . LEU B 1 119 ? -1.847 18.078 -1.729 1 98.75 119 LEU B O 1
ATOM 2980 N N . CYS B 1 120 ? -3.223 18.344 -3.455 1 98.75 120 CYS B N 1
ATOM 2981 C CA . CYS B 1 120 ? -3.377 16.906 -3.672 1 98.75 120 CYS B CA 1
ATOM 2982 C C . CYS B 1 120 ? -3.338 16.578 -5.156 1 98.75 120 CYS B C 1
ATOM 2984 O O . CYS B 1 120 ? -3.842 17.328 -5.984 1 98.75 120 CYS B O 1
ATOM 2986 N N . ASP B 1 121 ? -2.807 15.383 -5.535 1 98.62 121 ASP B N 1
ATOM 2987 C CA . ASP B 1 121 ? -2.605 15.07 -6.945 1 98.62 121 ASP B CA 1
ATOM 2988 C C . ASP B 1 121 ? -3.688 14.117 -7.453 1 98.62 121 ASP B C 1
ATOM 2990 O O . ASP B 1 121 ? -3.709 13.773 -8.641 1 98.62 121 ASP B O 1
ATOM 2994 N N . ASN B 1 122 ? -4.559 13.625 -6.652 1 98.19 122 ASN B N 1
ATOM 2995 C CA . ASN B 1 122 ? -5.566 12.633 -7.023 1 98.19 122 ASN B CA 1
ATOM 2996 C C . ASN B 1 122 ? -6.965 13.242 -7.047 1 98.19 122 ASN B C 1
ATOM 2998 O O . ASN B 1 122 ? -7.5 13.617 -6 1 98.19 122 ASN B O 1
ATOM 3002 N N . PRO B 1 123 ? -7.598 13.289 -8.227 1 97.5 123 PRO B N 1
ATOM 3003 C CA . PRO B 1 123 ? -8.898 13.961 -8.336 1 97.5 123 PRO B CA 1
ATOM 3004 C C . PRO B 1 123 ? -9.977 13.305 -7.48 1 97.5 123 PRO B C 1
ATOM 3006 O O . PRO B 1 123 ? -10.867 13.984 -6.973 1 97.5 123 PRO B O 1
ATOM 3009 N N . ILE B 1 124 ? -9.906 12.008 -7.328 1 95.88 124 ILE B N 1
ATOM 3010 C CA . ILE B 1 124 ? -10.891 11.305 -6.52 1 95.88 124 ILE B CA 1
ATOM 3011 C C . ILE B 1 124 ? -10.719 11.68 -5.051 1 95.88 124 ILE B C 1
ATOM 3013 O O . ILE B 1 124 ? -11.703 11.945 -4.352 1 95.88 124 ILE B O 1
ATOM 3017 N N . ALA B 1 125 ? -9.5 11.742 -4.625 1 97.25 125 ALA B N 1
ATOM 3018 C CA . ALA B 1 125 ? -9.219 12.133 -3.246 1 97.25 125 ALA B CA 1
ATOM 3019 C C . ALA B 1 125 ? -9.633 13.578 -2.99 1 97.25 125 ALA B C 1
ATOM 3021 O O . ALA B 1 125 ? -10.094 13.914 -1.897 1 97.25 125 ALA B O 1
ATOM 3022 N N . ILE B 1 126 ? -9.438 14.43 -3.984 1 98.25 126 ILE B N 1
ATOM 3023 C CA . ILE B 1 126 ? -9.836 15.828 -3.859 1 98.25 126 ILE B CA 1
ATOM 3024 C C . ILE B 1 126 ? -11.352 15.922 -3.666 1 98.25 126 ILE B C 1
ATOM 3026 O O . ILE B 1 126 ? -11.828 16.594 -2.744 1 98.25 126 ILE B O 1
ATOM 3030 N N . ASP B 1 127 ? -12.055 15.211 -4.516 1 97.69 127 ASP B N 1
ATOM 3031 C CA . ASP B 1 127 ? -13.516 15.234 -4.438 1 97.69 127 ASP B CA 1
ATOM 3032 C C . ASP B 1 127 ? -14 14.672 -3.102 1 97.69 127 ASP B C 1
ATOM 3034 O O . ASP B 1 127 ? -14.836 15.281 -2.436 1 97.69 127 ASP B O 1
ATOM 3038 N N . ALA B 1 128 ? -13.453 13.594 -2.67 1 96.94 128 ALA B N 1
ATOM 3039 C CA . ALA B 1 128 ? -13.844 12.945 -1.417 1 96.94 128 ALA B CA 1
ATOM 3040 C C . ALA B 1 128 ? -13.547 13.844 -0.222 1 96.94 128 ALA B C 1
ATOM 3042 O O . ALA B 1 128 ? -14.383 14.008 0.669 1 96.94 128 ALA B O 1
ATOM 3043 N N . GLY B 1 129 ? -12.344 14.438 -0.168 1 97.69 129 GLY B N 1
ATOM 3044 C CA . GLY B 1 129 ? -11.961 15.305 0.935 1 97.69 129 GLY B CA 1
ATOM 3045 C C . GLY B 1 129 ? -12.859 16.516 1.083 1 97.69 129 GLY B C 1
ATOM 3046 O O . GLY B 1 129 ? -13.203 16.906 2.201 1 97.69 129 GLY B O 1
ATOM 3047 N N . ARG B 1 130 ? -13.227 17.062 -0.071 1 97.38 130 ARG B N 1
ATOM 3048 C CA . ARG B 1 130 ? -14.117 18.219 -0.038 1 97.38 130 ARG B CA 1
ATOM 3049 C C . ARG B 1 130 ? -15.5 17.828 0.471 1 97.38 130 ARG B C 1
ATOM 3051 O O . ARG B 1 130 ? -16.062 18.484 1.354 1 97.38 130 ARG B O 1
ATOM 3058 N N . LYS B 1 131 ? -16 16.734 0.015 1 96.31 131 LYS B N 1
ATOM 3059 C CA . LYS B 1 131 ? -17.391 16.359 0.266 1 96.31 131 LYS B CA 1
ATOM 3060 C C . LYS B 1 131 ? -17.547 15.734 1.649 1 96.31 131 LYS B C 1
ATOM 3062 O O . LYS B 1 131 ? -18.562 15.953 2.316 1 96.31 131 LYS B O 1
ATOM 3067 N N . LEU B 1 132 ? -16.531 14.984 2.094 1 96.5 132 LEU B N 1
ATOM 3068 C CA . LEU B 1 132 ? -16.672 14.195 3.311 1 96.5 132 LEU B CA 1
ATOM 3069 C C . LEU B 1 132 ? -16.156 14.961 4.52 1 96.5 132 LEU B C 1
ATOM 3071 O O . LEU B 1 132 ? -16.688 14.828 5.625 1 96.5 132 LEU B O 1
ATOM 3075 N N . PHE B 1 133 ? -15.117 15.789 4.316 1 97.06 133 PHE B N 1
ATOM 3076 C CA . PHE B 1 133 ? -14.398 16.328 5.465 1 97.06 133 PHE B CA 1
ATOM 3077 C C . PHE B 1 133 ? -14.289 17.844 5.375 1 97.06 133 PHE B C 1
ATOM 3079 O O . PHE B 1 133 ? -13.633 18.469 6.203 1 97.06 133 PHE B O 1
ATOM 3086 N N . ALA B 1 134 ? -14.891 18.469 4.316 1 97.38 134 ALA B N 1
ATOM 3087 C CA . ALA B 1 134 ? -14.852 19.922 4.102 1 97.38 134 ALA B CA 1
ATOM 3088 C C . ALA B 1 134 ? -13.406 20.422 4.016 1 97.38 134 ALA B C 1
ATOM 3090 O O . ALA B 1 134 ? -13.086 21.484 4.539 1 97.38 134 ALA B O 1
ATOM 3091 N N . GLU B 1 135 ? -12.547 19.594 3.438 1 97.81 135 GLU B N 1
ATOM 3092 C CA . GLU B 1 135 ? -11.148 19.984 3.275 1 97.81 135 GLU B CA 1
ATOM 3093 C C . GLU B 1 135 ? -10.984 21 2.148 1 97.81 135 GLU B C 1
ATOM 3095 O O . GLU B 1 135 ? -11.641 20.891 1.108 1 97.81 135 GLU B O 1
ATOM 3100 N N . PRO B 1 136 ? -10.195 22 2.385 1 97.62 136 PRO B N 1
ATOM 3101 C CA . PRO B 1 136 ? -9.859 22.922 1.297 1 97.62 136 PRO B CA 1
ATOM 3102 C C . PRO B 1 136 ? -8.852 22.344 0.316 1 97.62 136 PRO B C 1
ATOM 3104 O O . PRO B 1 136 ? -7.754 22.891 0.154 1 97.62 136 PRO B O 1
ATOM 3107 N N . LYS B 1 137 ? -9.219 21.359 -0.489 1 97.38 137 LYS B N 1
ATOM 3108 C CA . LYS B 1 137 ? -8.328 20.594 -1.358 1 97.38 137 LYS B CA 1
ATOM 3109 C C . LYS B 1 137 ? -8.266 21.203 -2.756 1 97.38 137 LYS B C 1
ATOM 3111 O O . LYS B 1 137 ? -9.297 21.547 -3.33 1 97.38 137 LYS B O 1
ATOM 3116 N N . HIS B 1 138 ? -7.055 21.312 -3.211 1 97.62 138 HIS B N 1
ATOM 3117 C CA . HIS B 1 138 ? -6.789 21.812 -4.551 1 97.62 138 HIS B CA 1
ATOM 3118 C C . HIS B 1 138 ? -5.801 20.922 -5.297 1 97.62 138 HIS B C 1
ATOM 3120 O O . HIS B 1 138 ? -4.93 20.312 -4.68 1 97.62 138 HIS B O 1
ATOM 3126 N N . PRO B 1 139 ? -5.949 20.906 -6.66 1 98.31 139 PRO B N 1
ATOM 3127 C CA . PRO B 1 139 ? -5.043 20.062 -7.441 1 98.31 139 PRO B CA 1
ATOM 3128 C C . PRO B 1 139 ? -3.6 20.562 -7.406 1 98.31 139 PRO B C 1
ATOM 3130 O O . PRO B 1 139 ? -3.355 21.766 -7.453 1 98.31 139 PRO B O 1
ATOM 3133 N N . ALA B 1 140 ? -2.705 19.688 -7.277 1 98.56 140 ALA B N 1
ATOM 3134 C CA . ALA B 1 140 ? -1.264 19.922 -7.34 1 98.56 140 ALA B CA 1
ATOM 3135 C C . ALA B 1 140 ? -0.521 18.656 -7.766 1 98.56 140 ALA B C 1
ATOM 3137 O O . ALA B 1 140 ? -1.124 17.594 -7.891 1 98.56 140 ALA B O 1
ATOM 3138 N N . THR B 1 141 ? 0.701 18.797 -8.094 1 98.38 141 THR B N 1
ATOM 3139 C CA . THR B 1 141 ? 1.608 17.688 -8.344 1 98.38 141 THR B CA 1
ATOM 3140 C C . THR B 1 141 ? 2.865 17.812 -7.488 1 98.38 141 THR B C 1
ATOM 3142 O O . THR B 1 141 ? 3.096 18.844 -6.863 1 98.38 141 THR B O 1
ATOM 3145 N N . PHE B 1 142 ? 3.668 16.75 -7.469 1 98.56 142 PHE B N 1
ATOM 3146 C CA . PHE B 1 142 ? 4.773 16.734 -6.52 1 98.56 142 PHE B CA 1
ATOM 3147 C C . PHE B 1 142 ? 6.012 16.094 -7.145 1 98.56 142 PHE B C 1
ATOM 3149 O O . PHE B 1 142 ? 5.902 15.156 -7.93 1 98.56 142 PHE B O 1
ATOM 3156 N N . THR B 1 143 ? 7.148 16.609 -6.863 1 98.44 143 THR B N 1
ATOM 3157 C CA . THR B 1 143 ? 8.445 15.961 -7.016 1 98.44 143 THR B CA 1
ATOM 3158 C C . THR B 1 143 ? 9.023 15.586 -5.656 1 98.44 143 THR B C 1
ATOM 3160 O O . THR B 1 143 ? 9.141 16.422 -4.77 1 98.44 143 THR B O 1
ATOM 3163 N N . THR B 1 144 ? 9.359 14.328 -5.52 1 98.38 144 THR B N 1
ATOM 3164 C CA . THR B 1 144 ? 9.758 13.891 -4.188 1 98.38 144 THR B CA 1
ATOM 3165 C C . THR B 1 144 ? 11.016 13.016 -4.266 1 98.38 144 THR B C 1
ATOM 3167 O O . THR B 1 144 ? 11.266 12.367 -5.285 1 98.38 144 THR B O 1
ATOM 3170 N N . ALA B 1 145 ? 11.898 13.016 -3.322 1 98.25 145 ALA B N 1
ATOM 3171 C CA . ALA B 1 145 ? 12.93 12.062 -2.928 1 98.25 145 ALA B CA 1
ATOM 3172 C C . ALA B 1 145 ? 12.836 11.734 -1.441 1 98.25 145 ALA B C 1
ATOM 3174 O O . ALA B 1 145 ? 13.25 12.531 -0.595 1 98.25 145 ALA B O 1
ATOM 3175 N N . VAL B 1 146 ? 12.219 10.625 -1.13 1 97.81 146 VAL B N 1
ATOM 3176 C CA . VAL B 1 146 ? 11.93 10.281 0.259 1 97.81 146 VAL B CA 1
ATOM 3177 C C . VAL B 1 146 ? 12.539 8.914 0.591 1 97.81 146 VAL B C 1
ATOM 3179 O O . VAL B 1 146 ? 12.836 8.133 -0.309 1 97.81 146 VAL B O 1
ATOM 3182 N N . PRO B 1 147 ? 12.781 8.625 1.875 1 97.38 147 PRO B N 1
ATOM 3183 C CA . PRO B 1 147 ? 13.312 7.309 2.236 1 97.38 147 PRO B CA 1
ATOM 3184 C C . PRO B 1 147 ? 12.445 6.16 1.732 1 97.38 147 PRO B C 1
ATOM 3186 O O . PRO B 1 147 ? 11.211 6.254 1.765 1 97.38 147 PRO B O 1
ATOM 3189 N N . SER B 1 148 ? 13.102 5.176 1.194 1 96.81 148 SER B N 1
ATOM 3190 C CA . SER B 1 148 ? 12.422 4.004 0.646 1 96.81 148 SER B CA 1
ATOM 3191 C C . SER B 1 148 ? 13.312 2.768 0.73 1 96.81 148 SER B C 1
ATOM 3193 O O . SER B 1 148 ? 14.516 2.842 0.473 1 96.81 148 SER B O 1
ATOM 3195 N N . LEU B 1 149 ? 12.672 1.638 1.119 1 95 149 LEU B N 1
ATOM 3196 C CA . LEU B 1 149 ? 13.414 0.382 1.097 1 95 149 LEU B CA 1
ATOM 3197 C C . LEU B 1 149 ? 13.719 -0.044 -0.335 1 95 149 LEU B C 1
ATOM 3199 O O . LEU B 1 149 ? 14.602 -0.877 -0.565 1 95 149 LEU B O 1
ATOM 3203 N N . ASN B 1 150 ? 12.984 0.463 -1.328 1 96.31 150 ASN B N 1
ATOM 3204 C CA . ASN B 1 150 ? 13.219 0.183 -2.742 1 96.31 150 ASN B CA 1
ATOM 3205 C C . ASN B 1 150 ? 14.055 1.277 -3.4 1 96.31 150 ASN B C 1
ATOM 3207 O O . ASN B 1 150 ? 13.859 1.592 -4.574 1 96.31 150 ASN B O 1
ATOM 3211 N N . GLY B 1 151 ? 14.867 2.006 -2.695 1 93.56 151 GLY B N 1
ATOM 3212 C CA . GLY B 1 151 ? 15.82 3.023 -3.121 1 93.56 151 GLY B CA 1
ATOM 3213 C C . GLY B 1 151 ? 17.078 3.051 -2.279 1 93.56 151 GLY B C 1
ATOM 3214 O O . GLY B 1 151 ? 17.219 2.281 -1.325 1 93.56 151 GLY B O 1
ATOM 3215 N N . PRO B 1 152 ? 18.016 3.861 -2.717 1 91.69 152 PRO B N 1
ATOM 3216 C CA . PRO B 1 152 ? 19.219 3.996 -1.896 1 91.69 152 PRO B CA 1
ATOM 3217 C C . PRO B 1 152 ? 18.906 4.371 -0.45 1 91.69 152 PRO B C 1
ATOM 3219 O O . PRO B 1 152 ? 17.969 5.133 -0.193 1 91.69 152 PRO B O 1
ATOM 3222 N N . ALA B 1 153 ? 19.734 3.871 0.389 1 92.75 153 ALA B N 1
ATOM 3223 C CA . ALA B 1 153 ? 19.531 4.129 1.812 1 92.75 153 ALA B CA 1
ATOM 3224 C C . ALA B 1 153 ? 19.688 5.613 2.129 1 92.75 153 ALA B C 1
ATOM 3226 O O . ALA B 1 153 ? 20.703 6.227 1.776 1 92.75 153 ALA B O 1
ATOM 3227 N N . THR B 1 154 ? 18.641 6.18 2.75 1 95.12 154 THR B N 1
ATOM 3228 C CA . THR B 1 154 ? 18.656 7.559 3.223 1 95.12 154 THR B CA 1
ATOM 3229 C C . THR B 1 154 ? 17.562 7.797 4.254 1 95.12 154 THR B C 1
ATOM 3231 O O . THR B 1 154 ? 16.594 7.027 4.332 1 95.12 154 THR B O 1
ATOM 3234 N N . ASP B 1 155 ? 17.75 8.789 5.094 1 96.75 155 ASP B N 1
ATOM 3235 C CA . ASP B 1 155 ? 16.688 9.273 5.965 1 96.75 155 ASP B CA 1
ATOM 3236 C C . ASP B 1 155 ? 16.391 10.742 5.699 1 96.75 155 ASP B C 1
ATOM 3238 O O . ASP B 1 155 ? 16.125 11.508 6.633 1 96.75 155 ASP B O 1
ATOM 3242 N N . SER B 1 156 ? 16.531 11.07 4.438 1 97.81 156 SER B N 1
ATOM 3243 C CA . SER B 1 156 ? 16.25 12.438 4.012 1 97.81 156 SER B CA 1
ATOM 3244 C C . SER B 1 156 ? 14.984 12.516 3.18 1 97.81 156 SER B C 1
ATOM 3246 O O . SER B 1 156 ? 14.719 11.641 2.355 1 97.81 156 SER B O 1
ATOM 3248 N N . TRP B 1 157 ? 14.242 13.57 3.455 1 98.62 157 TRP B N 1
ATOM 3249 C CA . TRP B 1 157 ? 13.016 13.852 2.729 1 98.62 157 TRP B CA 1
ATOM 3250 C C . TRP B 1 157 ? 13.148 15.125 1.905 1 98.62 157 TRP B C 1
ATOM 3252 O O . TRP B 1 157 ? 13.602 16.156 2.41 1 98.62 157 TRP B O 1
ATOM 3262 N N . SER B 1 158 ? 12.836 15.047 0.67 1 98.75 158 SER B N 1
ATOM 3263 C CA . SER B 1 158 ? 12.695 16.219 -0.201 1 98.75 158 SER B CA 1
ATOM 3264 C C . SER B 1 158 ? 11.367 16.172 -0.958 1 98.75 158 SER B C 1
ATOM 3266 O O . SER B 1 158 ? 11.078 15.211 -1.667 1 98.75 158 SER B O 1
ATOM 3268 N N . VAL B 1 159 ? 10.57 17.219 -0.737 1 98.75 159 VAL B N 1
ATOM 3269 C CA . VAL B 1 159 ? 9.266 17.297 -1.379 1 98.75 159 VAL B CA 1
ATOM 3270 C C . VAL B 1 159 ? 9.062 18.688 -1.973 1 98.75 159 VAL B C 1
ATOM 3272 O O . VAL B 1 159 ? 9.25 19.703 -1.287 1 98.75 159 VAL B O 1
ATOM 3275 N N . THR B 1 160 ? 8.727 18.734 -3.225 1 98.69 160 THR B N 1
ATOM 3276 C CA . THR B 1 160 ? 8.391 19.984 -3.902 1 98.69 160 THR B CA 1
ATOM 3277 C C . THR B 1 160 ? 6.965 19.938 -4.453 1 98.69 160 THR B C 1
ATOM 3279 O O . THR B 1 160 ? 6.582 18.969 -5.109 1 98.69 160 THR B O 1
ATOM 3282 N N . CYS B 1 161 ? 6.254 20.938 -4.117 1 98.62 161 CYS B N 1
ATOM 3283 C CA . CYS B 1 161 ? 4.879 21.062 -4.582 1 98.62 161 CYS B CA 1
ATOM 3284 C C . CYS B 1 161 ? 4.801 21.938 -5.82 1 98.62 161 CYS B C 1
ATOM 3286 O O . CYS B 1 161 ? 5.414 23.016 -5.867 1 98.62 161 CYS B O 1
ATOM 3288 N N . HIS B 1 162 ? 4.039 21.438 -6.797 1 98.31 162 HIS B N 1
ATOM 3289 C CA . HIS B 1 162 ? 3.832 22.188 -8.039 1 98.31 162 HIS B CA 1
ATOM 3290 C C . HIS B 1 162 ? 2.352 22.469 -8.273 1 98.31 162 HIS B C 1
ATOM 3292 O O . HIS B 1 162 ? 1.501 21.625 -7.965 1 98.31 162 HIS B O 1
ATOM 3298 N N . GLN B 1 163 ? 2.061 23.547 -8.758 1 95.56 163 GLN B N 1
ATOM 3299 C CA . GLN B 1 163 ? 0.721 23.875 -9.242 1 95.56 163 GLN B CA 1
ATOM 3300 C C . GLN B 1 163 ? 0.769 24.453 -10.648 1 95.56 163 GLN B C 1
ATOM 3302 O O . GLN B 1 163 ? 1.533 25.391 -10.914 1 95.56 163 GLN B O 1
ATOM 3307 N N . ASP B 1 164 ? -0.03 23.875 -11.578 1 92.06 164 ASP B N 1
ATOM 3308 C CA . ASP B 1 164 ? -0.101 24.266 -12.977 1 92.06 164 ASP B CA 1
ATOM 3309 C C . ASP B 1 164 ? 1.285 24.281 -13.617 1 92.06 164 ASP B C 1
ATOM 3311 O O . ASP B 1 164 ? 1.637 25.219 -14.344 1 92.06 164 ASP B O 1
ATOM 3315 N N . GLY B 1 165 ? 2.146 23.328 -13.195 1 92.44 165 GLY B N 1
ATOM 3316 C CA . GLY B 1 165 ? 3.443 23.125 -13.82 1 92.44 165 GLY B CA 1
ATOM 3317 C C . GLY B 1 165 ? 4.551 23.938 -13.18 1 92.44 165 GLY B C 1
ATOM 3318 O O . GLY B 1 165 ? 5.73 23.703 -13.438 1 92.44 165 GLY B O 1
ATOM 3319 N N . ASP B 1 166 ? 4.137 24.875 -12.297 1 95.94 166 ASP B N 1
ATOM 3320 C CA . ASP B 1 166 ? 5.129 25.734 -11.664 1 95.94 166 ASP B CA 1
ATOM 3321 C C . ASP B 1 166 ? 5.375 25.328 -10.211 1 95.94 166 ASP B C 1
ATOM 3323 O O . ASP B 1 166 ? 4.453 24.875 -9.523 1 95.94 166 ASP B O 1
ATOM 3327 N N . GLU B 1 167 ? 6.629 25.531 -9.875 1 97.62 167 GLU B N 1
ATOM 3328 C CA . GLU B 1 167 ? 6.957 25.266 -8.477 1 97.62 167 GLU B CA 1
ATOM 3329 C C . GLU B 1 167 ? 6.277 26.266 -7.547 1 97.62 167 GLU B C 1
ATOM 3331 O O . GLU B 1 167 ? 6.332 27.469 -7.781 1 97.62 167 GLU B O 1
ATOM 3336 N N . LEU B 1 168 ? 5.648 25.766 -6.488 1 97.69 168 LEU B N 1
ATOM 3337 C CA . LEU B 1 168 ? 4.984 26.609 -5.5 1 97.69 168 LEU B CA 1
ATOM 3338 C C . LEU B 1 168 ? 5.844 26.766 -4.25 1 97.69 168 LEU B C 1
ATOM 3340 O O . LEU B 1 168 ? 6.16 27.891 -3.848 1 97.69 168 LEU B O 1
ATOM 3344 N N . PHE B 1 169 ? 6.227 25.703 -3.682 1 97.94 169 PHE B N 1
ATOM 3345 C CA . PHE B 1 169 ? 7.082 25.656 -2.502 1 97.94 169 PHE B CA 1
ATOM 3346 C C . PHE B 1 169 ? 7.645 24.25 -2.303 1 97.94 169 PHE B C 1
ATOM 3348 O O . PHE B 1 169 ? 7.258 23.312 -3.008 1 97.94 169 PHE B O 1
ATOM 3355 N N . GLY B 1 170 ? 8.633 24.156 -1.386 1 97.81 170 GLY B N 1
ATOM 3356 C CA . GLY B 1 170 ? 9.195 22.859 -1.037 1 97.81 170 GLY B CA 1
ATOM 3357 C C . GLY B 1 170 ? 9.906 22.859 0.301 1 97.81 170 GLY B C 1
ATOM 3358 O O . GLY B 1 170 ? 10.133 23.922 0.891 1 97.81 170 GLY B O 1
ATOM 3359 N N . PHE B 1 171 ? 10.156 21.641 0.752 1 98 171 PHE B N 1
ATOM 3360 C CA . PHE B 1 171 ? 10.93 21.5 1.979 1 98 171 PHE B CA 1
ATOM 3361 C C . PHE B 1 171 ? 11.859 20.297 1.901 1 98 171 PHE B C 1
ATOM 3363 O O . PHE B 1 171 ? 11.664 19.406 1.073 1 98 171 PHE B O 1
ATOM 3370 N N . THR B 1 172 ? 12.898 20.328 2.66 1 98.19 172 THR B N 1
ATOM 3371 C CA . THR B 1 172 ? 13.828 19.219 2.887 1 98.19 172 THR B CA 1
ATOM 3372 C C . THR B 1 172 ? 13.992 18.953 4.379 1 98.19 172 THR B C 1
ATOM 3374 O O . THR B 1 172 ? 13.891 19.875 5.199 1 98.19 172 THR B O 1
ATOM 3377 N N . ALA B 1 173 ? 14.148 17.781 4.754 1 98.56 173 ALA B N 1
ATOM 3378 C CA . ALA B 1 173 ? 14.477 17.344 6.109 1 98.56 173 ALA B CA 1
ATOM 3379 C C . ALA B 1 173 ? 15.523 16.234 6.098 1 98.56 173 ALA B C 1
ATOM 3381 O O . ALA B 1 173 ? 15.273 15.141 5.59 1 98.56 173 ALA B O 1
ATOM 3382 N N . VAL B 1 174 ? 16.703 16.531 6.586 1 98.38 174 VAL B N 1
ATOM 3383 C CA . VAL B 1 174 ? 17.781 15.562 6.742 1 98.38 174 VAL B CA 1
ATOM 3384 C C . VAL B 1 174 ? 17.766 14.984 8.156 1 98.38 174 VAL B C 1
ATOM 3386 O O . VAL B 1 174 ? 18.203 15.641 9.102 1 98.38 174 VAL B O 1
ATOM 3389 N N . LEU B 1 175 ? 17.344 13.766 8.289 1 97.81 175 LEU B N 1
ATOM 3390 C CA . LEU B 1 175 ? 17.078 13.227 9.625 1 97.81 175 LEU B CA 1
ATOM 3391 C C . LEU B 1 175 ? 18.125 12.203 10.023 1 97.81 175 LEU B C 1
ATOM 3393 O O . LEU B 1 175 ? 18.047 11.602 11.094 1 97.81 175 LEU B O 1
ATOM 3397 N N . GLU B 1 176 ? 19.125 12.055 9.172 1 95.19 176 GLU B N 1
ATOM 3398 C CA . GLU B 1 176 ? 20.219 11.125 9.461 1 95.19 176 GLU B CA 1
ATOM 3399 C C . GLU B 1 176 ? 20.875 11.445 10.789 1 95.19 176 GLU B C 1
ATOM 3401 O O . GLU B 1 176 ? 21.203 12.602 11.07 1 95.19 176 GLU B O 1
ATOM 3406 N N . ASP B 1 177 ? 21.016 10.469 11.672 1 92.38 177 ASP B N 1
ATOM 3407 C CA . ASP B 1 177 ? 21.766 10.523 12.922 1 92.38 177 ASP B CA 1
ATOM 3408 C C . ASP B 1 177 ? 21.062 11.414 13.945 1 92.38 177 ASP B C 1
ATOM 3410 O O . ASP B 1 177 ? 21.672 11.828 14.938 1 92.38 177 ASP B O 1
ATOM 3414 N N . LEU B 1 178 ? 19.844 11.828 13.648 1 95.31 178 LEU B N 1
ATOM 3415 C CA . LEU B 1 178 ? 19.078 12.555 14.648 1 95.31 178 LEU B CA 1
ATOM 3416 C C . LEU B 1 178 ? 18.359 11.594 15.594 1 95.31 178 LEU B C 1
ATOM 3418 O O . LEU B 1 178 ? 17.797 10.594 15.148 1 95.31 178 LEU B O 1
ATOM 3422 N N . ALA B 1 179 ? 18.531 11.93 16.859 1 92.44 179 ALA B N 1
ATOM 3423 C CA . ALA B 1 179 ? 17.781 11.133 17.828 1 92.44 179 ALA B CA 1
ATOM 3424 C C . ALA B 1 179 ? 16.281 11.32 17.656 1 92.44 179 ALA B C 1
ATOM 3426 O O . ALA B 1 179 ? 15.812 12.43 17.406 1 92.44 179 ALA B O 1
ATOM 3427 N N . HIS B 1 180 ? 15.531 10.211 17.688 1 95.19 180 HIS B N 1
ATOM 3428 C CA . HIS B 1 180 ? 14.078 10.258 17.625 1 95.19 180 HIS B CA 1
ATOM 3429 C C . HIS B 1 180 ? 13.445 9.367 18.688 1 95.19 180 HIS B C 1
ATOM 3431 O O . HIS B 1 180 ? 14.141 8.562 19.328 1 95.19 180 HIS B O 1
ATOM 3437 N N . GLU B 1 181 ? 12.195 9.602 19.016 1 94.81 181 GLU B N 1
ATOM 3438 C CA . GLU B 1 181 ? 11.422 8.797 19.953 1 94.81 181 GLU B CA 1
ATOM 3439 C C . GLU B 1 181 ? 10.086 8.375 19.359 1 94.81 181 GLU B C 1
ATOM 3441 O O . GLU B 1 181 ? 9.5 9.117 18.562 1 94.81 181 GLU B O 1
ATOM 3446 N N . PRO B 1 182 ? 9.594 7.148 19.672 1 95.69 182 PRO B N 1
ATOM 3447 C CA . PRO B 1 182 ? 8.242 6.77 19.25 1 95.69 182 PRO B CA 1
ATOM 3448 C C . PRO B 1 182 ? 7.152 7.562 19.969 1 95.69 182 PRO B C 1
ATOM 3450 O O . PRO B 1 182 ? 7.234 7.77 21.188 1 95.69 182 PRO B O 1
ATOM 3453 N N . VAL B 1 183 ? 6.211 8.031 19.188 1 94.62 183 VAL B N 1
ATOM 3454 C CA . VAL B 1 183 ? 5.113 8.781 19.797 1 94.62 183 VAL B CA 1
ATOM 3455 C C . VAL B 1 183 ? 3.781 8.281 19.234 1 94.62 183 VAL B C 1
ATOM 3457 O O . VAL B 1 183 ? 3.695 7.891 18.062 1 94.62 183 VAL B O 1
ATOM 3460 N N . LEU B 1 184 ? 2.777 8.289 20.109 1 88.81 184 LEU B N 1
ATOM 3461 C CA . LEU B 1 184 ? 1.408 7.945 19.75 1 88.81 184 LEU B CA 1
ATOM 3462 C C . LEU B 1 184 ? 0.495 9.164 19.875 1 88.81 184 LEU B C 1
ATOM 3464 O O . LEU B 1 184 ? 0.083 9.523 20.969 1 88.81 184 LEU B O 1
ATOM 3468 N N . HIS B 1 185 ? 0.241 9.75 18.719 1 84.19 185 HIS B N 1
ATOM 3469 C CA . HIS B 1 185 ? -0.56 10.969 18.797 1 84.19 185 HIS B CA 1
ATOM 3470 C C . HIS B 1 185 ? -1.863 10.812 18.016 1 84.19 185 HIS B C 1
ATOM 3472 O O . HIS B 1 185 ? -2.572 11.797 17.797 1 84.19 185 HIS B O 1
ATOM 3478 N N . THR B 1 186 ? -2.164 9.633 17.734 1 88.56 186 THR B N 1
ATOM 3479 C CA . THR B 1 186 ? -3.434 9.359 17.062 1 88.56 186 THR B CA 1
ATOM 3480 C C . THR B 1 186 ? -4.559 9.211 18.078 1 88.56 186 THR B C 1
ATOM 3482 O O . THR B 1 186 ? -4.316 8.828 19.234 1 88.56 186 THR B O 1
ATOM 3485 N N . PRO B 1 187 ? -5.844 9.508 17.656 1 93.69 187 PRO B N 1
ATOM 3486 C CA . PRO B 1 187 ? -6.258 10.039 16.359 1 93.69 187 PRO B CA 1
ATOM 3487 C C . PRO B 1 187 ? -5.793 11.477 16.125 1 93.69 187 PRO B C 1
ATOM 3489 O O . PRO B 1 187 ? -5.766 12.273 17.062 1 93.69 187 PRO B O 1
ATOM 3492 N N . ILE B 1 188 ? -5.367 11.758 14.945 1 94.88 188 ILE B N 1
ATOM 3493 C CA . ILE B 1 188 ? -5.152 13.125 14.492 1 94.88 188 ILE B CA 1
ATOM 3494 C C . ILE B 1 188 ? -6.48 13.75 14.07 1 94.88 188 ILE B C 1
ATOM 3496 O O . ILE B 1 188 ? -7.113 13.289 13.117 1 94.88 188 ILE B O 1
ATOM 3500 N N . THR B 1 189 ? -6.844 14.727 14.766 1 96.75 189 THR B N 1
ATOM 3501 C CA . THR B 1 189 ? -8.102 15.406 14.461 1 96.75 189 THR B CA 1
ATOM 3502 C C . THR B 1 189 ? -7.898 16.469 13.383 1 96.75 189 THR B C 1
ATOM 3504 O O . THR B 1 189 ? -7.121 17.406 13.562 1 96.75 189 THR B O 1
ATOM 3507 N N . GLY B 1 190 ? -8.57 16.219 12.25 1 97.94 190 GLY B N 1
ATOM 3508 C CA . GLY B 1 190 ? -8.609 17.234 11.211 1 97.94 190 GLY B CA 1
ATOM 3509 C C . GLY B 1 190 ? -9.914 18.016 11.18 1 97.94 190 GLY B C 1
ATOM 3510 O O . GLY B 1 190 ? -10.992 17.422 11.18 1 97.94 190 GLY B O 1
ATOM 3511 N N . TYR B 1 191 ? -9.773 19.328 11.219 1 98.38 191 TYR B N 1
ATOM 3512 C CA . TYR B 1 191 ? -10.969 20.172 11.203 1 98.38 191 TYR B CA 1
ATOM 3513 C C . TYR B 1 191 ? -11.258 20.688 9.805 1 98.38 191 TYR B C 1
ATOM 3515 O O . TYR B 1 191 ? -10.336 20.953 9.031 1 98.38 191 TYR B O 1
ATOM 3523 N N . GLY B 1 192 ? -12.562 20.797 9.531 1 97.62 192 GLY B N 1
ATOM 3524 C CA . GLY B 1 192 ? -13.102 21.438 8.344 1 97.62 192 GLY B CA 1
ATOM 3525 C C . GLY B 1 192 ? -14.328 22.281 8.625 1 97.62 192 GLY B C 1
ATOM 3526 O O . GLY B 1 192 ? -15.023 22.062 9.617 1 97.62 192 GLY B O 1
ATOM 3527 N N . THR B 1 193 ? -14.484 23.281 7.848 1 97.56 193 THR B N 1
ATOM 3528 C CA . THR B 1 193 ? -15.695 24.094 7.871 1 97.56 193 THR B CA 1
ATOM 3529 C C . THR B 1 193 ? -16.469 23.953 6.562 1 97.56 193 THR B C 1
ATOM 3531 O O . THR B 1 193 ? -15.945 24.25 5.488 1 97.56 193 THR B O 1
ATOM 3534 N N . ASP B 1 194 ? -17.703 23.516 6.695 1 95.06 194 ASP B N 1
ATOM 3535 C CA . ASP B 1 194 ? -18.438 23.25 5.469 1 95.06 194 ASP B CA 1
ATOM 3536 C C . ASP B 1 194 ? -19.062 24.531 4.91 1 95.06 194 ASP B C 1
ATOM 3538 O O . ASP B 1 194 ? -18.844 25.609 5.445 1 95.06 194 ASP B O 1
ATOM 3542 N N . GLY B 1 195 ? -19.781 24.438 3.783 1 93.06 195 GLY B N 1
ATOM 3543 C CA . GLY B 1 195 ? -20.328 25.594 3.072 1 93.06 195 GLY B CA 1
ATOM 3544 C C . GLY B 1 195 ? -21.344 26.375 3.887 1 93.06 195 GLY B C 1
ATOM 3545 O O . GLY B 1 195 ? -21.594 27.547 3.6 1 93.06 195 GLY B O 1
ATOM 3546 N N . GLU B 1 196 ? -21.875 25.75 4.922 1 94.12 196 GLU B N 1
ATOM 3547 C CA . GLU B 1 196 ? -22.844 26.422 5.773 1 94.12 196 GLU B CA 1
ATOM 3548 C C . GLU B 1 196 ? -22.188 27.031 7.004 1 94.12 196 GLU B C 1
ATOM 3550 O O . GLU B 1 196 ? -22.859 27.578 7.879 1 94.12 196 GLU B O 1
ATOM 3555 N N . GLY B 1 197 ? -20.906 26.859 7.113 1 94.5 197 GLY B N 1
ATOM 3556 C CA . GLY B 1 197 ? -20.156 27.438 8.227 1 94.5 197 GLY B CA 1
ATOM 3557 C C . GLY B 1 197 ? -20.062 26.5 9.422 1 94.5 197 GLY B C 1
ATOM 3558 O O . GLY B 1 197 ? -19.609 26.906 10.492 1 94.5 197 GLY B O 1
ATOM 3559 N N . ARG B 1 198 ? -20.594 25.344 9.242 1 95.56 198 ARG B N 1
ATOM 3560 C CA . ARG B 1 198 ? -20.531 24.375 10.336 1 95.56 198 ARG B CA 1
ATOM 3561 C C . ARG B 1 198 ? -19.141 23.766 10.445 1 95.56 198 ARG B C 1
ATOM 3563 O O . ARG B 1 198 ? -18.516 23.453 9.422 1 95.56 198 ARG B O 1
ATOM 3570 N N . LEU B 1 199 ? -18.641 23.641 11.68 1 97.06 199 LEU B N 1
ATOM 3571 C CA . LEU B 1 199 ? -17.344 23.031 11.961 1 97.06 199 LEU B CA 1
ATOM 3572 C C . LEU B 1 199 ? -17.469 21.516 12.102 1 97.06 199 LEU B C 1
ATOM 3574 O O . LEU B 1 199 ? -18.359 21.031 12.797 1 97.06 199 LEU B O 1
ATOM 3578 N N . LEU B 1 200 ? -16.625 20.828 11.414 1 96.19 200 LEU B N 1
ATOM 3579 C CA . LEU B 1 200 ? -16.594 19.375 11.586 1 96.19 200 LEU B CA 1
ATOM 3580 C C . LEU B 1 200 ? -15.195 18.891 11.953 1 96.19 200 LEU B C 1
ATOM 3582 O O . LEU B 1 200 ? -14.203 19.578 11.664 1 96.19 200 LEU B O 1
ATOM 3586 N N . ALA B 1 201 ? -15.125 17.781 12.68 1 96.5 201 ALA B N 1
ATOM 3587 C CA . ALA B 1 201 ? -13.898 17.062 13.031 1 96.5 201 ALA B CA 1
ATOM 3588 C C . ALA B 1 201 ? -13.875 15.672 12.398 1 96.5 201 ALA B C 1
ATOM 3590 O O . ALA B 1 201 ? -14.859 14.938 12.461 1 96.5 201 ALA B O 1
ATOM 3591 N N . GLY B 1 202 ? -12.812 15.344 11.703 1 94.88 202 GLY B N 1
ATOM 3592 C CA . GLY B 1 202 ? -12.57 14.023 11.141 1 94.88 202 GLY B CA 1
ATOM 3593 C C . GLY B 1 202 ? -11.305 13.375 11.656 1 94.88 202 GLY B C 1
ATOM 3594 O O . GLY B 1 202 ? -10.203 13.789 11.297 1 94.88 202 GLY B O 1
ATOM 3595 N N . PRO B 1 203 ? -11.445 12.406 12.508 1 94.81 203 PRO B N 1
ATOM 3596 C CA . PRO B 1 203 ? -10.25 11.789 13.094 1 94.81 203 PRO B CA 1
ATOM 3597 C C . PRO B 1 203 ? -9.602 10.766 12.164 1 94.81 203 PRO B C 1
ATOM 3599 O O . PRO B 1 203 ? -10.297 9.992 11.508 1 94.81 203 PRO B O 1
ATOM 3602 N N . MET B 1 204 ? -8.383 10.867 12.086 1 96.62 204 MET B N 1
ATOM 3603 C CA . MET B 1 204 ? -7.582 9.859 11.398 1 96.62 204 MET B CA 1
ATOM 3604 C C . MET B 1 204 ? -6.75 9.047 12.383 1 96.62 204 MET B C 1
ATOM 3606 O O . MET B 1 204 ? -6.008 9.617 13.188 1 96.62 204 MET B O 1
ATOM 3610 N N . ASN B 1 205 ? -6.887 7.734 12.328 1 95.62 205 ASN B N 1
ATOM 3611 C CA . ASN B 1 205 ? -6.082 6.824 13.141 1 95.62 205 ASN B CA 1
ATOM 3612 C C . ASN B 1 205 ? -4.965 6.184 12.32 1 95.62 205 ASN B C 1
ATOM 3614 O O . ASN B 1 205 ? -5.23 5.52 11.32 1 95.62 205 ASN B O 1
ATOM 3618 N N . VAL B 1 206 ? -3.752 6.406 12.711 1 95.81 206 VAL B N 1
ATOM 3619 C CA . VAL B 1 206 ? -2.617 5.617 12.242 1 95.81 206 VAL B CA 1
ATOM 3620 C C . VAL B 1 206 ? -2.295 4.523 13.266 1 95.81 206 VAL B C 1
ATOM 3622 O O . VAL B 1 206 ? -2.127 4.805 14.453 1 95.81 206 VAL B O 1
ATOM 3625 N N . HIS B 1 207 ? -2.145 3.316 12.828 1 94.12 207 HIS B N 1
ATOM 3626 C CA . HIS B 1 207 ? -2.207 2.18 13.742 1 94.12 207 HIS B CA 1
ATOM 3627 C C . HIS B 1 207 ? -0.833 1.859 14.32 1 94.12 207 HIS B C 1
ATOM 3629 O O . HIS B 1 207 ? -0.687 0.916 15.102 1 94.12 207 HIS B O 1
ATOM 3635 N N . HIS B 1 208 ? 0.186 2.621 13.992 1 93.31 208 HIS B N 1
ATOM 3636 C CA . HIS B 1 208 ? 1.54 2.48 14.516 1 93.31 208 HIS B CA 1
ATOM 3637 C C . HIS B 1 208 ? 2.088 3.822 14.992 1 93.31 208 HIS B C 1
ATOM 3639 O O . HIS B 1 208 ? 1.633 4.875 14.547 1 93.31 208 HIS B O 1
ATOM 3645 N N . PRO B 1 209 ? 3.1 3.775 15.898 1 94.5 209 PRO B N 1
ATOM 3646 C CA . PRO B 1 209 ? 3.672 5.039 16.375 1 94.5 209 PRO B CA 1
ATOM 3647 C C . PRO B 1 209 ? 4.41 5.801 15.273 1 94.5 209 PRO B C 1
ATOM 3649 O O . PRO B 1 209 ? 4.965 5.191 14.359 1 94.5 209 PRO B O 1
ATOM 3652 N N . TYR B 1 210 ? 4.383 7.098 15.445 1 96.81 210 TYR B N 1
ATOM 3653 C CA . TYR B 1 210 ? 5.27 7.961 14.672 1 96.81 210 TYR B CA 1
ATOM 3654 C C . TYR B 1 210 ? 6.668 7.988 15.281 1 96.81 210 TYR B C 1
ATOM 3656 O O . TYR B 1 210 ? 6.859 7.586 1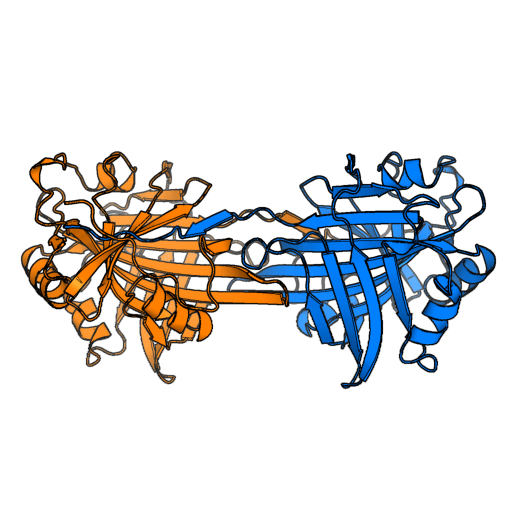6.438 1 96.81 210 TYR B O 1
ATOM 3664 N N . ARG B 1 211 ? 7.609 8.344 14.422 1 96.69 211 ARG B N 1
ATOM 3665 C CA . ARG B 1 211 ? 8.898 8.828 14.914 1 96.69 211 ARG B CA 1
ATOM 3666 C C . ARG B 1 211 ? 8.891 10.344 15.07 1 96.69 211 ARG B C 1
ATOM 3668 O O . ARG B 1 211 ? 8.555 11.07 14.133 1 96.69 211 ARG B O 1
ATOM 3675 N N . HIS B 1 212 ? 9.195 10.812 16.219 1 97.44 212 HIS B N 1
ATOM 3676 C CA . HIS B 1 212 ? 9.297 12.242 16.453 1 97.44 212 HIS B CA 1
ATOM 3677 C C . HIS B 1 212 ? 10.75 12.672 16.641 1 97.44 212 HIS B C 1
ATOM 3679 O O . HIS B 1 212 ? 11.492 12.047 17.406 1 97.44 212 HIS B O 1
ATOM 3685 N N . TYR B 1 213 ? 11.141 13.672 15.906 1 97.12 213 TYR B N 1
ATOM 3686 C CA . TYR B 1 213 ? 12.453 14.297 15.977 1 97.12 213 TYR B CA 1
ATOM 3687 C C . TYR B 1 213 ? 12.359 15.703 16.562 1 97.12 213 TYR B C 1
ATOM 3689 O O . TYR B 1 213 ? 12.078 16.656 15.836 1 97.12 213 TYR B O 1
ATOM 3697 N N . PRO B 1 214 ? 12.602 15.773 17.875 1 95.12 214 PRO B N 1
ATOM 3698 C CA . PRO B 1 214 ? 12.672 17.141 18.391 1 95.12 214 PRO B CA 1
ATOM 3699 C C . PRO B 1 214 ? 13.859 17.922 17.828 1 95.12 214 PRO B C 1
ATOM 3701 O O . PRO B 1 214 ? 14.961 17.391 17.734 1 95.12 214 PRO B O 1
ATOM 3704 N N . LEU B 1 215 ? 13.5 19.094 17.422 1 94.5 215 LEU B N 1
ATOM 3705 C CA . LEU B 1 215 ? 14.57 19.922 16.891 1 94.5 215 LEU B CA 1
ATOM 3706 C C . LEU B 1 215 ? 14.93 21.047 17.859 1 94.5 215 LEU B C 1
ATOM 3708 O O . LEU B 1 215 ? 14.055 21.547 18.578 1 94.5 215 LEU B O 1
ATOM 3712 N N . ALA B 1 216 ? 16.234 21.234 17.969 1 85.44 216 ALA B N 1
ATOM 3713 C CA . ALA B 1 216 ? 16.781 22.312 18.781 1 85.44 216 ALA B CA 1
ATOM 3714 C C . ALA B 1 216 ? 17.672 23.234 17.953 1 85.44 216 ALA B C 1
ATOM 3716 O O . ALA B 1 216 ? 17.781 23.078 16.734 1 85.44 216 ALA B O 1
ATOM 3717 N N . ASP B 1 217 ? 18.125 24.234 18.625 1 77.44 217 ASP B N 1
ATOM 3718 C CA . ASP B 1 217 ? 18.938 25.219 17.938 1 77.44 217 ASP B CA 1
ATOM 3719 C C . ASP B 1 217 ? 20.062 24.562 17.141 1 77.44 217 ASP B C 1
ATOM 3721 O O . ASP B 1 217 ? 20.359 24.984 16.016 1 77.44 217 ASP B O 1
ATOM 3725 N N . GLY B 1 218 ? 20.609 23.531 17.547 1 82 218 GLY B N 1
ATOM 3726 C CA . GLY B 1 218 ? 21.719 22.891 16.875 1 82 218 GLY B CA 1
ATOM 3727 C C . GLY B 1 218 ? 21.297 22.016 15.719 1 82 218 GLY B C 1
ATOM 3728 O O . GLY B 1 218 ? 22.141 21.562 14.938 1 82 218 GLY B O 1
ATOM 3729 N N . THR B 1 219 ? 19.953 21.891 15.539 1 87.75 219 THR B N 1
ATOM 3730 C CA . THR B 1 219 ? 19.5 20.984 14.492 1 87.75 219 THR B CA 1
ATOM 3731 C C . THR B 1 219 ? 18.516 21.672 13.562 1 87.75 219 THR B C 1
ATOM 3733 O O . THR B 1 219 ? 17.844 21.016 12.758 1 87.75 219 THR B O 1
ATOM 3736 N N . ALA B 1 220 ? 18.484 22.969 13.656 1 81.62 220 ALA B N 1
ATOM 3737 C CA . ALA B 1 220 ? 17.516 23.734 12.867 1 81.62 220 ALA B CA 1
ATOM 3738 C C . ALA B 1 220 ? 17.844 23.672 11.383 1 81.62 220 ALA B C 1
ATOM 3740 O O . ALA B 1 220 ? 16.953 23.734 10.539 1 81.62 220 ALA B O 1
ATOM 3741 N N . ASP B 1 221 ? 19.094 23.5 11.055 1 90.12 221 ASP B N 1
ATOM 3742 C CA . ASP B 1 221 ? 19.531 23.531 9.664 1 90.12 221 ASP B CA 1
ATOM 3743 C C . ASP B 1 221 ? 19.219 22.219 8.961 1 90.12 221 ASP B C 1
ATOM 3745 O O . ASP B 1 221 ? 19.406 22.094 7.746 1 90.12 221 ASP B O 1
ATOM 3749 N N . ARG B 1 222 ? 18.703 21.312 9.766 1 96 222 ARG B N 1
ATOM 3750 C CA . ARG B 1 222 ? 18.359 20.016 9.188 1 96 222 ARG B CA 1
ATOM 3751 C C . ARG B 1 222 ? 17.094 20.094 8.352 1 96 222 ARG B C 1
ATOM 3753 O O . ARG B 1 222 ? 16.797 19.188 7.566 1 96 222 ARG B O 1
ATOM 3760 N N . VAL B 1 223 ? 16.359 21.203 8.57 1 97.44 223 VAL B N 1
ATOM 3761 C CA . VAL B 1 223 ? 15.117 21.406 7.832 1 97.44 223 VAL B CA 1
ATOM 3762 C C . VAL B 1 223 ? 15.203 22.688 7 1 97.44 223 VAL B C 1
ATOM 3764 O O . VAL B 1 223 ? 15.602 23.734 7.512 1 97.44 223 VAL B O 1
ATOM 3767 N N . GLY B 1 224 ? 14.984 22.516 5.715 1 96.44 224 GLY B N 1
ATOM 3768 C CA . GLY B 1 224 ? 14.906 23.656 4.82 1 96.44 224 GLY B CA 1
ATOM 3769 C C . GLY B 1 224 ? 13.523 23.859 4.23 1 96.44 224 GLY B C 1
ATOM 3770 O O . GLY B 1 224 ? 12.789 22.891 4 1 96.44 224 GLY B O 1
ATOM 3771 N N . PHE B 1 225 ? 13.172 25.109 4.016 1 96.44 225 PHE B N 1
ATOM 3772 C CA . PHE B 1 225 ? 11.891 25.469 3.428 1 96.44 225 PHE B CA 1
ATOM 3773 C C . PHE B 1 225 ? 12.055 26.578 2.406 1 96.44 225 PHE B C 1
ATOM 3775 O O . PHE B 1 225 ? 12.703 27.594 2.684 1 96.44 225 PHE B O 1
ATOM 3782 N N . THR B 1 226 ? 11.484 26.344 1.196 1 96.12 226 THR B N 1
ATOM 3783 C CA . THR B 1 226 ? 11.562 27.359 0.148 1 96.12 226 THR B CA 1
ATOM 3784 C C . THR B 1 226 ? 10.172 27.703 -0.377 1 96.12 226 THR B C 1
ATOM 3786 O O . THR B 1 226 ? 9.32 26.812 -0.52 1 96.12 226 THR B O 1
ATOM 3789 N N . ILE B 1 227 ? 9.969 28.953 -0.604 1 96.75 227 ILE B N 1
ATOM 3790 C CA . ILE B 1 227 ? 8.758 29.438 -1.264 1 96.75 227 ILE B CA 1
ATOM 3791 C C . ILE B 1 227 ? 9.117 29.984 -2.648 1 96.75 227 ILE B C 1
ATOM 3793 O O . ILE B 1 227 ? 9.859 30.953 -2.77 1 96.75 227 ILE B O 1
ATOM 3797 N N . ALA B 1 228 ? 8.594 29.359 -3.637 1 96.06 228 ALA B N 1
ATOM 3798 C CA . ALA B 1 228 ? 8.961 29.719 -5.008 1 96.06 228 ALA B CA 1
ATOM 3799 C C . ALA B 1 228 ? 8.008 30.766 -5.574 1 96.06 228 ALA B C 1
ATOM 3801 O O . ALA B 1 228 ? 8.422 31.625 -6.352 1 96.06 228 ALA B O 1
ATOM 3802 N N . ASP B 1 229 ? 6.719 30.625 -5.258 1 93.81 229 ASP B N 1
ATOM 3803 C CA . ASP B 1 229 ? 5.719 31.578 -5.723 1 93.81 229 ASP B CA 1
ATOM 3804 C C . ASP B 1 229 ? 5.145 32.406 -4.562 1 93.81 229 ASP B C 1
ATOM 3806 O O . ASP B 1 229 ? 4.098 32.031 -4.016 1 93.81 229 ASP B O 1
ATOM 3810 N N . ASP B 1 230 ? 5.652 33.531 -4.355 1 90.94 230 ASP B N 1
ATOM 3811 C CA . ASP B 1 230 ? 5.281 34.344 -3.211 1 90.94 230 ASP B CA 1
ATOM 3812 C C . ASP B 1 230 ? 4.02 35.156 -3.502 1 90.94 230 ASP B C 1
ATOM 3814 O O . ASP B 1 230 ? 3.434 35.75 -2.596 1 90.94 230 ASP B O 1
ATOM 3818 N N . ASP B 1 231 ? 3.625 35.062 -4.691 1 92.5 231 ASP B N 1
ATOM 3819 C CA . ASP B 1 231 ? 2.477 35.875 -5.055 1 92.5 231 ASP B CA 1
ATOM 3820 C C . ASP B 1 231 ? 1.176 35.094 -4.949 1 92.5 231 ASP B C 1
ATOM 3822 O O . ASP B 1 231 ? 0.09 35.656 -4.898 1 92.5 231 ASP B O 1
ATOM 3826 N N . SER B 1 232 ? 1.383 33.781 -4.961 1 94.44 232 SER B N 1
ATOM 3827 C CA . SER B 1 232 ? 0.185 32.969 -4.809 1 94.44 232 SER B CA 1
ATOM 3828 C C . SER B 1 232 ? -0.389 33.062 -3.398 1 94.44 232 SER B C 1
ATOM 3830 O O . SER B 1 232 ? 0.315 33.469 -2.467 1 94.44 232 SER B O 1
ATOM 3832 N N . VAL B 1 233 ? -1.688 32.781 -3.258 1 95.06 233 VAL B N 1
ATOM 3833 C CA . VAL B 1 233 ? -2.328 32.781 -1.946 1 95.06 233 VAL B CA 1
ATOM 3834 C C . VAL B 1 233 ? -1.604 31.812 -1.01 1 95.06 233 VAL B C 1
ATOM 3836 O O . VAL B 1 233 ? -1.359 32.125 0.155 1 95.06 233 VAL B O 1
ATOM 3839 N N . VAL B 1 234 ? -1.199 30.656 -1.516 1 96.88 234 VAL B N 1
ATOM 3840 C CA . VAL B 1 234 ? -0.48 29.672 -0.724 1 96.88 234 VAL B CA 1
ATOM 3841 C C . VAL B 1 234 ? 0.877 30.234 -0.302 1 96.88 234 VAL B C 1
ATOM 3843 O O . VAL B 1 234 ? 1.256 30.141 0.868 1 96.88 234 VAL B O 1
ATOM 3846 N N . GLY B 1 235 ? 1.557 30.828 -1.223 1 96.69 235 GLY B N 1
ATOM 3847 C CA . GLY B 1 235 ? 2.861 31.406 -0.923 1 96.69 235 GLY B CA 1
ATOM 3848 C C . GLY B 1 235 ? 2.805 32.5 0.113 1 96.69 235 GLY B C 1
ATOM 3849 O O . GLY B 1 235 ? 3.639 32.562 1.019 1 96.69 235 GLY B O 1
ATOM 3850 N N . LYS B 1 236 ? 1.843 33.344 0.03 1 96.75 236 LYS B N 1
ATOM 3851 C CA . LYS B 1 236 ? 1.678 34.438 0.985 1 96.75 236 LYS B CA 1
ATOM 3852 C C . LYS B 1 236 ? 1.377 33.906 2.383 1 96.75 236 LYS B C 1
ATOM 3854 O O . LYS B 1 236 ? 1.942 34.375 3.369 1 96.75 236 LYS B O 1
ATOM 3859 N N . ASN B 1 237 ? 0.479 32.938 2.406 1 97.56 237 ASN B N 1
ATOM 3860 C CA . ASN B 1 237 ? 0.192 32.312 3.697 1 97.56 237 ASN B CA 1
ATOM 3861 C C . ASN B 1 237 ? 1.435 31.672 4.293 1 97.56 237 ASN B C 1
ATOM 3863 O O . ASN B 1 237 ? 1.713 31.828 5.484 1 97.56 237 ASN B O 1
ATOM 3867 N N . LEU B 1 238 ? 2.17 31.016 3.461 1 97.5 238 LEU B N 1
ATOM 3868 C CA . LEU B 1 238 ? 3.363 30.328 3.939 1 97.5 238 LEU B CA 1
ATOM 3869 C C . LEU B 1 238 ? 4.402 31.328 4.438 1 97.5 238 LEU B C 1
ATOM 3871 O O . LEU B 1 238 ? 5.078 31.078 5.438 1 97.5 238 LEU B O 1
ATOM 3875 N N . ARG B 1 239 ? 4.555 32.375 3.758 1 96.56 239 ARG B N 1
ATOM 3876 C CA . ARG B 1 239 ? 5.484 33.438 4.203 1 96.56 239 ARG B CA 1
ATOM 3877 C C . ARG B 1 239 ? 5.094 33.969 5.578 1 96.56 239 ARG B C 1
ATOM 3879 O O . ARG B 1 239 ? 5.957 34.188 6.43 1 96.56 239 ARG B O 1
ATOM 3886 N N . THR B 1 240 ? 3.859 34.125 5.75 1 96.44 240 THR B N 1
ATOM 3887 C CA . THR B 1 240 ? 3.354 34.625 7.016 1 96.44 240 THR B CA 1
ATOM 3888 C C . THR B 1 240 ? 3.479 33.594 8.117 1 96.44 240 THR B C 1
ATOM 3890 O O . THR B 1 240 ? 3.871 33.906 9.242 1 96.44 240 THR B O 1
ATOM 3893 N N . LEU B 1 241 ? 3.201 32.344 7.844 1 96.94 241 LEU B N 1
ATOM 3894 C CA . LEU B 1 241 ? 3.049 31.281 8.836 1 96.94 241 LEU B CA 1
ATOM 3895 C C . LEU B 1 241 ? 4.398 30.672 9.188 1 96.94 241 LEU B C 1
ATOM 3897 O O . LEU B 1 241 ? 4.656 30.344 10.352 1 96.94 241 LEU B O 1
ATOM 3901 N N . VAL B 1 242 ? 5.207 30.391 8.211 1 93.75 242 VAL B N 1
ATOM 3902 C CA . VAL B 1 242 ? 6.469 29.688 8.398 1 93.75 242 VAL B CA 1
ATOM 3903 C C . VAL B 1 242 ? 7.633 30.672 8.297 1 93.75 242 VAL B C 1
ATOM 3905 O O . VAL B 1 242 ? 8.484 30.719 9.188 1 93.75 242 VAL B O 1
ATOM 3908 N N . GLY B 1 243 ? 7.508 31.562 7.266 1 80.94 243 GLY B N 1
ATOM 3909 C CA . GLY B 1 243 ? 8.531 32.562 7.066 1 80.94 243 GLY B CA 1
ATOM 3910 C C . GLY B 1 243 ? 9.945 32 7.148 1 80.94 243 GLY B C 1
ATOM 3911 O O . GLY B 1 243 ? 10.258 31.016 6.496 1 80.94 243 GLY B O 1
ATOM 3912 N N . GLY B 1 244 ? 10.82 32.5 7.902 1 83.5 244 GLY B N 1
ATOM 3913 C CA . GLY B 1 244 ? 12.188 32.094 8.156 1 83.5 244 GLY B CA 1
ATOM 3914 C C . GLY B 1 244 ? 12.383 31.438 9.508 1 83.5 244 GLY B C 1
ATOM 3915 O O . GLY B 1 244 ? 13.508 31.297 9.977 1 83.5 244 GLY B O 1
ATOM 3916 N N . THR B 1 245 ? 11.289 31 10.07 1 90.81 245 THR B N 1
ATOM 3917 C CA . THR B 1 245 ? 11.352 30.422 11.406 1 90.81 245 THR B CA 1
ATOM 3918 C C . THR B 1 245 ? 11.844 28.984 11.352 1 90.81 245 THR B C 1
ATOM 3920 O O . THR B 1 245 ? 11.367 28.188 10.547 1 90.81 245 THR B O 1
ATOM 3923 N N . PRO B 1 246 ? 12.812 28.688 12.25 1 94.88 246 PRO B N 1
ATOM 3924 C CA . PRO B 1 246 ? 13.258 27.297 12.289 1 94.88 246 PRO B CA 1
ATOM 3925 C C . PRO B 1 246 ? 12.18 26.344 12.789 1 94.88 246 PRO B C 1
ATOM 3927 O O . PRO B 1 246 ? 11.383 26.703 13.664 1 94.88 246 PRO B O 1
ATOM 3930 N N . ALA B 1 247 ? 12.203 25.125 12.25 1 96.88 247 ALA B N 1
ATOM 3931 C CA . ALA B 1 247 ? 11.25 24.109 12.68 1 96.88 247 ALA B CA 1
ATOM 3932 C C . ALA B 1 247 ? 11.5 23.703 14.125 1 96.88 247 ALA B C 1
ATOM 3934 O O . ALA B 1 247 ? 12.648 23.703 14.594 1 96.88 247 ALA B O 1
ATOM 3935 N N . ALA B 1 248 ? 10.453 23.328 14.789 1 95.81 248 ALA B N 1
ATOM 3936 C CA . ALA B 1 248 ? 10.539 22.891 16.172 1 95.81 248 ALA B CA 1
ATOM 3937 C C . ALA B 1 248 ? 10.625 21.359 16.266 1 95.81 248 ALA B C 1
ATOM 3939 O O . ALA B 1 248 ? 11.18 20.812 17.219 1 95.81 248 ALA B O 1
ATOM 3940 N N . GLY B 1 249 ? 10.047 20.688 15.273 1 96.62 249 GLY B N 1
ATOM 3941 C CA . GLY B 1 249 ? 10.039 19.234 15.281 1 96.62 249 GLY B CA 1
ATOM 3942 C C . GLY B 1 249 ? 9.578 18.641 13.969 1 96.62 249 GLY B C 1
ATOM 3943 O O . GLY B 1 249 ? 8.969 19.312 13.148 1 96.62 249 GLY B O 1
ATOM 3944 N N . VAL B 1 250 ? 9.977 17.391 13.812 1 97.94 250 VAL B N 1
ATOM 3945 C CA . VAL B 1 250 ? 9.578 16.594 12.664 1 97.94 250 VAL B CA 1
ATOM 3946 C C . VAL B 1 250 ? 8.945 15.281 13.133 1 97.94 250 VAL B C 1
ATOM 3948 O O . VAL B 1 250 ? 9.391 14.695 14.125 1 97.94 250 VAL B O 1
ATOM 3951 N N . TRP B 1 251 ? 7.914 14.898 12.539 1 97.25 251 TRP B N 1
ATOM 3952 C CA . TRP B 1 251 ? 7.348 13.57 12.773 1 97.25 251 TRP B CA 1
ATOM 3953 C C . TRP B 1 251 ? 7.211 12.797 11.469 1 97.25 251 TRP B C 1
ATOM 3955 O O . TRP B 1 251 ? 6.867 13.367 10.43 1 97.25 251 TRP B O 1
ATOM 3965 N N . THR B 1 252 ? 7.566 11.508 11.516 1 98.06 252 THR B N 1
ATOM 3966 C CA . THR B 1 252 ? 7.453 10.672 10.32 1 98.06 252 THR B CA 1
ATOM 3967 C C . THR B 1 252 ? 6.754 9.352 10.648 1 98.06 252 THR B C 1
ATOM 3969 O O . THR B 1 252 ? 6.762 8.914 11.797 1 98.06 252 THR B O 1
ATOM 3972 N N . PHE B 1 253 ? 6.164 8.852 9.695 1 98.12 253 PHE B N 1
ATOM 3973 C CA . PHE B 1 253 ? 5.672 7.48 9.688 1 98.12 253 PHE B CA 1
ATOM 3974 C C . PHE B 1 253 ? 5.812 6.863 8.297 1 98.12 253 PHE B C 1
ATOM 3976 O O . PHE B 1 253 ? 5.445 7.484 7.297 1 98.12 253 PHE B O 1
ATOM 3983 N N . GLN B 1 254 ? 6.348 5.68 8.219 1 96.94 254 GLN B N 1
ATOM 3984 C CA . GLN B 1 254 ? 6.414 4.879 7.004 1 96.94 254 GLN B CA 1
ATOM 3985 C C . GLN B 1 254 ? 5.961 3.447 7.258 1 96.94 254 GLN B C 1
ATOM 3987 O O . GLN B 1 254 ? 6.508 2.764 8.125 1 96.94 254 GLN B O 1
ATOM 3992 N N . SER B 1 255 ? 5.016 3.039 6.461 1 95.81 255 SER B N 1
ATOM 3993 C CA . SER B 1 255 ? 4.512 1.678 6.59 1 95.81 255 SER B CA 1
ATOM 3994 C C . SER B 1 255 ? 5.613 0.652 6.355 1 95.81 255 SER B C 1
ATOM 3996 O O . SER B 1 255 ? 6.453 0.827 5.469 1 95.81 255 SER B O 1
ATOM 3998 N N . MET B 1 256 ? 5.555 -0.376 7.199 1 93.62 256 MET B N 1
ATOM 3999 C CA . MET B 1 256 ? 6.457 -1.501 6.98 1 93.62 256 MET B CA 1
ATOM 4000 C C . MET B 1 256 ? 6.035 -2.311 5.758 1 93.62 256 MET B C 1
ATOM 4002 O O . MET B 1 256 ? 4.844 -2.396 5.449 1 93.62 256 MET B O 1
ATOM 4006 N N . PRO B 1 257 ? 7.043 -2.869 5.105 1 95.19 257 PRO B N 1
ATOM 4007 C CA . PRO B 1 257 ? 6.652 -3.754 4.008 1 95.19 257 PRO B CA 1
ATOM 4008 C C . PRO B 1 257 ? 5.863 -4.973 4.484 1 95.19 257 PRO B C 1
ATOM 4010 O O . PRO B 1 257 ? 6.027 -5.41 5.625 1 95.19 257 PRO B O 1
ATOM 4013 N N . VAL B 1 258 ? 5.008 -5.547 3.578 1 96.69 258 VAL B N 1
ATOM 4014 C CA . VAL B 1 258 ? 4.203 -6.711 3.93 1 96.69 258 VAL B CA 1
ATOM 4015 C C . VAL B 1 258 ? 4.805 -7.965 3.299 1 96.69 258 VAL B C 1
ATOM 4017 O O . VAL B 1 258 ? 4.445 -9.086 3.668 1 96.69 258 VAL B O 1
ATOM 4020 N N . ALA B 1 259 ? 5.621 -7.785 2.309 1 97.31 259 ALA B N 1
ATOM 4021 C CA . ALA B 1 259 ? 6.293 -8.867 1.596 1 97.31 259 ALA B CA 1
ATOM 4022 C C . ALA B 1 259 ? 7.602 -8.391 0.977 1 97.31 259 ALA B C 1
ATOM 4024 O O . ALA B 1 259 ? 7.852 -7.188 0.886 1 97.31 259 ALA B O 1
ATOM 4025 N N . ALA B 1 260 ? 8.445 -9.328 0.612 1 96.94 260 ALA B N 1
ATOM 4026 C CA . ALA B 1 260 ? 9.695 -9.023 -0.081 1 96.94 260 ALA B CA 1
ATOM 4027 C C . ALA B 1 260 ? 10.07 -10.141 -1.051 1 96.94 260 ALA B C 1
ATOM 4029 O O . ALA B 1 260 ? 9.922 -11.328 -0.73 1 96.94 260 ALA B O 1
ATOM 4030 N N . HIS B 1 261 ? 10.359 -9.773 -2.258 1 96.69 261 HIS B N 1
ATOM 4031 C CA . HIS B 1 261 ? 10.953 -10.688 -3.223 1 96.69 261 HIS B CA 1
ATOM 4032 C C . HIS B 1 261 ? 12.477 -10.609 -3.189 1 96.69 261 HIS B C 1
ATOM 4034 O O . HIS B 1 261 ? 13.062 -9.594 -3.57 1 96.69 261 HIS B O 1
ATOM 4040 N N . HIS B 1 262 ? 13.117 -11.695 -2.83 1 93.88 262 HIS B N 1
ATOM 4041 C CA . HIS B 1 262 ? 14.531 -11.695 -2.475 1 93.88 262 HIS B CA 1
ATOM 4042 C C . HIS B 1 262 ? 15.406 -12.016 -3.684 1 93.88 262 HIS B C 1
ATOM 4044 O O . HIS B 1 262 ? 14.898 -12.406 -4.738 1 93.88 262 HIS B O 1
ATOM 4050 N N . ARG B 1 263 ? 16.688 -11.758 -3.504 1 93.44 263 ARG B N 1
ATOM 4051 C CA . ARG B 1 263 ? 17.688 -12 -4.539 1 93.44 263 ARG B CA 1
ATOM 4052 C C . ARG B 1 263 ? 17.625 -13.438 -5.035 1 93.44 263 ARG B C 1
ATOM 4054 O O . ARG B 1 263 ? 17.641 -14.383 -4.234 1 93.44 263 ARG B O 1
ATOM 4061 N N . PRO B 1 264 ? 17.484 -13.641 -6.391 1 94.38 264 PRO B N 1
ATOM 4062 C CA . PRO B 1 264 ? 17.484 -15.008 -6.922 1 94.38 264 PRO B CA 1
ATOM 4063 C C . PRO B 1 264 ? 18.859 -15.672 -6.848 1 94.38 264 PRO B C 1
ATOM 4065 O O . PRO B 1 264 ? 19.859 -14.992 -6.621 1 94.38 264 PRO B O 1
ATOM 4068 N N . TYR B 1 265 ? 18.891 -17.016 -6.984 1 93.75 265 TYR B N 1
ATOM 4069 C CA . TYR B 1 265 ? 20.109 -17.812 -7.074 1 93.75 265 TYR B CA 1
ATOM 4070 C C . TYR B 1 265 ? 19.969 -18.922 -8.117 1 93.75 265 TYR B C 1
ATOM 4072 O O . TYR B 1 265 ? 18.844 -19.328 -8.445 1 93.75 265 TYR B O 1
ATOM 4080 N N . TYR B 1 266 ? 21.047 -19.359 -8.664 1 93.44 266 TYR B N 1
ATOM 4081 C CA . TYR B 1 266 ? 21.047 -20.422 -9.656 1 93.44 266 TYR B CA 1
ATOM 4082 C C . TYR B 1 266 ? 20.969 -21.781 -9 1 93.44 266 TYR B C 1
ATOM 4084 O O . TYR B 1 266 ? 21.422 -21.969 -7.863 1 93.44 266 TYR B O 1
ATOM 4092 N N . LEU B 1 267 ? 20.359 -22.656 -9.727 1 91.38 267 LEU B N 1
ATOM 4093 C CA . LEU B 1 267 ? 20.328 -24.062 -9.344 1 91.38 267 LEU B CA 1
ATOM 4094 C C . LEU B 1 267 ? 21.141 -24.906 -10.328 1 91.38 267 LEU B C 1
ATOM 4096 O O . LEU B 1 267 ? 21.266 -24.547 -11.5 1 91.38 267 LEU B O 1
ATOM 4100 N N . PRO B 1 268 ? 21.688 -25.938 -9.828 1 84.56 268 PRO B N 1
ATOM 4101 C CA . PRO B 1 268 ? 22.516 -26.766 -10.703 1 84.56 268 PRO B CA 1
ATOM 4102 C C . PRO B 1 268 ? 21.703 -27.422 -11.836 1 84.56 268 PRO B C 1
ATOM 4104 O O . PRO B 1 268 ? 20.5 -27.641 -11.688 1 84.56 268 PRO B O 1
#

Secondary structure (DSSP, 8-state):
-PPPPPP--TT--SSEEESEEEEEEEEEEE-HHHHHHHHHHH-TTEEE--BTTBEEEEEEEEEEEEEETTEEEEEEEEEEEEEEEEGGGGGGPPP--HHHHHTT---S---EEEEEEEEES-HHHHHHHHHHH---EEE-EEEEE---TTSS---EEEEEEEETTEEEEEEEEE-TT---EEE--PSEEEEEE-TTS-EEEEEEEESSPEEEEE--GGGGGGEEEEES-TTSHHHHHHHHHTTTPPP-EEEEEEPPPSEEEPPPEE--/-PPPPPP--TT--SSEEESEEEEEEEEEEE-HHHHHHHHHHH-TTEEE--BTTBEEEEEEEEEEEEEETTEEEEEEEEEEEEEEEEGGGGGGPPP--HHHHHTT---S---EEEEEEEEES-HHHHHHHHHHH---EEE-EEEEE---TTSS---EEEEEEEETTEEEEEEEEE-TT---EEE---SEEEEEE-TTS-EEEEEEEESSPEEEEE--GGGGGGEEEEES-TTSHHHHHHHHHTTTPPP-EEEEEEPPPSEEEPPPEE--

Solvent-accessible surface area (backbone atoms only — not comparable to full-atom values): 27480 Å² total; per-residue (Å²): 132,88,77,67,69,66,69,76,55,86,92,60,67,75,46,38,50,25,35,28,46,39,35,43,34,38,31,20,54,28,60,44,68,64,49,37,54,56,43,36,73,64,31,71,60,44,34,69,39,63,32,88,80,22,20,41,31,37,45,29,40,38,42,33,31,30,53,35,29,70,44,71,48,72,39,45,34,39,36,37,25,38,35,17,30,52,57,91,47,60,87,75,54,78,92,46,48,57,66,41,52,70,48,26,66,64,79,78,56,52,67,22,34,40,56,65,41,29,36,28,57,29,71,67,58,38,53,47,37,37,65,54,48,29,39,60,55,42,79,27,47,75,51,45,43,34,58,23,83,55,42,73,89,56,54,36,38,35,44,34,39,24,47,98,88,36,66,34,33,34,41,36,37,55,47,68,93,54,72,64,45,80,23,58,53,60,52,44,24,37,38,16,41,39,98,86,67,48,40,31,41,31,38,31,39,54,79,62,62,30,40,34,30,76,37,47,86,93,46,28,83,35,49,46,77,48,72,66,30,63,82,40,74,66,27,43,49,41,48,71,48,43,56,89,52,57,48,44,31,36,37,34,40,68,60,65,64,46,29,34,41,41,74,41,36,61,54,135,132,87,75,68,68,66,68,76,54,84,94,59,68,75,46,38,50,25,35,28,46,39,35,43,34,38,31,20,53,27,59,44,66,64,49,37,54,56,44,35,71,62,31,72,61,44,33,68,40,62,32,89,81,23,20,41,30,36,44,31,41,37,42,35,30,29,54,35,29,69,45,72,47,72,39,45,35,38,37,36,24,37,35,17,30,53,57,91,47,58,87,74,57,78,93,48,48,57,67,41,52,70,48,26,66,65,78,78,56,53,68,22,34,41,58,66,41,28,38,28,57,30,71,67,60,38,53,47,35,37,65,56,48,30,39,59,54,40,79,27,46,75,51,45,44,35,56,23,84,54,42,73,90,57,53,36,39,34,43,34,40,24,45,97,89,36,66,34,35,35,41,36,37,56,47,68,93,54,72,64,45,82,24,58,54,59,53,43,23,37,37,17,42,38,100,85,66,50,42,31,41,29,39,30,39,54,78,62,62,30,41,34,30,77,38,46,88,91,45,29,82,35,49,46,77,48,72,66,29,64,82,42,73,67,26,42,50,42,49,72,47,42,56,88,51,59,47,45,30,35,38,35,40,68,60,67,64,46,30,34,40,41,72,41,38,61,54,134

Radius of gyration: 26.41 Å; Cα contacts (8 Å, |Δi|>4): 1368; chains: 2; bounding box: 61×76×60 Å

InterPro domains:
  IPR023375 Acetoacetate decarboxylase domain superfamily [G3DSA:2.40.400.10] (6-241)
  IPR023375 Acetoacetate decarboxylase domain superfamily [SSF160104] (15-229)